Protein AF-0000000080272173 (afdb_homodimer)

Sequence (676 aa):
MGKNYVWTIVISYCMDKIKTIIKFLVFIMIFFIVYSLYHLPVEPILYATLLSATLAFLFSIYDFKVYYDKHMNLQDILSGIQFELGKIPKAKTLIEKDYQSIITTIYKEKSEVLYNTDNKLSEMVDYYTMWAHQIKTPIAAFSMIIQSMQVGTEKKLMEQELFKIEQYVEMVLHYIRLGNLSSDLKLELYSLHDIACQTVKKYAATFIYKKISLNLKEFDCKVITDEKWITFVLEQILSNALKYTKGGSISIYIEGDLEKTLIIEDTGIGIAPEDIPRVFERGFTGYNGRMDKKSTGIGLYLCKEIITRLSHKISMTSEIGKGTKVAIDFLTDKINIEMGKNYVWTIVISYCMDKIKTIIKFLVFIMIFFIVYSLYHLPVEPILYATLLSATLAFLFSIYDFKVYYDKHMNLQDILSGIQFELGKIPKAKTLIEKDYQSIITTIYKEKSEVLYNTDNKLSEMVDYYTMWAHQIKTPIAAFSMIIQSMQVGTEKKLMEQELFKIEQYVEMVLHYIRLGNLSSDLKLELYSLHDIACQTVKKYAATFIYKKISLNLKEFDCKVITDEKWITFVLEQILSNALKYTKGGSISIYIEGDLEKTLIIEDTGIGIAPEDIPRVFERGFTGYNGRMDKKSTGIGLYLCKEIITRLSHKISMTSEIGKGTKVAIDFLTDKINIE

Organism: NCBI:txid1552

Nearest PDB structures (foldseek):
  8g3a-assembly1_E  TM=6.933E-01  e=1.375E-22  Bacillus subtilis subsp. subtilis str. 168
  7zp0-assembly1_A  TM=6.916E-01  e=3.784E-13  Escherichia coli 'BL21-Gold(DE3)pLysS AG'
  4biw-assembly1_A  TM=5.992E-01  e=7.254E-12  Escherichia coli K-12
  7cch-assembly1_A-2  TM=6.665E-01  e=7.261E-11  Acinetobacter baumannii
  4biu-assembly3_F  TM=5.656E-01  e=2.508E-11  Escherichia coli K-12

pLDDT: mean 86.83, std 11.26, range [27.27, 97.79]

Radius of gyration: 38.88 Å; Cα contacts (8 Å, |Δi|>4): 818; chains: 2; bounding box: 79×121×76 Å

Foldseek 3Di:
DDPVVVVVLVVVLCVVCVVVVVVVVVVLVVVVVVCVVVVHDPVVSVVVVVVVVVVVVVVSVVVSVVSVVQVVQVVVCVVDDPNPLVSHDDDPDPVSVVVSVVVVVVVVVVVVVVVVVVVVLVVVLVVLVVVLVVVVVVLVVQVVVLVPDDDDPVSLVSVVVSLVVNLVSVLVNLVSCLVVVVVVWDWDKDWPLVLLVVLCVSCVSLCVVLVEAEAEDDDGAIFTGGSVLVSLLSNLVVVVLSVFASYYYWYWDADVVQRAKIKIWHQGQKDDPVCQVCLLPFQDQPPVRVVVVPDRSVSSVSSQSRLVVRQKDKHKDIDGRGTIMIMIGRPRDCPVPD/DDPVVVVVLVVVLCVVCVVVVVVVVVVLVVVVVVCVVVVHDPVVSVVVVVVVVVVVVVVSVVVSVVSVVQVVQVVVCVPDDPNDLVSHDDDPDPVSVVVSVVVVVVVVVVVVVVVVVVVVLVVVLVVLVVVLVVVVVVLVVQVVVLVPDDDDPVSLVSVVVSLVVNLVSVLVNLVSCLVVVVVVWDWDKDWPLVLLVVLCVSCVSLCVVLVEAEAEDDDGAIFTGGSVLVSLLSNLVVVVLSVFASYYYWYWDADVVQRAKIKIWHQGQKADPVCQVCLLPFQDQGPVRVVVVPDRSVSSVSSQSRLVVRQKDKHKDIDGRGTIMIMIGRPRDCPVPD

Structure (mmCIF, N/CA/C/O backbone):
data_AF-0000000080272173-model_v1
#
loop_
_entity.id
_entity.type
_entity.pdbx_description
1 polymer 'histidine kinase'
#
loop_
_atom_site.group_PDB
_atom_site.id
_atom_site.type_symbol
_atom_site.label_atom_id
_atom_site.label_alt_id
_atom_site.label_comp_id
_atom_site.label_asym_id
_atom_site.label_entity_id
_atom_site.label_seq_id
_atom_site.pdbx_PDB_ins_code
_atom_site.Cartn_x
_atom_site.Cartn_y
_atom_site.Cartn_z
_atom_site.occupancy
_atom_site.B_iso_or_equiv
_atom_site.auth_seq_id
_atom_site.auth_comp_id
_atom_site.auth_asym_id
_atom_site.auth_atom_id
_atom_site.pdbx_PDB_model_num
ATOM 1 N N . MET A 1 1 ? -24.125 28.081 16.075 1 50.75 1 MET A N 1
ATOM 2 C CA . MET A 1 1 ? -23.211 28.5 17.133 1 50.75 1 MET A CA 1
ATOM 3 C C . MET A 1 1 ? -23.861 29.547 18.031 1 50.75 1 MET A C 1
ATOM 5 O O . MET A 1 1 ? -24.166 30.653 17.582 1 50.75 1 MET A O 1
ATOM 9 N N . GLY A 1 2 ? -24.474 29.187 18.937 1 55.29 2 GLY A N 1
ATOM 10 C CA . GLY A 1 2 ? -25.385 30.042 19.68 1 55.29 2 GLY A CA 1
ATOM 11 C C . GLY A 1 2 ? -24.68 31.161 20.424 1 55.29 2 GLY A C 1
ATOM 12 O O . GLY A 1 2 ? -23.458 31.298 20.337 1 55.29 2 GLY A O 1
ATOM 13 N N . LYS A 1 3 ? -25.447 32.058 21.168 1 60.49 3 LYS A N 1
ATOM 14 C CA . LYS A 1 3 ? -25.118 33.238 21.962 1 60.49 3 LYS A CA 1
ATOM 15 C C . LYS A 1 3 ? -23.957 32.956 22.911 1 60.49 3 LYS A C 1
ATOM 17 O O . LYS A 1 3 ? -23.049 33.777 23.051 1 60.49 3 LYS A O 1
ATOM 22 N N . ASN A 1 4 ? -23.891 31.834 23.427 1 73.22 4 ASN A N 1
ATOM 23 C CA . ASN A 1 4 ? -22.869 31.409 24.378 1 73.22 4 ASN A CA 1
ATOM 24 C C . ASN A 1 4 ? -21.509 31.253 23.705 1 73.22 4 ASN A C 1
ATOM 26 O O . ASN A 1 4 ? -20.477 31.561 24.304 1 73.22 4 ASN A O 1
ATOM 30 N N . TYR A 1 5 ? -21.583 31.021 22.394 1 80.04 5 TYR A N 1
ATOM 31 C CA . TYR A 1 5 ? -20.334 30.833 21.664 1 80.04 5 TYR A CA 1
ATOM 32 C C . TYR A 1 5 ? -19.653 32.17 21.397 1 80.04 5 TYR A C 1
ATOM 34 O O . TYR A 1 5 ? -18.443 32.307 21.59 1 80.04 5 TYR A O 1
ATOM 42 N N . VAL A 1 6 ? -20.472 33.185 21.197 1 84.97 6 VAL A N 1
ATOM 43 C CA . VAL A 1 6 ? -19.933 34.51 20.905 1 84.97 6 VAL A CA 1
ATOM 44 C C . VAL A 1 6 ? -19.328 35.112 22.171 1 84.97 6 VAL A C 1
ATOM 46 O O . VAL A 1 6 ? -18.27 35.744 22.121 1 84.97 6 VAL A O 1
ATOM 49 N N . TRP A 1 7 ? -19.93 34.88 23.317 1 88.27 7 TRP A N 1
ATOM 50 C CA . TRP A 1 7 ? -19.452 35.406 24.591 1 88.27 7 TRP A CA 1
ATOM 51 C C . TRP A 1 7 ? -18.084 34.829 24.939 1 88.27 7 TRP A C 1
ATOM 53 O O . TRP A 1 7 ? -17.221 35.535 25.466 1 88.27 7 TRP A O 1
ATOM 63 N N . THR A 1 8 ? -17.906 33.604 24.616 1 88.29 8 THR A N 1
ATOM 64 C CA . THR A 1 8 ? -16.623 32.966 24.89 1 88.29 8 THR A CA 1
ATOM 65 C C . THR A 1 8 ? -15.519 33.582 24.036 1 88.29 8 THR A C 1
ATOM 67 O O . THR A 1 8 ? -14.392 33.762 24.504 1 88.29 8 THR A O 1
ATOM 70 N N . ILE A 1 9 ? -15.913 33.995 22.862 1 90.92 9 ILE A N 1
ATOM 71 C CA . ILE A 1 9 ? -14.933 34.605 21.97 1 90.92 9 ILE A CA 1
ATOM 72 C C . ILE A 1 9 ? -14.6 36.014 22.456 1 90.92 9 ILE A C 1
ATOM 74 O O . ILE A 1 9 ? -13.443 36.438 22.404 1 90.92 9 ILE A O 1
ATOM 78 N N . VAL A 1 10 ? -15.608 36.715 23.025 1 90.27 10 VAL A N 1
ATOM 79 C CA . VAL A 1 10 ? -15.407 38.062 23.55 1 90.27 10 VAL A CA 1
ATOM 80 C C . VAL A 1 10 ? -14.459 38.014 24.746 1 90.27 10 VAL A C 1
ATOM 82 O O . VAL A 1 10 ? -13.537 38.827 24.848 1 90.27 10 VAL A O 1
ATOM 85 N N . ILE A 1 11 ? -14.669 37.066 25.571 1 90.56 11 ILE A N 1
ATOM 86 C CA . ILE A 1 11 ? -13.822 36.914 26.749 1 90.56 11 ILE A CA 1
ATOM 87 C C . ILE A 1 11 ? -12.39 36.605 26.319 1 90.56 11 ILE A C 1
ATOM 89 O O . ILE A 1 11 ? -11.436 37.17 26.86 1 90.56 11 ILE A O 1
ATOM 93 N N . SER A 1 12 ? -12.267 35.719 25.347 1 90.86 12 SER A N 1
ATOM 94 C CA . SER A 1 12 ? -10.939 35.367 24.854 1 90.86 12 SER A CA 1
ATOM 95 C C . SER A 1 12 ? -10.251 36.568 24.215 1 90.86 12 SER A C 1
ATOM 97 O O . SER A 1 12 ? -9.047 36.767 24.392 1 90.86 12 SER A O 1
ATOM 99 N N . TYR A 1 13 ? -11.041 37.366 23.483 1 91.89 13 TYR A N 1
ATOM 100 C CA . TYR A 1 13 ? -10.497 38.572 22.868 1 91.89 13 TYR A CA 1
ATOM 101 C C . TYR A 1 13 ? -9.99 39.543 23.927 1 91.89 13 TYR A C 1
ATOM 103 O O . TYR A 1 13 ? -8.877 40.064 23.819 1 91.89 13 TYR A O 1
ATOM 111 N N . CYS A 1 14 ? -10.774 39.779 25.01 1 90.05 14 CYS A N 1
ATOM 112 C CA . CYS A 1 14 ? -10.386 40.684 26.086 1 90.05 14 CYS A CA 1
ATOM 113 C C . CYS A 1 14 ? -9.144 40.173 26.807 1 90.05 14 CYS A C 1
ATOM 115 O O . CYS A 1 14 ? -8.253 40.954 27.147 1 90.05 14 CYS A O 1
ATOM 117 N N . MET A 1 15 ? -9.093 38.872 26.932 1 90.13 15 MET A N 1
ATOM 118 C CA . MET A 1 15 ? -7.93 38.271 27.581 1 90.13 15 MET A CA 1
ATOM 119 C C . MET A 1 15 ? -6.688 38.413 26.709 1 90.13 15 MET A C 1
ATOM 121 O O . MET A 1 15 ? -5.589 38.643 27.218 1 90.13 15 MET A O 1
ATOM 125 N N . ASP A 1 16 ? -6.916 38.306 25.414 1 89.31 16 ASP A N 1
ATOM 126 C CA . ASP A 1 16 ? -5.799 38.431 24.482 1 89.31 16 ASP A CA 1
ATOM 127 C C . ASP A 1 16 ? -5.249 39.856 24.473 1 89.31 16 ASP A C 1
ATOM 129 O O . ASP A 1 16 ? -4.053 40.064 24.261 1 89.31 16 ASP A O 1
ATOM 133 N N . LYS A 1 17 ? -6.146 40.816 24.702 1 89.28 17 LYS A N 1
ATOM 134 C CA . LYS A 1 17 ? -5.749 42.218 24.602 1 89.28 17 LYS A CA 1
ATOM 135 C C . LYS A 1 17 ? -5.494 42.817 25.982 1 89.28 17 LYS A C 1
ATOM 137 O O . LYS A 1 17 ? -5.29 44.026 26.111 1 89.28 17 LYS A O 1
ATOM 142 N N . ILE A 1 18 ? -5.463 41.967 27.083 1 89.23 18 ILE A N 1
ATOM 143 C CA . ILE A 1 18 ? -5.349 42.434 28.461 1 89.23 18 ILE A CA 1
ATOM 144 C C . ILE A 1 18 ? -4.046 43.21 28.636 1 89.23 18 ILE A C 1
ATOM 146 O O . ILE A 1 18 ? -4.01 44.226 29.335 1 89.23 18 ILE A O 1
ATOM 150 N N . LYS A 1 19 ? -3.001 42.743 28.002 1 85.7 19 LYS A N 1
ATOM 151 C CA . LYS A 1 19 ? -1.723 43.436 28.136 1 85.7 19 LYS A CA 1
ATOM 152 C C . LYS A 1 19 ? -1.798 44.844 27.553 1 85.7 19 LYS A C 1
ATOM 154 O O . LYS A 1 19 ? -1.271 45.793 28.137 1 85.7 19 LYS A O 1
ATOM 159 N N . THR A 1 20 ? -2.516 44.954 26.426 1 85.65 20 THR A N 1
ATOM 160 C CA . THR A 1 20 ? -2.678 46.257 25.789 1 85.65 20 THR A CA 1
ATOM 161 C C . THR A 1 20 ? -3.56 47.167 26.638 1 85.65 20 THR A C 1
ATOM 163 O O . THR A 1 20 ? -3.268 48.355 26.794 1 85.65 20 THR A O 1
ATOM 166 N N . ILE A 1 21 ? -4.548 46.689 27.291 1 87.55 21 ILE A N 1
ATOM 167 C CA . ILE A 1 21 ? -5.468 47.448 28.132 1 87.55 21 ILE A CA 1
ATOM 168 C C . ILE A 1 21 ? -4.733 47.958 29.369 1 87.55 21 ILE A C 1
ATOM 170 O O . ILE A 1 21 ? -4.868 49.126 29.741 1 87.55 21 ILE A O 1
ATOM 174 N N . ILE A 1 22 ? -3.893 47.132 29.912 1 89.16 22 ILE A N 1
ATOM 175 C CA . ILE A 1 22 ? -3.141 47.505 31.105 1 89.16 22 ILE A CA 1
ATOM 176 C C . ILE A 1 22 ? -2.162 48.627 30.769 1 89.16 22 ILE A C 1
ATOM 178 O O . ILE A 1 22 ? -2.008 49.578 31.54 1 89.16 22 ILE A O 1
ATOM 182 N N . LYS A 1 23 ? -1.591 48.56 29.612 1 88.13 23 LYS A N 1
ATOM 183 C CA . LYS A 1 23 ? -0.666 49.606 29.185 1 88.13 23 LYS A CA 1
ATOM 184 C C . LYS A 1 23 ? -1.38 50.948 29.044 1 88.13 23 LYS A C 1
ATOM 186 O O . LYS A 1 23 ? -0.858 51.981 29.467 1 88.13 23 LYS A O 1
ATOM 191 N N . PHE A 1 24 ? -2.557 50.962 28.554 1 87.73 24 PHE A N 1
ATOM 192 C CA . PHE A 1 24 ? -3.337 52.18 28.366 1 87.73 24 PHE A CA 1
ATOM 193 C C . PHE A 1 24 ? -3.75 52.771 29.708 1 87.73 24 PHE A C 1
ATOM 195 O O . PHE A 1 24 ? -3.685 53.987 29.904 1 87.73 24 PHE A O 1
ATOM 202 N N . LEU A 1 25 ? -4.072 51.935 30.664 1 90.3 25 LEU A N 1
ATOM 203 C CA . LEU A 1 25 ? -4.475 52.39 31.99 1 90.3 25 LEU A CA 1
ATOM 204 C C . LEU A 1 25 ? -3.292 52.991 32.742 1 90.3 25 LEU A C 1
ATOM 206 O O . LEU A 1 25 ? -3.437 54.006 33.427 1 90.3 25 LEU A O 1
ATOM 210 N N . VAL A 1 26 ? -2.153 52.358 32.562 1 91.79 26 VAL A N 1
ATOM 211 C CA . VAL A 1 26 ? -0.944 52.871 33.2 1 91.79 26 VAL A CA 1
ATOM 212 C C . VAL A 1 26 ? -0.597 54.242 32.624 1 91.79 26 VAL A C 1
ATOM 214 O O . VAL A 1 26 ? -0.204 55.15 33.36 1 91.79 26 VAL A O 1
ATOM 217 N N . PHE A 1 27 ? -0.814 54.406 31.336 1 89.58 27 PHE A N 1
ATOM 218 C CA . PHE A 1 27 ? -0.568 55.679 30.668 1 89.58 27 PHE A CA 1
ATOM 219 C C . PHE A 1 27 ? -1.479 56.767 31.224 1 89.58 27 PHE A C 1
ATOM 221 O O . PHE A 1 27 ? -1.018 57.861 31.556 1 89.58 27 PHE A O 1
ATOM 228 N N . ILE A 1 28 ? -2.714 56.462 31.409 1 89.46 28 ILE A N 1
ATOM 229 C CA . ILE A 1 28 ? -3.684 57.415 31.938 1 89.46 28 ILE A CA 1
ATOM 230 C C . ILE A 1 28 ? -3.313 57.786 33.373 1 89.46 28 ILE A C 1
ATOM 232 O O . ILE A 1 28 ? -3.367 58.958 33.751 1 89.46 28 ILE A O 1
ATOM 236 N N . MET A 1 29 ? -2.842 56.788 34.093 1 92.07 29 MET A N 1
ATOM 237 C CA . MET A 1 29 ? -2.469 57 35.488 1 92.07 29 MET A CA 1
ATOM 238 C C . MET A 1 29 ? -1.267 57.933 35.594 1 92.07 29 MET A C 1
ATOM 240 O O . MET A 1 29 ? -1.237 58.819 36.45 1 92.07 29 MET A O 1
ATOM 244 N N . ILE A 1 30 ? -0.333 57.795 34.712 1 92.85 30 ILE A N 1
ATOM 245 C CA . ILE A 1 30 ? 0.854 58.642 34.712 1 92.85 30 ILE A CA 1
ATOM 246 C C . ILE A 1 30 ? 0.455 60.091 34.442 1 92.85 30 ILE A C 1
ATOM 248 O O . ILE A 1 30 ? 0.919 61.007 35.125 1 92.85 30 ILE A O 1
ATOM 252 N N . PHE A 1 31 ? -0.489 60.383 33.553 1 91.07 31 PHE A N 1
ATOM 253 C CA . PHE A 1 31 ? -0.941 61.73 33.225 1 91.07 31 PHE A CA 1
ATOM 254 C C . PHE A 1 31 ? -1.679 62.355 34.403 1 91.07 31 PHE A C 1
ATOM 256 O O . PHE A 1 31 ? -1.467 63.526 34.724 1 91.07 31 PHE A O 1
ATOM 263 N N . PHE A 1 32 ? -2.383 61.509 35.079 1 90.74 32 PHE A N 1
ATOM 264 C CA . PHE A 1 32 ? -3.122 62.002 36.236 1 90.74 32 PHE A CA 1
ATOM 265 C C . PHE A 1 32 ? -2.17 62.385 37.363 1 90.74 32 PHE A C 1
ATOM 267 O O . PHE A 1 32 ? -2.343 63.425 38.002 1 90.74 32 PHE A O 1
ATOM 274 N N . ILE A 1 33 ? -1.206 61.58 37.564 1 92.88 33 ILE A N 1
ATOM 275 C CA . ILE A 1 33 ? -0.261 61.814 38.65 1 92.88 33 ILE A CA 1
ATOM 276 C C . ILE A 1 33 ? 0.54 63.084 38.372 1 92.88 33 ILE A C 1
ATOM 278 O O . ILE A 1 33 ? 0.676 63.943 39.247 1 92.88 33 ILE A O 1
ATOM 282 N N . VAL A 1 34 ? 1.04 63.275 37.161 1 90.72 34 VAL A N 1
ATOM 283 C CA . VAL A 1 34 ? 1.843 64.44 36.805 1 90.72 34 VAL A CA 1
ATOM 284 C C . VAL A 1 34 ? 0.987 65.702 36.885 1 90.72 34 VAL A C 1
ATOM 286 O O . VAL A 1 34 ? 1.431 66.73 37.401 1 90.72 34 VAL A O 1
ATOM 289 N N . TYR A 1 35 ? -0.251 65.576 36.538 1 88.73 35 TYR A N 1
ATOM 290 C CA . TYR A 1 35 ? -1.169 66.708 36.594 1 88.73 35 TYR A CA 1
ATOM 291 C C . TYR A 1 35 ? -1.437 67.123 38.035 1 88.73 35 TYR A C 1
ATOM 293 O O . TYR A 1 35 ? -1.471 68.315 38.349 1 88.73 35 TYR A O 1
ATOM 301 N N . SER A 1 36 ? -1.563 66.22 38.853 1 90.28 36 SER A N 1
ATOM 302 C CA . SER A 1 36 ? -1.829 66.492 40.262 1 90.28 36 SER A CA 1
ATOM 303 C C . SER A 1 36 ? -0.614 67.112 40.944 1 90.28 36 SER A C 1
ATOM 305 O O . SER A 1 36 ? -0.753 68.014 41.773 1 90.28 36 SER A O 1
ATOM 307 N N . LEU A 1 37 ? 0.474 66.66 40.514 1 91.49 37 LEU A N 1
ATOM 308 C CA . LEU A 1 37 ? 1.706 67.158 41.117 1 91.49 37 LEU A CA 1
ATOM 309 C C . LEU A 1 37 ? 1.945 68.616 40.741 1 91.49 37 LEU A C 1
ATOM 311 O O . LEU A 1 37 ? 2.536 69.373 41.515 1 91.49 37 LEU A O 1
ATOM 315 N N . TYR A 1 38 ? 1.387 69.094 39.621 1 91.04 38 TYR A N 1
ATOM 316 C CA . TYR A 1 38 ? 1.538 70.472 39.169 1 91.04 38 TYR A CA 1
ATOM 317 C C . TYR A 1 38 ? 0.352 71.323 39.605 1 91.04 38 TYR A C 1
ATOM 319 O O . TYR A 1 38 ? 0.218 72.475 39.185 1 91.04 38 TYR A O 1
ATOM 327 N N . HIS A 1 39 ? -0.613 70.752 40.33 1 90.45 39 HIS A N 1
ATOM 328 C CA . HIS A 1 39 ? -1.793 71.417 40.869 1 90.45 39 HIS A CA 1
ATOM 329 C C . HIS A 1 39 ? -2.615 72.064 39.759 1 90.45 39 HIS A C 1
ATOM 331 O O . HIS A 1 39 ? -3.037 73.216 39.884 1 90.45 39 HIS A O 1
ATOM 337 N N . LEU A 1 40 ? -2.729 71.318 38.789 1 88.34 40 LEU A N 1
ATOM 338 C CA . LEU A 1 40 ? -3.529 71.781 37.661 1 88.34 40 LEU A CA 1
ATOM 339 C C . LEU A 1 40 ? -4.985 71.352 37.813 1 88.34 40 LEU A C 1
ATOM 341 O O . LEU A 1 40 ? -5.285 70.413 38.555 1 88.34 40 LEU A O 1
ATOM 345 N N . PRO A 1 41 ? -5.817 72.003 37.057 1 88.28 41 PRO A N 1
ATOM 346 C CA . PRO A 1 41 ? -7.227 71.615 37.137 1 88.28 41 PRO A CA 1
ATOM 347 C C . PRO A 1 41 ? -7.493 70.231 36.549 1 88.28 41 PRO A C 1
ATOM 349 O O . PRO A 1 41 ? -6.871 69.849 35.554 1 88.28 41 PRO A O 1
ATOM 352 N N . VAL A 1 42 ? -8.491 69.569 37.157 1 89.17 42 VAL A N 1
ATOM 353 C CA . VAL A 1 42 ? -8.748 68.17 36.83 1 89.17 42 VAL A CA 1
ATOM 354 C C . VAL A 1 42 ? -9.632 68.083 35.588 1 89.17 42 VAL A C 1
ATOM 356 O O . VAL A 1 42 ? -9.664 67.052 34.912 1 89.17 42 VAL A O 1
ATOM 359 N N . GLU A 1 43 ? -10.223 69.13 35.133 1 90.53 43 GLU A N 1
ATOM 360 C CA . GLU A 1 43 ? -11.222 69.106 34.069 1 90.53 43 GLU A CA 1
ATOM 361 C C . GLU A 1 43 ? -10.593 68.734 32.729 1 90.53 43 GLU A C 1
ATOM 363 O O . GLU A 1 43 ? -11.076 67.833 32.04 1 90.53 43 GLU A O 1
ATOM 368 N N . PRO A 1 44 ? -9.424 69.296 32.382 1 88.85 44 PRO A N 1
ATOM 369 C CA . PRO A 1 44 ? -8.847 68.953 31.08 1 88.85 44 PRO A CA 1
ATOM 370 C C . PRO A 1 44 ? -8.395 67.497 30.999 1 88.85 44 PRO A C 1
ATOM 372 O O . PRO A 1 44 ? -8.55 66.856 29.956 1 88.85 44 PRO A O 1
ATOM 375 N N . ILE A 1 45 ? -7.896 66.947 32.029 1 89.72 45 ILE A N 1
ATOM 376 C CA . ILE A 1 45 ? -7.399 65.575 32.024 1 89.72 45 ILE A CA 1
ATOM 377 C C . ILE A 1 45 ? -8.571 64.601 31.939 1 89.72 45 ILE A C 1
ATOM 379 O O . ILE A 1 45 ? -8.478 63.564 31.278 1 89.72 45 ILE A O 1
ATOM 383 N N . LEU A 1 46 ? -9.677 64.891 32.553 1 91.99 46 LEU A N 1
ATOM 384 C CA . LEU A 1 46 ? -10.864 64.045 32.494 1 91.99 46 LEU A CA 1
ATOM 385 C C . LEU A 1 46 ? -11.455 64.034 31.089 1 91.99 46 LEU A C 1
ATOM 387 O O . LEU A 1 46 ? -11.852 62.981 30.585 1 91.99 46 LEU A O 1
ATOM 391 N N . TYR A 1 47 ? -11.481 65.298 30.473 1 93.25 47 TYR A N 1
ATOM 392 C CA . TYR A 1 47 ? -12.005 65.394 29.115 1 93.25 47 TYR A CA 1
ATOM 393 C C . TYR A 1 47 ? -11.132 64.617 28.137 1 93.25 47 TYR A C 1
ATOM 395 O O . TYR A 1 47 ? -11.643 63.894 27.278 1 93.25 47 TYR A O 1
ATOM 403 N N . ALA A 1 48 ? -9.809 64.752 28.299 1 91.99 48 ALA A N 1
ATOM 404 C CA . ALA A 1 48 ? -8.879 64.046 27.422 1 91.99 48 ALA A CA 1
ATOM 405 C C . ALA A 1 48 ? -9 62.535 27.597 1 91.99 48 ALA A C 1
ATOM 407 O O . ALA A 1 48 ? -8.953 61.784 26.62 1 91.99 48 ALA A O 1
ATOM 408 N N . THR A 1 49 ? -9.206 62.069 28.813 1 92.3 49 THR A N 1
ATOM 409 C CA . THR A 1 49 ? -9.343 60.646 29.104 1 92.3 49 THR A CA 1
ATOM 410 C C . THR A 1 49 ? -10.626 60.09 28.494 1 92.3 49 THR A C 1
ATOM 412 O O . THR A 1 49 ? -10.622 59.005 27.908 1 92.3 49 THR A O 1
ATOM 415 N N . LEU A 1 50 ? -11.686 60.852 28.584 1 93.91 50 LEU A N 1
ATOM 416 C CA . LEU A 1 50 ? -12.967 60.414 28.04 1 93.91 50 LEU A CA 1
ATOM 417 C C . LEU A 1 50 ? -12.905 60.309 26.52 1 93.91 50 LEU A C 1
ATOM 419 O O . LEU A 1 50 ? -13.4 59.341 25.94 1 93.91 50 LEU A O 1
ATOM 423 N N . LEU A 1 51 ? -12.273 61.317 25.866 1 93.75 51 LEU A N 1
ATOM 424 C CA . LEU A 1 51 ? -12.135 61.309 24.414 1 93.75 51 LEU A CA 1
ATOM 425 C C . LEU A 1 51 ? -11.287 60.127 23.955 1 93.75 51 LEU A C 1
ATOM 427 O O . LEU A 1 51 ? -11.64 59.442 22.993 1 93.75 51 LEU A O 1
ATOM 431 N N . SER A 1 52 ? -10.227 59.879 24.671 1 92.28 52 SER A N 1
ATOM 432 C CA . SER A 1 52 ? -9.342 58.77 24.331 1 92.28 52 SER A CA 1
ATOM 433 C C . SER A 1 52 ? -10.034 57.427 24.537 1 92.28 52 SER A C 1
ATOM 435 O O . SER A 1 52 ? -9.873 56.51 23.73 1 92.28 52 SER A O 1
ATOM 437 N N . ALA A 1 53 ? -10.793 57.248 25.57 1 91.22 53 ALA A N 1
ATOM 438 C CA . ALA A 1 53 ? -11.505 56.007 25.865 1 91.22 53 ALA A CA 1
ATOM 439 C C . ALA A 1 53 ? -12.555 55.711 24.798 1 91.22 53 ALA A C 1
ATOM 441 O O . ALA A 1 53 ? -12.745 54.556 24.409 1 91.22 53 ALA A O 1
ATOM 442 N N . THR A 1 54 ? -13.272 56.763 24.302 1 93.64 54 THR A N 1
ATOM 443 C CA . THR A 1 54 ? -14.278 56.584 23.261 1 93.64 54 THR A CA 1
ATOM 444 C C . THR A 1 54 ? -13.633 56.115 21.96 1 93.64 54 THR A C 1
ATOM 446 O O . THR A 1 54 ? -14.141 55.206 21.301 1 93.64 54 THR A O 1
ATOM 449 N N . LEU A 1 55 ? -12.523 56.704 21.597 1 91.98 55 LEU A N 1
ATOM 450 C CA . LEU A 1 55 ? -11.823 56.306 20.38 1 91.98 55 LEU A CA 1
ATOM 451 C C . LEU A 1 55 ? -11.303 54.877 20.495 1 91.98 55 LEU A C 1
ATOM 453 O O . LEU A 1 55 ? -11.385 54.103 19.539 1 91.98 55 LEU A O 1
ATOM 457 N N . ALA A 1 56 ? -10.758 54.513 21.669 1 90.14 56 ALA A N 1
ATOM 458 C CA . ALA A 1 56 ? -10.27 53.158 21.916 1 90.14 56 ALA A CA 1
ATOM 459 C C . ALA A 1 56 ? -11.397 52.137 21.787 1 90.14 56 ALA A C 1
ATOM 461 O O . ALA A 1 56 ? -11.192 51.039 21.265 1 90.14 56 ALA A O 1
ATOM 462 N N . PHE A 1 57 ? -12.544 52.502 22.238 1 91.02 57 PHE A N 1
ATOM 463 C CA . PHE A 1 57 ? -13.704 51.623 22.159 1 91.02 57 PHE A CA 1
ATOM 464 C C . PHE A 1 57 ? -14.1 51.377 20.708 1 91.02 57 PHE A C 1
ATOM 466 O O . PHE A 1 57 ? -14.361 50.239 20.314 1 91.02 57 PHE A O 1
ATOM 473 N N . LEU A 1 58 ? -14.039 52.355 19.877 1 92.54 58 LEU A N 1
ATOM 474 C CA . LEU A 1 58 ? -14.377 52.225 18.464 1 92.54 58 LEU A CA 1
ATOM 475 C C . LEU A 1 58 ? -13.36 51.347 17.741 1 92.54 58 LEU A C 1
ATOM 477 O O . LEU A 1 58 ? -13.735 50.489 16.938 1 92.54 58 LEU A O 1
ATOM 481 N N . PHE A 1 59 ? -12.151 51.528 18.013 1 91.32 59 PHE A N 1
ATOM 482 C CA . PHE A 1 59 ? -11.101 50.709 17.418 1 91.32 59 PHE A CA 1
ATOM 483 C C . PHE A 1 59 ? -11.242 49.253 17.845 1 91.32 59 PHE A C 1
ATOM 485 O O . PHE A 1 59 ? -11.011 48.342 17.049 1 91.32 59 PHE A O 1
ATOM 492 N N . SER A 1 60 ? -11.615 49.021 19.091 1 90.46 60 SER A N 1
ATOM 493 C CA . SER A 1 60 ? -11.754 47.668 19.621 1 90.46 60 SER A CA 1
ATOM 494 C C . SER A 1 60 ? -12.897 46.923 18.94 1 90.46 60 SER A C 1
ATOM 496 O O . SER A 1 60 ? -12.827 45.707 18.75 1 90.46 60 SER A O 1
ATOM 498 N N . ILE A 1 61 ? -13.889 47.653 18.546 1 92.51 61 ILE A N 1
ATOM 499 C CA . ILE A 1 61 ? -15.014 47.032 17.855 1 92.51 61 ILE A CA 1
ATOM 500 C C . ILE A 1 61 ? -14.555 46.493 16.502 1 92.51 61 ILE A C 1
ATOM 502 O O . ILE A 1 61 ? -14.87 45.357 16.14 1 92.51 61 ILE A O 1
ATOM 506 N N . TYR A 1 62 ? -13.803 47.263 15.829 1 91.98 62 TYR A N 1
ATOM 507 C CA . TYR A 1 62 ? -13.284 46.845 14.532 1 91.98 62 TYR A CA 1
ATOM 508 C C . TYR A 1 62 ? -12.324 45.671 14.682 1 91.98 62 TYR A C 1
ATOM 510 O O . TYR A 1 62 ? -12.411 44.691 13.938 1 91.98 62 TYR A O 1
ATOM 518 N N . ASP A 1 63 ? -11.461 45.78 15.624 1 90.73 63 ASP A N 1
ATOM 519 C CA . ASP A 1 63 ? -10.473 44.733 15.869 1 90.73 63 ASP A CA 1
ATOM 520 C C . ASP A 1 63 ? -11.15 43.418 16.251 1 90.73 63 ASP A C 1
ATOM 522 O O . ASP A 1 63 ? -10.691 42.342 15.861 1 90.73 63 ASP A O 1
ATOM 526 N N . PHE A 1 64 ? -12.174 43.497 16.988 1 92.02 64 PHE A N 1
ATOM 527 C CA . PHE A 1 64 ? -12.912 42.309 17.399 1 92.02 64 PHE A CA 1
ATOM 528 C C . PHE A 1 64 ? -13.567 41.636 16.198 1 92.02 64 PHE A C 1
ATOM 530 O O . PHE A 1 64 ? -13.568 40.408 16.092 1 92.02 64 PHE A O 1
ATOM 537 N N . LYS A 1 65 ? -14.085 42.384 15.306 1 93.48 65 LYS A N 1
ATOM 538 C CA . LYS A 1 65 ? -14.695 41.807 14.112 1 93.48 65 LYS A CA 1
ATOM 539 C C . LYS A 1 65 ? -13.675 41.011 13.303 1 93.48 65 LYS A C 1
ATOM 541 O O . LYS A 1 65 ? -13.964 39.902 12.849 1 93.48 65 LYS A O 1
ATOM 546 N N . VAL A 1 66 ? -12.551 41.552 13.113 1 90.53 66 VAL A N 1
ATOM 547 C CA . VAL A 1 66 ? -11.49 40.888 12.365 1 90.53 66 VAL A CA 1
ATOM 548 C C . VAL A 1 66 ? -11.078 39.604 13.082 1 90.53 66 VAL A C 1
ATOM 550 O O . VAL A 1 66 ? -10.897 38.562 12.447 1 90.53 66 VAL A O 1
ATOM 553 N N . TYR A 1 67 ? -10.941 39.733 14.41 1 91.54 67 TYR A N 1
ATOM 554 C CA . TYR A 1 67 ? -10.597 38.607 15.271 1 91.54 67 TYR A CA 1
ATOM 555 C C . TYR A 1 67 ? -11.642 37.502 15.168 1 91.54 67 TYR A C 1
ATOM 557 O O . TYR A 1 67 ? -11.299 36.327 15.015 1 91.54 67 TYR A O 1
ATOM 565 N N . TYR A 1 68 ? -12.853 37.885 15.218 1 92.25 68 TYR A N 1
ATOM 566 C CA . TYR A 1 68 ? -13.973 36.951 15.155 1 92.25 68 TYR A CA 1
ATOM 567 C C . TYR A 1 68 ? -14.006 36.229 13.813 1 92.25 68 TYR A C 1
ATOM 569 O O . TYR A 1 68 ? -14.148 35.005 13.763 1 92.25 68 TYR A O 1
ATOM 577 N N . ASP A 1 69 ? -13.842 36.924 12.73 1 91.39 69 ASP A N 1
ATOM 578 C CA . ASP A 1 69 ? -13.872 36.346 11.39 1 91.39 69 ASP A CA 1
ATOM 579 C C . ASP A 1 69 ? -12.737 35.344 11.198 1 91.39 69 ASP A C 1
ATOM 581 O O . ASP A 1 69 ? -12.937 34.276 10.615 1 91.39 69 ASP A O 1
ATOM 585 N N . LYS A 1 70 ? -11.654 35.662 11.671 1 91.08 70 LYS A N 1
ATOM 586 C CA . LYS A 1 70 ? -10.505 34.77 11.545 1 91.08 70 LYS A CA 1
ATOM 587 C C . LYS A 1 70 ? -10.738 33.463 12.296 1 91.08 70 LYS A C 1
ATOM 589 O O . LYS A 1 70 ? -10.467 32.381 11.769 1 91.08 70 LYS A O 1
ATOM 594 N N . HIS A 1 71 ? -11.205 33.64 13.531 1 91.64 71 HIS A N 1
ATOM 595 C CA . HIS A 1 71 ? -11.504 32.457 14.331 1 91.64 71 HIS A CA 1
ATOM 596 C C . HIS A 1 71 ? -12.515 31.558 13.628 1 91.64 71 HIS A C 1
ATOM 598 O O . HIS A 1 71 ? -12.32 30.343 13.546 1 91.64 71 HIS A O 1
ATOM 604 N N . MET A 1 72 ? -13.49 32.158 13.071 1 89.64 72 MET A N 1
ATOM 605 C CA . MET A 1 72 ? -14.539 31.389 12.407 1 89.64 72 MET A CA 1
ATOM 606 C C . MET A 1 72 ? -13.998 30.695 11.162 1 89.64 72 MET A C 1
ATOM 608 O O . MET A 1 72 ? -14.352 29.548 10.883 1 89.64 72 MET A O 1
ATOM 612 N N . ASN A 1 73 ? -13.166 31.353 10.417 1 87.97 73 ASN A N 1
ATOM 613 C CA . ASN A 1 73 ? -12.569 30.761 9.224 1 87.97 73 ASN A CA 1
ATOM 614 C C . ASN A 1 73 ? -11.7 29.556 9.572 1 87.97 73 ASN A C 1
ATOM 616 O O . ASN A 1 73 ? -11.758 28.527 8.896 1 87.97 73 ASN A O 1
ATOM 620 N N . LEU A 1 74 ? -10.976 29.664 10.623 1 88.8 74 LEU A N 1
ATOM 621 C CA . LEU A 1 74 ? -10.086 28.587 11.042 1 88.8 74 LEU A CA 1
ATOM 622 C C . LEU A 1 74 ? -10.882 27.392 11.556 1 88.8 74 LEU A C 1
ATOM 624 O O . LEU A 1 74 ? -10.507 26.242 11.318 1 88.8 74 LEU A O 1
ATOM 628 N N . GLN A 1 75 ? -11.973 27.658 12.22 1 87.41 75 GLN A N 1
ATOM 629 C CA . GLN A 1 75 ? -12.836 26.584 12.701 1 87.41 75 GLN A CA 1
ATOM 630 C C . GLN A 1 75 ? -13.485 25.838 11.539 1 87.41 75 GLN A C 1
ATOM 632 O O . GLN A 1 75 ? -13.694 24.625 11.612 1 87.41 75 GLN A O 1
ATOM 637 N N . ASP A 1 76 ? -13.771 26.578 10.521 1 85.36 76 ASP A N 1
ATOM 638 C CA . ASP A 1 76 ? -14.332 25.955 9.326 1 85.36 76 ASP A CA 1
ATOM 639 C C . ASP A 1 76 ? -13.342 24.976 8.7 1 85.36 76 ASP A C 1
ATOM 641 O O . ASP A 1 76 ? -13.731 23.902 8.236 1 85.36 76 ASP A O 1
ATOM 645 N N . ILE A 1 77 ? -12.139 25.342 8.707 1 84.29 77 ILE A N 1
ATOM 646 C CA . ILE A 1 77 ? -11.098 24.481 8.157 1 84.29 77 ILE A CA 1
ATOM 647 C C . ILE A 1 77 ? -10.97 23.219 9.007 1 84.29 77 ILE A C 1
ATOM 649 O O . ILE A 1 77 ? -10.844 22.114 8.474 1 84.29 77 ILE A O 1
ATOM 653 N N . LEU A 1 78 ? -11.048 23.408 10.296 1 83.24 78 LEU A N 1
ATOM 654 C CA . LEU A 1 78 ? -10.922 22.298 11.235 1 83.24 78 LEU A CA 1
ATOM 655 C C . LEU A 1 78 ? -12.079 21.317 11.076 1 83.24 78 LEU A C 1
ATOM 657 O O . LEU A 1 78 ? -11.888 20.104 11.186 1 83.24 78 LEU A O 1
ATOM 661 N N . SER A 1 79 ? -13.292 21.708 10.916 1 76.94 79 SER A N 1
ATOM 662 C CA . SER A 1 79 ? -14.472 20.852 10.861 1 76.94 79 SER A CA 1
ATOM 663 C C . SER A 1 79 ? -14.562 20.119 9.526 1 76.94 79 SER A C 1
ATOM 665 O O . 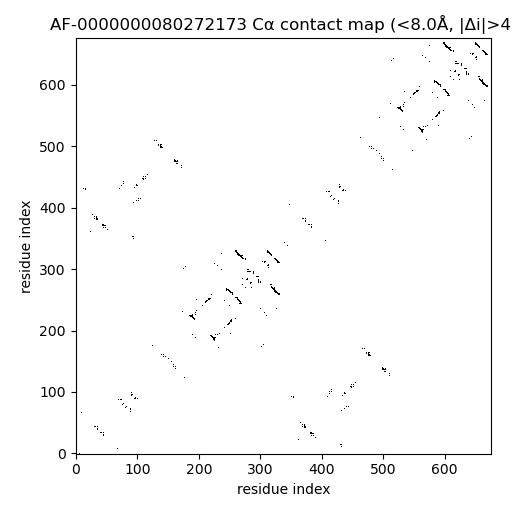SER A 1 79 ? -15.412 19.244 9.349 1 76.94 79 SER A O 1
ATOM 667 N N . GLY A 1 80 ? -13.634 19.983 8.863 1 66.78 80 GLY A N 1
ATOM 668 C CA . GLY A 1 80 ? -13.568 18.996 7.798 1 66.78 80 GLY A CA 1
ATOM 669 C C . GLY A 1 80 ? -13.847 19.578 6.425 1 66.78 80 GLY A C 1
ATOM 670 O O . GLY A 1 80 ? -13.863 18.853 5.428 1 66.78 80 GLY A O 1
ATOM 671 N N . ILE A 1 81 ? -14.261 20.829 6.397 1 54.71 81 ILE A N 1
ATOM 672 C CA . ILE A 1 81 ? -14.386 21.118 4.973 1 54.71 81 ILE A CA 1
ATOM 673 C C . ILE A 1 81 ? -13.057 20.846 4.272 1 54.71 81 ILE A C 1
ATOM 675 O O . ILE A 1 81 ? -11.989 21.129 4.82 1 54.71 81 ILE A O 1
ATOM 679 N N . GLN A 1 82 ? -12.985 20.183 3.127 1 54.97 82 GLN A N 1
ATOM 680 C CA . GLN A 1 82 ? -11.834 19.792 2.32 1 54.97 82 GLN A CA 1
ATOM 681 C C . GLN A 1 82 ? -10.686 20.785 2.481 1 54.97 82 GLN A C 1
ATOM 683 O O . GLN A 1 82 ? -10.798 21.942 2.072 1 54.97 82 GLN A O 1
ATOM 688 N N . PHE A 1 83 ? -10.002 20.591 3.689 1 57.5 83 PHE A N 1
ATOM 689 C CA . PHE A 1 83 ? -8.844 21.461 3.86 1 57.5 83 PHE A CA 1
ATOM 690 C C . PHE A 1 83 ? -8.151 21.709 2.526 1 57.5 83 PHE A C 1
ATOM 692 O O . PHE A 1 83 ? -7.612 20.782 1.919 1 57.5 83 PHE A O 1
ATOM 699 N N . GLU A 1 84 ? -8.748 22.616 1.881 1 65.08 84 GLU A N 1
ATOM 700 C CA . GLU A 1 84 ? -7.955 23.138 0.772 1 65.08 84 GLU A CA 1
ATOM 701 C C . GLU A 1 84 ? -7.003 24.234 1.241 1 65.08 84 GLU A C 1
ATOM 703 O O . GLU A 1 84 ? -7.43 25.216 1.851 1 65.08 84 GLU A O 1
ATOM 708 N N . LEU A 1 85 ? -5.67 23.92 1.377 1 67.92 85 LEU A N 1
ATOM 709 C CA . LEU A 1 85 ? -4.622 24.879 1.708 1 67.92 85 LEU A CA 1
ATOM 710 C C . LEU A 1 85 ? -4.992 26.277 1.226 1 67.92 85 LEU A C 1
ATOM 712 O O . LEU A 1 85 ? -4.626 27.273 1.854 1 67.92 85 LEU A O 1
ATOM 716 N N . GLY A 1 86 ? -5.791 26.279 0.201 1 68.3 86 GLY A N 1
ATOM 717 C CA . GLY A 1 86 ? -6.098 27.57 -0.394 1 68.3 86 GLY A CA 1
ATOM 718 C C . GLY A 1 86 ? -7.082 28.384 0.425 1 68.3 86 GLY A C 1
ATOM 719 O O . GLY A 1 86 ? -7.23 29.589 0.209 1 68.3 86 GLY A O 1
ATOM 720 N N . LYS A 1 87 ? -7.617 27.818 1.497 1 74.99 87 LYS A N 1
ATOM 721 C CA . LYS A 1 87 ? -8.658 28.538 2.225 1 74.99 87 LYS A CA 1
ATOM 722 C C . LYS A 1 87 ? -8.12 29.103 3.537 1 74.99 87 LYS A C 1
ATOM 724 O O . LYS A 1 87 ? -8.882 29.63 4.35 1 74.99 87 LYS A O 1
ATOM 729 N N . ILE A 1 88 ? -6.85 29.062 3.683 1 78.32 88 ILE A N 1
ATOM 730 C CA . ILE A 1 88 ? -6.281 29.627 4.902 1 78.32 88 ILE A CA 1
ATOM 731 C C . ILE A 1 88 ? -6.207 31.148 4.78 1 78.32 88 ILE A C 1
ATOM 733 O O . ILE A 1 88 ? -5.724 31.673 3.774 1 78.32 88 ILE A O 1
ATOM 737 N N . PRO A 1 89 ? -6.747 31.817 5.759 1 80.5 89 PRO A N 1
ATOM 738 C CA . PRO A 1 89 ? -6.679 33.279 5.712 1 80.5 89 PRO A CA 1
ATOM 739 C C . PRO A 1 89 ? -5.248 33.799 5.589 1 80.5 89 PRO A C 1
ATOM 741 O O . PRO A 1 89 ? -4.307 33.137 6.032 1 80.5 89 PRO A O 1
ATOM 744 N N . LYS A 1 90 ? -5.166 34.887 4.994 1 84.75 90 LYS A N 1
ATOM 745 C CA . LYS A 1 90 ? -3.846 35.486 4.817 1 84.75 90 LYS A CA 1
ATOM 746 C C . LYS A 1 90 ? -3.194 35.786 6.164 1 84.75 90 LYS A C 1
ATOM 748 O O . LYS A 1 90 ? -3.858 36.256 7.09 1 84.75 90 LYS A O 1
ATOM 753 N N . ALA A 1 91 ? -1.984 35.515 6.234 1 88.1 91 ALA A N 1
ATOM 754 C CA . ALA A 1 91 ? -1.246 35.778 7.467 1 88.1 91 ALA A CA 1
ATOM 755 C C . ALA A 1 91 ? -1.012 37.274 7.658 1 88.1 91 ALA A C 1
ATOM 757 O O . ALA A 1 91 ? -0.635 37.975 6.717 1 88.1 91 ALA A O 1
ATOM 758 N N . LYS A 1 92 ? -1.318 37.796 8.821 1 84.88 92 LYS A N 1
ATOM 759 C CA . LYS A 1 92 ? -1.116 39.21 9.122 1 84.88 92 LYS A CA 1
ATOM 760 C C . LYS A 1 92 ? 0.131 39.417 9.977 1 84.88 92 LYS A C 1
ATOM 762 O O . LYS A 1 92 ? 0.685 40.518 10.019 1 84.88 92 LYS A O 1
ATOM 767 N N . THR A 1 93 ? 0.579 38.439 10.665 1 88.86 93 THR A N 1
ATOM 768 C CA . THR A 1 93 ? 1.744 38.505 11.54 1 88.86 93 THR A CA 1
ATOM 769 C C . THR A 1 93 ? 2.775 37.45 11.149 1 88.86 93 THR A C 1
ATOM 771 O O . THR A 1 93 ? 2.463 36.515 10.409 1 88.86 93 THR A O 1
ATOM 774 N N . LEU A 1 94 ? 3.922 37.65 11.539 1 90.02 94 LEU A N 1
ATOM 775 C CA . LEU A 1 94 ? 4.995 36.7 11.264 1 90.02 94 LEU A CA 1
ATOM 776 C C . LEU A 1 94 ? 4.693 35.344 11.892 1 90.02 94 LEU A C 1
ATOM 778 O O . LEU A 1 94 ? 4.945 34.302 11.281 1 90.02 94 LEU A O 1
ATOM 782 N N . ILE A 1 95 ? 4.142 35.344 13.077 1 90.33 95 ILE A N 1
ATOM 783 C CA . ILE A 1 95 ? 3.835 34.115 13.801 1 90.33 95 ILE A CA 1
ATOM 784 C C . ILE A 1 95 ? 2.759 33.331 13.054 1 90.33 95 ILE A C 1
ATOM 786 O O . ILE A 1 95 ? 2.837 32.105 12.946 1 90.33 95 ILE A O 1
ATOM 790 N N . GLU A 1 96 ? 1.814 34.007 12.533 1 90.81 96 GLU A N 1
ATOM 791 C CA . GLU A 1 96 ? 0.781 33.363 11.728 1 90.81 96 GLU A CA 1
ATOM 792 C C . GLU A 1 96 ? 1.373 32.731 10.472 1 90.81 96 GLU A C 1
ATOM 794 O O . GLU A 1 96 ? 0.974 31.635 10.074 1 90.81 96 GLU A O 1
ATOM 799 N N . LYS A 1 97 ? 2.285 33.447 9.864 1 91.75 97 LYS A N 1
ATOM 800 C CA . LYS A 1 97 ? 2.959 32.909 8.686 1 91.75 97 LYS A CA 1
ATOM 801 C C . LYS A 1 97 ? 3.709 31.623 9.022 1 91.75 97 LYS A C 1
ATOM 803 O O . LYS A 1 97 ? 3.722 30.68 8.229 1 91.75 97 LYS A O 1
ATOM 808 N N . ASP A 1 98 ? 4.315 31.627 10.174 1 91.1 98 ASP A N 1
ATOM 809 C CA . ASP A 1 98 ? 5.019 30.43 10.624 1 91.1 98 ASP A CA 1
ATOM 810 C C . ASP A 1 98 ? 4.062 29.248 10.758 1 91.1 98 ASP A C 1
ATOM 812 O O . ASP A 1 98 ? 4.345 28.155 10.263 1 91.1 98 ASP A O 1
ATOM 816 N N . TYR A 1 99 ? 2.954 29.473 11.373 1 90.47 99 TYR A N 1
ATOM 817 C CA . TYR A 1 99 ? 1.964 28.417 11.55 1 90.47 99 TYR A CA 1
ATOM 818 C C . TYR A 1 99 ? 1.456 27.915 10.204 1 90.47 99 TYR A C 1
ATOM 820 O O . TYR A 1 99 ? 1.312 26.707 9.999 1 90.47 99 TYR A O 1
ATOM 828 N N . GLN A 1 100 ? 1.209 28.813 9.347 1 90.13 100 GLN A N 1
ATOM 829 C CA . GLN A 1 100 ? 0.692 28.438 8.035 1 90.13 100 GLN A CA 1
ATOM 830 C C . GLN A 1 100 ? 1.726 27.643 7.243 1 90.13 100 GLN A C 1
ATOM 832 O O . GLN A 1 100 ? 1.376 26.711 6.516 1 90.13 100 GLN A O 1
ATOM 837 N N . SER A 1 101 ? 2.975 28.022 7.399 1 90.19 101 SER A N 1
ATOM 838 C CA . SER A 1 101 ? 4.039 27.272 6.74 1 90.19 101 SER A CA 1
ATOM 839 C C . SER A 1 101 ? 4.117 25.843 7.266 1 90.19 101 SER A C 1
ATOM 841 O O . SER A 1 101 ? 4.329 24.904 6.497 1 90.19 101 SER A O 1
ATOM 843 N N . ILE A 1 102 ? 3.958 25.723 8.529 1 88.92 102 ILE A N 1
ATOM 844 C CA . ILE A 1 102 ? 3.971 24.397 9.139 1 88.92 102 ILE A CA 1
ATOM 845 C C . ILE A 1 102 ? 2.793 23.578 8.617 1 88.92 102 ILE A C 1
ATOM 847 O O . ILE A 1 102 ? 2.956 22.415 8.24 1 88.92 102 ILE A O 1
ATOM 851 N N . ILE A 1 103 ? 1.677 24.196 8.588 1 89.22 103 ILE A N 1
ATOM 852 C CA . ILE A 1 103 ? 0.461 23.54 8.118 1 89.22 103 ILE A CA 1
ATOM 853 C C . ILE A 1 103 ? 0.65 23.076 6.676 1 89.22 103 ILE A C 1
ATOM 855 O O . ILE A 1 103 ? 0.352 21.926 6.343 1 89.22 103 ILE A O 1
ATOM 859 N N . THR A 1 104 ? 1.159 23.971 5.847 1 88.28 104 THR A N 1
ATOM 860 C CA . THR A 1 104 ? 1.361 23.661 4.436 1 88.28 104 THR A CA 1
ATOM 861 C C . THR A 1 104 ? 2.35 22.511 4.27 1 88.28 104 THR A C 1
ATOM 863 O O . THR A 1 104 ? 2.141 21.619 3.445 1 88.28 104 THR A O 1
ATOM 866 N N . THR A 1 105 ? 3.343 22.526 5.062 1 88.52 105 THR A N 1
ATOM 867 C CA . THR A 1 105 ? 4.37 21.495 4.963 1 88.52 105 THR A CA 1
ATOM 868 C C . THR A 1 105 ? 3.807 20.131 5.351 1 88.52 105 THR A C 1
ATOM 870 O O . THR A 1 105 ? 4.021 19.142 4.647 1 88.52 105 THR A O 1
ATOM 873 N N . ILE A 1 106 ? 3.072 20.089 6.449 1 87.84 106 ILE A N 1
ATOM 874 C CA . ILE A 1 106 ? 2.507 18.825 6.908 1 87.84 106 ILE A CA 1
ATOM 875 C C . ILE A 1 106 ? 1.482 18.319 5.896 1 87.84 106 ILE A C 1
ATOM 877 O O . ILE A 1 106 ? 1.402 17.118 5.63 1 87.84 106 ILE A O 1
ATOM 881 N N . TYR A 1 107 ? 0.796 19.262 5.394 1 87.02 107 TYR A N 1
ATOM 882 C CA . TYR A 1 107 ? -0.204 18.906 4.393 1 87.02 107 TYR A CA 1
ATOM 883 C C . TYR A 1 107 ? 0.453 18.312 3.153 1 87.02 107 TYR A C 1
ATOM 885 O O . TYR A 1 107 ? -0.027 17.318 2.604 1 87.02 107 TYR A O 1
ATOM 893 N N . LYS A 1 108 ? 1.479 18.916 2.723 1 87.95 108 LYS A N 1
ATOM 894 C CA . LYS A 1 108 ? 2.209 18.414 1.563 1 87.95 108 LYS A CA 1
ATOM 895 C C . LYS A 1 108 ? 2.787 17.028 1.834 1 87.95 108 LYS A C 1
ATOM 897 O O . LYS A 1 108 ? 2.74 16.151 0.969 1 87.95 108 LYS A O 1
ATOM 902 N N . 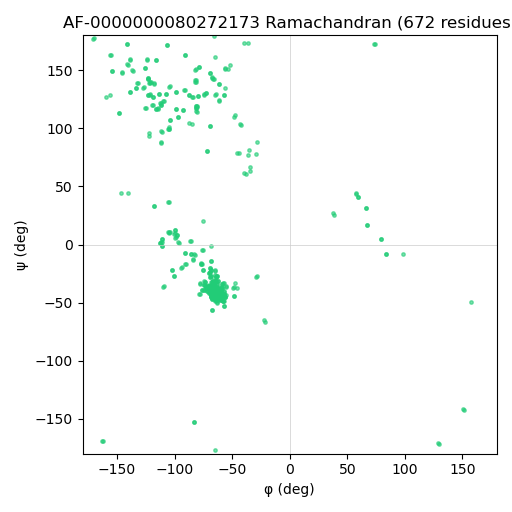GLU A 1 109 ? 3.246 16.863 2.964 1 88.1 109 GLU A N 1
ATOM 903 C CA . GLU A 1 109 ? 3.776 15.556 3.341 1 88.1 109 GLU A CA 1
ATOM 904 C C . GLU A 1 109 ? 2.68 14.495 3.339 1 88.1 109 GLU A C 1
ATOM 906 O O . GLU A 1 109 ? 2.898 13.371 2.882 1 88.1 109 GLU A O 1
ATOM 911 N N . LYS A 1 110 ? 1.61 14.841 3.938 1 88.47 110 LYS A N 1
ATOM 912 C CA . LYS A 1 110 ? 0.475 13.922 3.941 1 88.47 110 LYS A CA 1
ATOM 913 C C . LYS A 1 110 ? 0.072 13.542 2.519 1 88.47 110 LYS A C 1
ATOM 915 O O . LYS A 1 110 ? -0.139 12.365 2.221 1 88.47 110 LYS A O 1
ATOM 920 N N . SER A 1 111 ? 0.012 14.519 1.668 1 88.99 111 SER A N 1
ATOM 921 C CA . SER A 1 111 ? -0.368 14.287 0.279 1 88.99 111 SER A CA 1
ATOM 922 C C . SER A 1 111 ? 0.652 13.406 -0.433 1 88.99 111 SER A C 1
ATOM 924 O O . SER A 1 111 ? 0.285 12.549 -1.241 1 88.99 111 SER A O 1
ATOM 926 N N . GLU A 1 112 ? 1.848 13.616 -0.113 1 90.78 112 GLU A N 1
ATOM 927 C CA . GLU A 1 112 ? 2.914 12.811 -0.702 1 90.78 112 GLU A CA 1
ATOM 928 C C . GLU A 1 112 ? 2.815 11.354 -0.259 1 90.78 112 GLU A C 1
ATOM 930 O O . GLU A 1 112 ? 2.992 10.44 -1.067 1 90.78 112 GLU A O 1
ATOM 935 N N . VAL A 1 113 ? 2.563 11.194 0.966 1 88.64 113 VAL A N 1
ATOM 936 C CA . VAL A 1 113 ? 2.397 9.839 1.481 1 88.64 113 VAL A CA 1
ATOM 937 C C . VAL A 1 113 ? 1.228 9.156 0.773 1 88.64 113 VAL A C 1
ATOM 939 O O . VAL A 1 113 ? 1.342 8.007 0.342 1 88.64 113 VAL A O 1
ATOM 942 N N . LEU A 1 114 ? 0.193 9.806 0.623 1 87.79 114 LEU A N 1
ATOM 943 C CA . LEU A 1 114 ? -0.996 9.276 -0.036 1 87.79 114 LEU A CA 1
ATOM 944 C C . LEU A 1 114 ? -0.695 8.908 -1.485 1 87.79 114 LEU A C 1
ATOM 946 O O . LEU A 1 114 ? -1.051 7.819 -1.941 1 87.79 114 LEU A O 1
ATOM 950 N N . TYR A 1 115 ? -0.013 9.783 -2.091 1 88.64 115 TYR A N 1
ATOM 951 C CA . TYR A 1 115 ? 0.31 9.575 -3.499 1 88.64 115 TYR A CA 1
ATOM 952 C C . TYR A 1 115 ? 1.269 8.404 -3.671 1 88.64 115 TYR A C 1
ATOM 954 O O . TYR A 1 115 ? 1.048 7.531 -4.513 1 88.64 115 TYR A O 1
ATOM 962 N N . ASN A 1 116 ? 2.25 8.355 -2.892 1 88.35 116 ASN A N 1
ATOM 963 C CA . ASN A 1 116 ? 3.252 7.299 -2.981 1 88.35 116 ASN A CA 1
ATOM 964 C C . ASN A 1 116 ? 2.655 5.931 -2.664 1 88.35 116 ASN A C 1
ATOM 966 O O . ASN A 1 116 ? 2.971 4.942 -3.327 1 88.35 116 ASN A O 1
ATOM 970 N N . THR A 1 117 ? 1.879 5.902 -1.693 1 84.93 117 THR A N 1
ATOM 971 C CA . THR A 1 117 ? 1.261 4.641 -1.298 1 84.93 117 THR A CA 1
ATOM 972 C C . THR A 1 117 ? 0.291 4.155 -2.372 1 84.93 117 THR A C 1
ATOM 974 O O . THR A 1 117 ? 0.259 2.965 -2.693 1 84.93 117 THR A O 1
ATOM 977 N N . ASP A 1 118 ? -0.498 5.014 -2.889 1 83.92 118 ASP A N 1
ATOM 978 C CA . ASP A 1 118 ? -1.426 4.664 -3.96 1 83.92 118 ASP A CA 1
ATOM 979 C C . ASP A 1 118 ? -0.68 4.138 -5.183 1 83.92 118 ASP A C 1
ATOM 981 O O . ASP A 1 118 ? -1.12 3.179 -5.82 1 83.92 118 ASP A O 1
ATOM 985 N N . ASN A 1 119 ? 0.393 4.756 -5.45 1 85.42 119 ASN A N 1
ATOM 986 C CA . ASN A 1 119 ? 1.202 4.317 -6.582 1 85.42 119 ASN A CA 1
ATOM 987 C C . ASN A 1 119 ? 1.81 2.939 -6.336 1 85.42 119 ASN A C 1
ATOM 989 O O . ASN A 1 119 ? 1.797 2.083 -7.222 1 85.42 119 ASN A O 1
ATOM 993 N N . LYS A 1 120 ? 2.3 2.718 -5.158 1 82.76 120 LYS A N 1
ATOM 994 C CA . LYS A 1 120 ? 2.875 1.422 -4.811 1 82.76 120 LYS A CA 1
ATOM 995 C C . LYS A 1 120 ? 1.828 0.316 -4.893 1 82.76 120 LYS A C 1
ATOM 997 O O . LYS A 1 120 ? 2.096 -0.762 -5.427 1 82.76 120 LYS A O 1
ATOM 1002 N N . LEU A 1 121 ? 0.715 0.582 -4.396 1 81.63 121 LEU A N 1
ATOM 1003 C CA . LEU A 1 121 ? -0.365 -0.398 -4.412 1 81.63 121 LEU A CA 1
ATOM 1004 C C . LEU A 1 121 ? -0.811 -0.692 -5.841 1 81.63 121 LEU A C 1
ATOM 1006 O O . LEU A 1 121 ? -1.013 -1.852 -6.206 1 81.63 121 LEU A O 1
ATOM 1010 N N . SER A 1 122 ? -0.932 0.368 -6.567 1 84.12 122 SER A N 1
ATOM 1011 C CA . SER A 1 122 ? -1.329 0.203 -7.962 1 84.12 122 SER A CA 1
ATOM 1012 C C . SER A 1 122 ? -0.293 -0.604 -8.739 1 84.12 122 SER A C 1
ATOM 1014 O O . SER A 1 122 ? -0.648 -1.461 -9.55 1 84.12 122 SER A O 1
ATOM 1016 N N . GLU A 1 123 ? 0.885 -0.383 -8.472 1 82.15 123 GLU A N 1
ATOM 1017 C CA . GLU A 1 123 ? 1.969 -1.12 -9.115 1 82.15 123 GLU A CA 1
ATOM 1018 C C . GLU A 1 123 ? 1.93 -2.599 -8.74 1 82.15 123 GLU A C 1
ATOM 1020 O O . GLU A 1 123 ? 2.138 -3.466 -9.591 1 82.15 123 GLU A O 1
ATOM 1025 N N . MET A 1 124 ? 1.721 -2.841 -7.55 1 80.35 124 MET A N 1
ATOM 1026 C CA . MET A 1 124 ? 1.629 -4.223 -7.089 1 80.35 124 MET A CA 1
ATOM 1027 C C . MET A 1 124 ? 0.457 -4.94 -7.751 1 80.35 124 MET A C 1
ATOM 1029 O O . MET A 1 124 ? 0.596 -6.078 -8.203 1 80.35 124 MET A O 1
ATOM 1033 N N . VAL A 1 125 ? -0.615 -4.255 -7.816 1 82.68 125 VAL A N 1
ATOM 1034 C CA . VAL A 1 125 ? -1.803 -4.821 -8.446 1 82.68 125 VAL A CA 1
ATOM 1035 C C . VAL A 1 125 ? -1.515 -5.123 -9.915 1 82.68 125 VAL A C 1
ATOM 1037 O O . VAL A 1 125 ? -1.846 -6.203 -10.409 1 82.68 125 VAL A O 1
ATOM 1040 N N . ASP A 1 126 ? -0.942 -4.206 -10.569 1 82.62 126 ASP A N 1
ATOM 1041 C CA . ASP A 1 126 ? -0.592 -4.386 -11.974 1 82.62 126 ASP A CA 1
ATOM 1042 C C . ASP A 1 126 ? 0.359 -5.567 -12.156 1 82.62 126 ASP A C 1
ATOM 1044 O O . ASP A 1 126 ? 0.189 -6.372 -13.075 1 82.62 126 ASP A O 1
ATOM 1048 N N . TYR A 1 127 ? 1.236 -5.652 -11.324 1 81.87 127 TYR A N 1
ATOM 1049 C CA . TYR A 1 127 ? 2.208 -6.738 -11.38 1 81.87 127 TYR A CA 1
ATOM 1050 C C . TYR A 1 127 ? 1.527 -8.09 -11.206 1 81.87 127 TYR A C 1
ATOM 1052 O O . TYR A 1 127 ? 1.753 -9.012 -11.992 1 81.87 127 TYR A O 1
ATOM 1060 N N . TYR A 1 128 ? 0.781 -8.149 -10.24 1 81.39 128 TYR A N 1
ATOM 1061 C CA . TYR A 1 128 ? 0.164 -9.43 -9.917 1 81.39 128 TYR A CA 1
ATOM 1062 C C . TYR A 1 128 ? -0.835 -9.841 -10.991 1 81.39 128 TYR A C 1
ATOM 1064 O O . TYR A 1 128 ? -0.983 -11.028 -11.289 1 81.39 128 TYR A O 1
ATOM 1072 N N . THR A 1 129 ? -1.494 -8.861 -11.511 1 82.1 129 THR A N 1
ATOM 1073 C CA . THR A 1 129 ? -2.413 -9.142 -12.608 1 82.1 129 THR A CA 1
ATOM 1074 C C . THR A 1 129 ? -1.662 -9.698 -13.814 1 82.1 129 THR A C 1
ATOM 1076 O O . THR A 1 129 ? -2.072 -10.704 -14.397 1 82.1 129 THR A O 1
ATOM 1079 N N . MET A 1 130 ? -0.593 -9.114 -14.079 1 83.25 130 MET A N 1
ATOM 1080 C CA . MET A 1 130 ? 0.242 -9.58 -15.182 1 83.25 130 MET A CA 1
ATOM 1081 C C . MET A 1 130 ? 0.819 -10.959 -14.883 1 83.25 130 MET A C 1
ATOM 1083 O O . MET A 1 130 ? 0.816 -11.838 -15.747 1 83.25 130 MET A O 1
ATOM 1087 N N . TRP A 1 131 ? 1.301 -11.107 -13.702 1 85.88 131 TRP A N 1
ATOM 1088 C CA . TRP A 1 131 ? 1.846 -12.389 -13.265 1 85.88 131 TRP A CA 1
ATOM 1089 C C . TRP A 1 131 ? 0.804 -13.495 -13.392 1 85.88 131 TRP A C 1
ATOM 1091 O O . TRP A 1 131 ? 1.101 -14.581 -13.894 1 85.88 131 TRP A O 1
ATOM 1101 N N . ALA A 1 132 ? -0.372 -13.244 -12.903 1 84.1 132 ALA A N 1
ATOM 1102 C CA . ALA A 1 132 ? -1.445 -14.233 -12.964 1 84.1 132 ALA A CA 1
ATOM 1103 C C . ALA A 1 132 ? -1.753 -14.62 -14.407 1 84.1 132 ALA A C 1
ATOM 1105 O O . ALA A 1 132 ? -2.003 -15.791 -14.703 1 84.1 132 ALA A O 1
ATOM 1106 N N . HIS A 1 133 ? -1.696 -13.644 -15.261 1 82.46 133 HIS A N 1
ATOM 1107 C CA . HIS A 1 133 ? -1.92 -13.917 -16.676 1 82.46 133 HIS A CA 1
ATOM 1108 C C . HIS A 1 133 ? -0.804 -14.78 -17.255 1 82.46 133 HIS A C 1
ATOM 1110 O O . HIS A 1 133 ? -1.064 -15.696 -18.038 1 82.46 133 HIS A O 1
ATOM 1116 N N . GLN A 1 134 ? 0.369 -14.619 -16.772 1 84.62 134 GLN A N 1
ATOM 1117 C CA . GLN A 1 134 ? 1.515 -15.337 -17.32 1 84.62 134 GLN A CA 1
ATOM 1118 C C . GLN A 1 134 ? 1.549 -16.78 -16.825 1 84.62 134 GLN A C 1
ATOM 1120 O O . GLN A 1 134 ? 1.864 -17.696 -17.588 1 84.62 134 GLN A O 1
ATOM 1125 N N . ILE A 1 135 ? 1.286 -16.919 -15.603 1 89.95 135 ILE A N 1
ATOM 1126 C CA . ILE A 1 135 ? 1.362 -18.263 -15.042 1 89.95 135 ILE A CA 1
ATOM 1127 C C . ILE A 1 135 ? 0.225 -19.119 -15.596 1 89.95 135 ILE A C 1
ATOM 1129 O O . ILE A 1 135 ? 0.31 -20.349 -15.6 1 89.95 135 ILE A O 1
ATOM 1133 N N . LYS A 1 136 ? -0.845 -18.522 -16.113 1 89.76 136 LYS A N 1
ATOM 1134 C CA . LYS A 1 136 ? -1.973 -19.245 -16.694 1 89.76 136 LYS A CA 1
ATOM 1135 C C . LYS A 1 136 ? -1.569 -19.947 -17.987 1 89.76 136 LYS A C 1
ATOM 1137 O O . LYS A 1 136 ? -2.124 -20.992 -18.332 1 89.76 136 LYS A O 1
ATOM 1142 N N . THR A 1 137 ? -0.604 -19.399 -18.597 1 88.75 137 THR A N 1
ATOM 1143 C CA . THR A 1 137 ? -0.178 -19.943 -19.882 1 88.75 137 THR A CA 1
ATOM 1144 C C . THR A 1 137 ? 0.439 -21.327 -19.704 1 88.75 137 THR A C 1
ATOM 1146 O O . THR A 1 137 ? -0.021 -22.299 -20.307 1 88.75 137 THR A O 1
ATOM 1149 N N . PRO A 1 138 ? 1.485 -21.472 -18.862 1 91.49 138 PRO A N 1
ATOM 1150 C CA . PRO A 1 138 ? 2.005 -22.829 -18.676 1 91.49 138 PRO A CA 1
ATOM 1151 C C . PRO A 1 138 ? 0.987 -23.767 -18.032 1 91.49 138 PRO A C 1
ATOM 1153 O O . PRO A 1 138 ? 1.006 -24.974 -18.287 1 91.49 138 PRO A O 1
ATOM 1156 N N . ILE A 1 139 ? 0.092 -23.263 -17.263 1 93.29 139 ILE A N 1
ATOM 1157 C CA . ILE A 1 139 ? -0.952 -24.09 -16.669 1 93.29 139 ILE A CA 1
ATOM 1158 C C . ILE A 1 139 ? -1.864 -24.637 -17.764 1 93.29 139 ILE A C 1
ATOM 1160 O O . ILE A 1 139 ? -2.189 -25.827 -17.774 1 93.29 139 ILE A O 1
ATOM 1164 N N . ALA A 1 140 ? -2.244 -23.747 -18.716 1 91.44 140 ALA A N 1
ATOM 1165 C CA . ALA A 1 140 ? -3.081 -24.168 -19.837 1 91.44 140 ALA A CA 1
ATOM 1166 C C . ALA A 1 140 ? -2.359 -25.193 -20.706 1 91.44 140 ALA A C 1
ATOM 1168 O O . ALA A 1 140 ? -2.951 -26.192 -21.121 1 91.44 140 ALA A O 1
ATOM 1169 N N . ALA A 1 141 ? -1.094 -24.943 -20.981 1 90.31 141 ALA A N 1
ATOM 1170 C CA . ALA A 1 141 ? -0.292 -25.886 -21.755 1 90.31 141 ALA A CA 1
ATOM 1171 C C . ALA A 1 141 ? -0.228 -27.247 -21.066 1 90.31 141 ALA A C 1
ATOM 1173 O O . ALA A 1 141 ? -0.38 -28.285 -21.714 1 90.31 141 ALA A O 1
ATOM 1174 N N . PHE A 1 142 ? -0.048 -27.17 -19.795 1 91.41 142 PHE A N 1
ATOM 1175 C CA . PHE A 1 142 ? 0.013 -28.389 -18.997 1 91.41 142 PHE A CA 1
ATOM 1176 C C . PHE A 1 142 ? -1.307 -29.147 -19.063 1 91.41 142 PHE A C 1
ATOM 1178 O O . PHE A 1 142 ? -1.32 -30.369 -19.218 1 91.41 142 PHE A O 1
ATOM 1185 N N . SER A 1 143 ? -2.385 -28.439 -18.977 1 91.28 143 SER A N 1
ATOM 1186 C CA . SER A 1 143 ? -3.717 -29.028 -19.071 1 91.28 143 SER A CA 1
ATOM 1187 C C . SER A 1 143 ? -3.912 -29.744 -20.403 1 91.28 143 SER A C 1
ATOM 1189 O O . SER A 1 143 ? -4.486 -30.834 -20.45 1 91.28 143 SER A O 1
ATOM 1191 N N . MET A 1 144 ? -3.36 -29.196 -21.45 1 91.47 144 MET A N 1
ATOM 1192 C CA . MET A 1 144 ? -3.475 -29.789 -22.779 1 91.47 144 MET A CA 1
ATOM 1193 C C . MET A 1 144 ? -2.698 -31.098 -22.86 1 91.47 144 MET A C 1
ATOM 1195 O O . MET A 1 144 ? -3.169 -32.069 -23.455 1 91.47 144 MET A O 1
ATOM 1199 N N . ILE A 1 145 ? -1.576 -31.16 -22.258 1 90.66 145 ILE A N 1
ATOM 1200 C CA . ILE A 1 145 ? -0.754 -32.365 -22.247 1 90.66 145 ILE A CA 1
ATOM 1201 C C . ILE A 1 145 ? -1.482 -33.48 -21.5 1 90.66 145 ILE A C 1
ATOM 1203 O O . ILE A 1 145 ? -1.545 -34.616 -21.975 1 90.66 145 ILE A O 1
ATOM 1207 N N . ILE A 1 146 ? -2.039 -33.141 -20.394 1 90.12 146 ILE A N 1
ATOM 1208 C CA . ILE A 1 146 ? -2.743 -34.123 -19.577 1 90.12 146 ILE A CA 1
ATOM 1209 C C . ILE A 1 146 ? -3.951 -34.659 -20.342 1 90.12 146 ILE A C 1
ATOM 1211 O O . ILE A 1 146 ? -4.229 -35.861 -20.312 1 90.12 146 ILE A O 1
ATOM 1215 N N . GLN A 1 147 ? -4.629 -33.776 -21.075 1 88.36 147 GLN A N 1
ATOM 1216 C CA . GLN A 1 147 ? -5.811 -34.168 -21.835 1 88.36 147 GLN A CA 1
ATOM 1217 C C . GLN A 1 147 ? -5.453 -35.162 -22.936 1 88.36 147 GLN A C 1
ATOM 1219 O O . GLN A 1 147 ? -6.267 -36.013 -23.3 1 88.36 147 GLN A O 1
ATOM 1224 N N . SER A 1 148 ? -4.234 -35.129 -23.408 1 87.96 148 SER A N 1
ATOM 1225 C CA . SER A 1 148 ? -3.8 -35.993 -24.501 1 87.96 148 SER A CA 1
ATOM 1226 C C . SER A 1 148 ? -3.344 -37.353 -23.983 1 87.96 148 SER A C 1
ATOM 1228 O O . SER A 1 148 ? -3.172 -38.294 -24.761 1 87.96 148 SER A O 1
ATOM 1230 N N . MET A 1 149 ? -3.258 -37.475 -22.705 1 85.93 149 MET A N 1
ATOM 1231 C CA . MET A 1 149 ? -2.812 -38.73 -22.105 1 85.93 149 MET A CA 1
ATOM 1232 C C . MET A 1 149 ? -3.943 -39.753 -22.079 1 85.93 149 MET A C 1
ATOM 1234 O O . MET A 1 149 ? -5.119 -39.384 -22.082 1 85.93 149 MET A O 1
ATOM 1238 N N . GLN A 1 150 ? -3.484 -40.966 -22.11 1 83.16 150 GLN A N 1
ATOM 1239 C CA . GLN A 1 150 ? -4.463 -42.04 -21.984 1 83.16 150 GLN A CA 1
ATOM 1240 C C . GLN A 1 150 ? -5.089 -42.053 -20.592 1 83.16 150 GLN A C 1
ATOM 1242 O O . GLN A 1 150 ? -4.42 -41.749 -19.602 1 83.16 150 GLN A O 1
ATOM 1247 N N . VAL A 1 151 ? -6.352 -42.385 -20.636 1 81.39 151 VAL A N 1
ATOM 1248 C CA . VAL A 1 151 ? -7.099 -42.423 -19.384 1 81.39 151 VAL A CA 1
ATOM 1249 C C . VAL A 1 151 ? -6.483 -43.457 -18.444 1 81.39 151 VAL A C 1
ATOM 1251 O O . VAL A 1 151 ? -6.192 -44.582 -18.855 1 81.39 151 VAL A O 1
ATOM 1254 N N . GLY A 1 152 ? -6.081 -43.079 -17.219 1 82.73 152 GLY A N 1
ATOM 1255 C CA . GLY A 1 152 ? -5.497 -43.913 -16.18 1 82.73 152 GLY A CA 1
ATOM 1256 C C . GLY A 1 152 ? -5.388 -43.208 -14.841 1 82.73 152 GLY A C 1
ATOM 1257 O O . GLY A 1 152 ? -5.884 -42.092 -14.678 1 82.73 152 GLY A O 1
ATOM 1258 N N . THR A 1 153 ? -4.938 -43.906 -13.921 1 82.53 153 THR A N 1
ATOM 1259 C CA . THR A 1 153 ? -4.821 -43.402 -12.557 1 82.53 153 THR A CA 1
ATOM 1260 C C . THR A 1 153 ? -3.883 -42.199 -12.504 1 82.53 153 THR A C 1
ATOM 1262 O O . THR A 1 153 ? -4.15 -41.227 -11.796 1 82.53 153 THR A O 1
ATOM 1265 N N . GLU A 1 154 ? -2.861 -42.287 -13.285 1 83.72 154 GLU A N 1
ATOM 1266 C CA . GLU A 1 154 ? -1.888 -41.199 -13.309 1 83.72 154 GLU A CA 1
ATOM 1267 C C . GLU A 1 154 ? -2.508 -39.916 -13.857 1 83.72 154 GLU A C 1
ATOM 1269 O O . GLU A 1 154 ? -2.259 -38.828 -13.334 1 83.72 154 GLU A O 1
ATOM 1274 N N . LYS A 1 155 ? -3.279 -40.083 -14.873 1 87.48 155 LYS A N 1
ATOM 1275 C CA . LYS A 1 155 ? -3.948 -38.932 -15.473 1 87.48 155 LYS A CA 1
ATOM 1276 C C . LYS A 1 155 ? -4.878 -38.253 -14.472 1 87.48 155 LYS A C 1
ATOM 1278 O O . LYS A 1 155 ? -4.87 -37.027 -14.342 1 87.48 155 LYS A O 1
ATOM 1283 N N . LYS A 1 156 ? -5.601 -39.036 -13.756 1 87.07 156 LYS A N 1
ATOM 1284 C CA . LYS A 1 156 ? -6.555 -38.505 -12.786 1 87.07 156 LYS A CA 1
ATOM 1285 C C . LYS A 1 156 ? -5.84 -37.754 -11.666 1 87.07 156 LYS A C 1
ATOM 1287 O O . LYS A 1 156 ? -6.271 -36.671 -11.264 1 87.07 156 LYS A O 1
ATOM 1292 N N . LEU A 1 157 ? -4.762 -38.261 -11.223 1 87.82 157 LEU A N 1
ATOM 1293 C CA . LEU A 1 157 ? -3.983 -37.632 -10.161 1 87.82 157 LEU A CA 1
ATOM 1294 C C . LEU A 1 157 ? -3.401 -36.302 -10.629 1 87.82 157 LEU A C 1
ATOM 1296 O O . LEU A 1 157 ? -3.431 -35.314 -9.892 1 87.82 157 LEU A O 1
ATOM 1300 N N . MET A 1 158 ? -2.959 -36.293 -11.836 1 90.11 158 MET A N 1
ATOM 1301 C CA . MET A 1 158 ? -2.368 -35.084 -12.402 1 90.11 158 MET A CA 1
ATOM 1302 C C . MET A 1 158 ? -3.424 -33.999 -12.591 1 90.11 158 MET A C 1
ATOM 1304 O O . MET A 1 158 ? -3.166 -32.824 -12.327 1 90.11 158 MET A O 1
ATOM 1308 N N . GLU A 1 159 ? -4.529 -34.417 -13.003 1 90.02 159 GLU A N 1
ATOM 1309 C CA . GLU A 1 159 ? -5.628 -33.473 -13.179 1 90.02 159 GLU A CA 1
ATOM 1310 C C . GLU A 1 159 ? -6.016 -32.823 -11.854 1 90.02 159 GLU A C 1
ATOM 1312 O O . GLU A 1 159 ? -6.27 -31.618 -11.798 1 90.02 159 GLU A O 1
ATOM 1317 N N . GLN A 1 160 ? -5.985 -33.554 -10.854 1 89.33 160 GLN A N 1
ATOM 1318 C CA . GLN A 1 160 ? -6.346 -33.049 -9.534 1 89.33 160 GLN A CA 1
ATOM 1319 C C . GLN A 1 160 ? -5.324 -32.032 -9.035 1 89.33 160 GLN A C 1
ATOM 1321 O O . GLN A 1 160 ? -5.693 -30.967 -8.536 1 89.33 160 GLN A O 1
ATOM 1326 N N . GLU A 1 161 ? -4.084 -32.384 -9.167 1 91.11 161 GLU A N 1
ATOM 1327 C CA . GLU A 1 161 ? -3.044 -31.483 -8.68 1 91.11 161 GLU A CA 1
ATOM 1328 C C . GLU A 1 161 ? -3.003 -30.194 -9.496 1 91.11 161 GLU A C 1
ATOM 1330 O O . GLU A 1 161 ? -2.808 -29.109 -8.944 1 91.11 161 GLU A O 1
ATOM 1335 N N . LEU A 1 162 ? -3.193 -30.352 -10.791 1 92.24 162 LEU A N 1
ATOM 1336 C CA . LEU A 1 162 ? -3.232 -29.169 -11.643 1 92.24 162 LEU A CA 1
ATOM 1337 C C . LEU A 1 162 ? -4.412 -28.274 -11.277 1 92.24 162 LEU A C 1
ATOM 1339 O O . LEU A 1 162 ? -4.287 -27.047 -11.27 1 92.24 162 LEU A O 1
ATOM 1343 N N . PHE A 1 163 ? -5.486 -28.923 -10.991 1 91.55 163 PHE A N 1
ATOM 1344 C CA . PHE A 1 163 ? -6.68 -28.191 -10.588 1 91.55 163 PHE A CA 1
ATOM 1345 C C . PHE A 1 163 ? -6.414 -27.372 -9.33 1 91.55 163 PHE A C 1
ATOM 1347 O O . PHE A 1 163 ? -6.824 -26.213 -9.239 1 91.55 163 PHE A O 1
ATOM 1354 N N . LYS A 1 164 ? -5.738 -27.888 -8.397 1 91.56 164 LYS A N 1
ATOM 1355 C CA . LYS A 1 164 ? -5.379 -27.169 -7.178 1 91.56 164 LYS A CA 1
ATOM 1356 C C . LYS A 1 164 ? -4.53 -25.941 -7.493 1 91.56 164 LYS A C 1
ATOM 1358 O O . LYS A 1 164 ? -4.754 -24.865 -6.937 1 91.56 164 LYS A O 1
ATOM 1363 N N . ILE A 1 165 ? -3.588 -26.104 -8.317 1 93.07 165 ILE A N 1
ATOM 1364 C CA . ILE A 1 165 ? -2.718 -25.005 -8.719 1 93.07 165 ILE A CA 1
ATOM 1365 C C . ILE A 1 165 ? -3.551 -23.891 -9.349 1 93.07 165 ILE A C 1
ATOM 1367 O O . ILE A 1 165 ? -3.372 -22.714 -9.025 1 93.07 165 ILE A O 1
ATOM 1371 N N . GLU A 1 166 ? -4.442 -24.29 -10.207 1 92.46 166 GLU A N 1
ATOM 1372 C CA . GLU A 1 166 ? -5.323 -23.324 -10.857 1 92.46 166 GLU A CA 1
ATOM 1373 C C . GLU A 1 166 ? -6.159 -22.562 -9.832 1 92.46 166 GLU A C 1
ATOM 1375 O O . GLU A 1 166 ? -6.326 -21.346 -9.94 1 92.46 166 GLU A O 1
ATOM 1380 N N . GLN A 1 167 ? -6.614 -23.249 -8.887 1 90.56 167 GLN A N 1
ATOM 1381 C CA . GLN A 1 167 ? -7.435 -22.635 -7.848 1 90.56 167 GLN A CA 1
ATOM 1382 C C . GLN A 1 167 ? -6.631 -21.623 -7.038 1 90.56 167 GLN A C 1
ATOM 1384 O O . GLN A 1 167 ? -7.137 -20.553 -6.693 1 90.56 167 GLN A O 1
ATOM 1389 N N . TYR A 1 168 ? -5.445 -21.973 -6.757 1 90.37 168 TYR A N 1
ATOM 1390 C CA . TYR A 1 168 ? -4.604 -21.061 -5.989 1 90.37 168 TYR A CA 1
ATOM 1391 C C . TYR A 1 168 ? -4.287 -19.805 -6.792 1 90.37 168 TYR A C 1
ATOM 1393 O O . TYR A 1 168 ? -4.267 -18.7 -6.245 1 90.37 168 TYR A O 1
ATOM 1401 N N . VAL A 1 169 ? -4.052 -19.949 -8.031 1 91.3 169 VAL A N 1
ATOM 1402 C CA . VAL A 1 169 ? -3.783 -18.8 -8.889 1 91.3 169 VAL A CA 1
ATOM 1403 C C . VAL A 1 169 ? -5.023 -17.912 -8.967 1 91.3 169 VAL A C 1
ATOM 1405 O O . VAL A 1 169 ? -4.921 -16.686 -8.887 1 91.3 169 VAL A O 1
ATOM 1408 N N . GLU A 1 170 ? -6.16 -18.553 -9.078 1 89.07 170 GLU A N 1
ATOM 1409 C CA . GLU A 1 170 ? -7.41 -17.798 -9.12 1 89.07 170 GLU A CA 1
ATOM 1410 C C . GLU A 1 170 ? -7.636 -17.032 -7.82 1 89.07 170 GLU A C 1
ATOM 1412 O O . GLU A 1 170 ? -8.137 -15.906 -7.836 1 89.07 170 GLU A O 1
ATOM 1417 N N . MET A 1 171 ? -7.268 -17.605 -6.779 1 88.87 171 MET A N 1
ATOM 1418 C CA . MET A 1 171 ? -7.443 -16.985 -5.469 1 88.87 171 MET A CA 1
ATOM 1419 C C . MET A 1 171 ? -6.629 -15.701 -5.361 1 88.87 171 MET A C 1
ATOM 1421 O O . MET A 1 171 ? -7.124 -14.686 -4.867 1 88.87 171 MET A O 1
ATOM 1425 N N . VAL A 1 172 ? -5.462 -15.757 -5.801 1 86.75 172 VAL A N 1
ATOM 1426 C CA . VAL A 1 172 ? -4.603 -14.58 -5.713 1 86.75 172 VAL A CA 1
ATOM 1427 C C . VAL A 1 172 ? -5.162 -13.465 -6.595 1 86.75 172 VAL A C 1
ATOM 1429 O O . VAL A 1 172 ? -5.138 -12.293 -6.213 1 86.75 172 VAL A O 1
ATOM 1432 N N . LEU A 1 173 ? -5.657 -13.848 -7.704 1 86.27 173 LEU A N 1
ATOM 1433 C CA . LEU A 1 173 ? -6.234 -12.864 -8.614 1 86.27 173 LEU A CA 1
ATOM 1434 C C . LEU A 1 173 ? -7.437 -12.176 -7.977 1 86.27 173 LEU A C 1
ATOM 1436 O O . LEU A 1 173 ? -7.57 -10.952 -8.053 1 86.27 173 LEU A O 1
ATOM 1440 N N . HIS A 1 174 ? -8.225 -12.986 -7.39 1 87.86 174 HIS A N 1
ATOM 1441 C CA . HIS A 1 174 ? -9.402 -12.418 -6.743 1 87.86 174 HIS A CA 1
ATOM 1442 C C . HIS A 1 174 ? -9.011 -11.557 -5.546 1 87.86 174 HIS A C 1
ATOM 1444 O O . HIS A 1 174 ? -9.652 -10.54 -5.272 1 87.86 174 HIS A O 1
ATOM 1450 N N . TYR A 1 175 ? -7.983 -11.942 -4.871 1 86.37 175 TYR A N 1
ATOM 1451 C CA . TYR A 1 175 ? -7.488 -11.147 -3.752 1 86.37 175 TYR A CA 1
ATOM 1452 C C . TYR A 1 175 ? -7.047 -9.765 -4.218 1 86.37 175 TYR A C 1
ATOM 1454 O O . TYR A 1 175 ? -7.373 -8.757 -3.586 1 86.37 175 TYR A O 1
ATOM 1462 N N . ILE A 1 176 ? -6.358 -9.771 -5.247 1 82.21 176 ILE A N 1
ATOM 1463 C CA . ILE A 1 176 ? -5.853 -8.522 -5.805 1 82.21 176 ILE A CA 1
ATOM 1464 C C . ILE A 1 176 ? -7.023 -7.636 -6.229 1 82.21 176 ILE A C 1
ATOM 1466 O O . ILE A 1 176 ? -7.022 -6.43 -5.97 1 82.21 176 ILE A O 1
ATOM 1470 N N . ARG A 1 177 ? -7.965 -8.174 -6.792 1 83.38 177 ARG A N 1
ATOM 1471 C CA . ARG A 1 177 ? -9.085 -7.436 -7.368 1 83.38 177 ARG A CA 1
ATOM 1472 C C . ARG A 1 177 ? -10.027 -6.933 -6.28 1 83.38 177 ARG A C 1
ATOM 1474 O O . ARG A 1 177 ? -10.818 -6.016 -6.512 1 83.38 177 ARG A O 1
ATOM 1481 N N . LEU A 1 178 ? -9.968 -7.563 -5.159 1 84.35 178 LEU A N 1
ATOM 1482 C CA . LEU A 1 178 ? -10.849 -7.2 -4.054 1 84.35 178 LEU A CA 1
ATOM 1483 C C . LEU A 1 178 ? -10.65 -5.742 -3.657 1 84.35 178 LEU A C 1
ATOM 1485 O O . LEU A 1 178 ? -11.6 -5.07 -3.248 1 84.35 178 LEU A O 1
ATOM 1489 N N . GLY A 1 179 ? -9.411 -5.257 -3.775 1 76.37 179 GLY A N 1
ATOM 1490 C CA . GLY A 1 179 ? -9.126 -3.875 -3.42 1 76.37 179 GLY A CA 1
ATOM 1491 C C . GLY A 1 179 ? -9.883 -2.873 -4.27 1 76.37 179 GLY A C 1
ATOM 1492 O O . GLY A 1 179 ? -10.16 -1.757 -3.824 1 76.37 179 GLY A O 1
ATOM 1493 N N . ASN A 1 180 ? -10.112 -3.268 -5.476 1 76.83 180 ASN A N 1
ATOM 1494 C CA . ASN A 1 180 ? -10.838 -2.384 -6.381 1 76.83 180 ASN A CA 1
ATOM 1495 C C . ASN A 1 180 ? -12.154 -3.008 -6.838 1 76.83 180 ASN A C 1
ATOM 1497 O O . ASN A 1 180 ? -12.559 -2.838 -7.989 1 76.83 180 ASN A O 1
ATOM 1501 N N . LEU A 1 181 ? -12.694 -3.72 -5.988 1 77.35 181 LEU A N 1
ATOM 1502 C CA . LEU A 1 181 ? -13.895 -4.481 -6.318 1 77.35 181 LEU A CA 1
ATOM 1503 C C . LEU A 1 181 ? -14.987 -3.565 -6.86 1 77.35 181 LEU A C 1
ATOM 1505 O O . LEU A 1 181 ? -15.676 -3.915 -7.821 1 77.35 181 LEU A O 1
ATOM 1509 N N . SER A 1 182 ? -15.055 -2.371 -6.318 1 73.97 182 SER A N 1
ATOM 1510 C CA . SER A 1 182 ? -16.124 -1.46 -6.715 1 73.97 182 SER A CA 1
ATOM 1511 C C . SER A 1 182 ? -16.017 -1.093 -8.191 1 73.97 182 SER A C 1
ATOM 1513 O O . SER A 1 182 ? -17.031 -0.981 -8.884 1 73.97 182 SER A O 1
ATOM 1515 N N . SER A 1 183 ? -14.835 -0.986 -8.667 1 71.64 183 SER A N 1
ATOM 1516 C CA . SER A 1 183 ? -14.639 -0.593 -10.058 1 71.64 183 SER A CA 1
ATOM 1517 C C . SER A 1 183 ? -14.79 -1.786 -10.996 1 71.64 183 SER A C 1
ATOM 1519 O O . SER A 1 183 ? -15.033 -1.615 -12.192 1 71.64 183 SER A O 1
ATOM 1521 N N . ASP A 1 184 ? -14.886 -2.942 -10.443 1 77.56 184 ASP A N 1
ATOM 1522 C CA . ASP A 1 184 ? -14.868 -4.163 -11.242 1 77.56 184 ASP A CA 1
ATOM 1523 C C . ASP A 1 184 ? -16.225 -4.863 -11.206 1 77.56 184 ASP A C 1
ATOM 1525 O O . ASP A 1 184 ? -16.449 -5.831 -11.935 1 77.56 184 ASP A O 1
ATOM 1529 N N . LEU A 1 185 ? -17.233 -4.317 -10.517 1 85.85 185 LEU A N 1
ATOM 1530 C CA . LEU A 1 185 ? -18.472 -5.038 -10.25 1 85.85 185 LEU A CA 1
ATOM 1531 C C . LEU A 1 185 ? -19.438 -4.912 -11.424 1 85.85 185 LEU A C 1
ATOM 1533 O O . LEU A 1 185 ? -19.627 -3.819 -11.963 1 85.85 185 LEU A O 1
ATOM 1537 N N . LYS A 1 186 ? -19.918 -5.985 -11.926 1 90.28 186 LYS A N 1
ATOM 1538 C CA . LYS A 1 186 ? -21.001 -6.074 -12.902 1 90.28 186 LYS A CA 1
ATOM 1539 C C . LYS A 1 186 ? -22.252 -6.689 -12.281 1 90.28 186 LYS A C 1
ATOM 1541 O O . LYS A 1 186 ? -22.423 -7.91 -12.299 1 90.28 186 LYS A O 1
ATOM 1546 N N . LEU A 1 187 ? -23.194 -5.849 -11.849 1 91.36 187 LEU A N 1
ATOM 1547 C CA . LEU A 1 187 ? -24.392 -6.309 -11.155 1 91.36 187 LEU A CA 1
ATOM 1548 C C . LEU A 1 187 ? -25.533 -6.544 -12.138 1 91.36 187 LEU A C 1
ATOM 1550 O O . LEU A 1 187 ? -25.92 -5.634 -12.876 1 91.36 187 LEU A O 1
ATOM 1554 N N . GLU A 1 188 ? -25.918 -7.732 -12.232 1 94.12 188 GLU A N 1
ATOM 1555 C CA . GLU A 1 188 ? -27.045 -8.137 -13.067 1 94.12 188 GLU A CA 1
ATOM 1556 C C . GLU A 1 188 ? -27.879 -9.216 -12.384 1 94.12 188 GLU A C 1
ATOM 1558 O O . GLU A 1 188 ? -27.534 -9.677 -11.293 1 94.12 188 GLU A O 1
ATOM 1563 N N . LEU A 1 189 ? -28.954 -9.471 -13.027 1 95.07 189 LEU A N 1
ATOM 1564 C CA . LEU A 1 189 ? -29.817 -10.54 -12.54 1 95.07 189 LEU A CA 1
ATOM 1565 C C . LEU A 1 189 ? -29.305 -11.903 -12.995 1 95.07 189 LEU A C 1
ATOM 1567 O O . LEU A 1 189 ? -29.19 -12.158 -14.196 1 95.07 189 LEU A O 1
ATOM 1571 N N . TYR A 1 190 ? -28.958 -12.694 -12.022 1 95.2 190 TYR A N 1
ATOM 1572 C CA . TYR A 1 190 ? -28.417 -14.006 -12.358 1 95.2 190 TYR A CA 1
ATOM 1573 C C . TYR A 1 190 ? -29.198 -15.113 -11.662 1 95.2 190 TYR A C 1
ATOM 1575 O O . TYR A 1 190 ? -29.763 -14.901 -10.586 1 95.2 190 TYR A O 1
ATOM 1583 N N . SER A 1 191 ? -29.218 -16.269 -12.281 1 95.09 191 SER A N 1
ATOM 1584 C CA . SER A 1 191 ? -29.762 -17.478 -11.67 1 95.09 191 SER A CA 1
ATOM 1585 C C . SER A 1 191 ? -28.75 -18.128 -10.734 1 95.09 191 SER A C 1
ATOM 1587 O O . SER A 1 191 ? -27.684 -18.567 -11.171 1 95.09 191 SER A O 1
ATOM 1589 N N . LEU A 1 192 ? -29.119 -18.222 -9.489 1 94.91 192 LEU A N 1
ATOM 1590 C CA . LEU A 1 192 ? -28.222 -18.866 -8.535 1 94.91 192 LEU A CA 1
ATOM 1591 C C . LEU A 1 192 ? -28.024 -20.337 -8.885 1 94.91 192 LEU A C 1
ATOM 1593 O O . LEU A 1 192 ? -26.943 -20.891 -8.668 1 94.91 192 LEU A O 1
ATOM 1597 N N . HIS A 1 193 ? -29.044 -20.88 -9.44 1 95.2 193 HIS A N 1
ATOM 1598 C CA . HIS A 1 193 ? -28.961 -22.281 -9.837 1 95.2 193 HIS A CA 1
ATOM 1599 C C . HIS A 1 193 ? -27.919 -22.482 -10.933 1 95.2 193 HIS A C 1
ATOM 1601 O O . HIS A 1 193 ? -27.13 -23.428 -10.878 1 95.2 193 HIS A O 1
ATOM 1607 N N . ASP A 1 194 ? -27.929 -21.598 -11.853 1 96.52 194 ASP A N 1
ATOM 1608 C CA . ASP A 1 194 ? -26.975 -21.701 -12.953 1 96.52 194 ASP A CA 1
ATOM 1609 C C . ASP A 1 194 ? -25.542 -21.524 -12.456 1 96.52 194 ASP A C 1
ATOM 1611 O O . ASP A 1 194 ? -24.638 -22.248 -12.88 1 96.52 194 ASP A O 1
ATOM 1615 N N . ILE A 1 195 ? -25.392 -20.631 -11.536 1 96.73 195 ILE A N 1
ATOM 1616 C CA . ILE A 1 195 ? -24.065 -20.384 -10.984 1 96.73 195 ILE A CA 1
ATOM 1617 C C . ILE A 1 195 ? -23.598 -21.606 -10.196 1 96.73 195 ILE A C 1
ATOM 1619 O O . ILE A 1 195 ? -22.451 -22.038 -10.33 1 96.73 195 ILE A O 1
ATOM 1623 N N . ALA A 1 196 ? -24.445 -22.19 -9.418 1 96.72 196 ALA A N 1
ATOM 1624 C CA . ALA A 1 196 ? -24.118 -23.376 -8.63 1 96.72 196 ALA A CA 1
ATOM 1625 C C . ALA A 1 196 ? -23.782 -24.559 -9.533 1 96.72 196 ALA A C 1
ATOM 1627 O O . ALA A 1 196 ? -22.807 -25.274 -9.292 1 96.72 196 ALA A O 1
ATOM 1628 N N . CYS A 1 197 ? -24.516 -24.709 -10.6 1 96.85 197 CYS A N 1
ATOM 1629 C CA . CYS A 1 197 ? -24.302 -25.804 -11.538 1 96.85 197 CYS A CA 1
ATOM 1630 C C . CYS A 1 197 ? -22.939 -25.688 -12.211 1 96.85 197 CYS A C 1
ATOM 1632 O O . CYS A 1 197 ? -22.211 -26.676 -12.321 1 96.85 197 CYS A O 1
ATOM 1634 N N . GLN A 1 198 ? -22.67 -24.514 -12.586 1 95.91 198 GLN A N 1
ATOM 1635 C CA . GLN A 1 198 ? -21.388 -24.269 -13.238 1 95.91 198 GLN A CA 1
ATOM 1636 C C . GLN A 1 198 ? -20.226 -24.567 -12.295 1 95.91 198 GLN A C 1
ATOM 1638 O O . GLN A 1 198 ? -19.225 -25.159 -12.703 1 95.91 198 GLN A O 1
ATOM 1643 N N . THR A 1 199 ? -20.364 -24.191 -11.057 1 95.99 199 THR A N 1
ATOM 1644 C CA . THR A 1 199 ? -19.316 -24.391 -10.063 1 95.99 199 THR A CA 1
ATOM 1645 C C . THR A 1 199 ? -19.131 -25.876 -9.763 1 95.99 199 THR A C 1
ATOM 1647 O O . THR A 1 199 ? -18.003 -26.371 -9.723 1 95.99 199 THR A O 1
ATOM 1650 N N . VAL A 1 200 ? -20.21 -26.606 -9.63 1 95.98 200 VAL A N 1
ATOM 1651 C CA . VAL A 1 200 ? -20.179 -28.033 -9.325 1 95.98 200 VAL A CA 1
ATOM 1652 C C . VAL A 1 200 ? -19.533 -28.794 -10.481 1 95.98 200 VAL A C 1
ATOM 1654 O O . VAL A 1 200 ? -18.772 -29.739 -10.261 1 95.98 200 VAL A O 1
ATOM 1657 N N . LYS A 1 201 ? -19.844 -28.344 -11.667 1 95.2 201 LYS A N 1
ATOM 1658 C CA . LYS A 1 201 ? -19.288 -28.995 -12.85 1 95.2 201 LYS A CA 1
ATOM 1659 C C . LYS A 1 201 ? -17.764 -28.918 -12.853 1 95.2 201 LYS A C 1
ATOM 1661 O O . LYS A 1 201 ? -17.089 -29.884 -13.217 1 95.2 201 LYS A O 1
ATOM 1666 N N . LYS A 1 202 ? -17.262 -27.848 -12.438 1 92.86 202 LYS A N 1
ATOM 1667 C CA . LYS A 1 202 ? -15.817 -27.645 -12.378 1 92.86 202 LYS A CA 1
ATOM 1668 C C . LYS A 1 202 ? -15.165 -28.623 -11.405 1 92.86 202 LYS A C 1
ATOM 1670 O O . LYS A 1 202 ? -14.005 -29.001 -11.58 1 92.86 202 LYS A O 1
ATOM 1675 N N . TYR A 1 203 ? -15.92 -29.087 -10.386 1 94.42 203 TYR A N 1
ATOM 1676 C CA . TYR A 1 203 ? -15.364 -29.933 -9.336 1 94.42 203 TYR A CA 1
ATOM 1677 C C . TYR A 1 203 ? -15.786 -31.385 -9.526 1 94.42 203 TYR A C 1
ATOM 1679 O O . TYR A 1 203 ? -15.556 -32.224 -8.651 1 94.42 203 TYR A O 1
ATOM 1687 N N . ALA A 1 204 ? -16.358 -31.712 -10.634 1 91.45 204 ALA A N 1
ATOM 1688 C CA . ALA A 1 204 ? -16.916 -33.035 -10.9 1 91.45 204 ALA A CA 1
ATOM 1689 C C . ALA A 1 204 ? -15.861 -34.122 -10.716 1 91.45 204 ALA A C 1
ATOM 1691 O O . ALA A 1 204 ? -16.106 -35.127 -10.044 1 91.45 204 ALA A O 1
ATOM 1692 N N . ALA A 1 205 ? -14.693 -33.905 -11.236 1 87.42 205 ALA A N 1
ATOM 1693 C CA . ALA A 1 205 ? -13.618 -34.89 -11.152 1 87.42 205 ALA A CA 1
ATOM 1694 C C . ALA A 1 205 ? -13.216 -35.14 -9.701 1 87.42 205 ALA A C 1
ATOM 1696 O O . ALA A 1 205 ? -12.928 -36.276 -9.317 1 87.42 205 ALA A O 1
ATOM 1697 N N . THR A 1 206 ? -13.228 -34.144 -9.002 1 90.1 206 THR A N 1
ATOM 1698 C CA . THR A 1 206 ? -12.851 -34.265 -7.598 1 90.1 206 THR A CA 1
ATOM 1699 C C . THR A 1 206 ? -13.912 -35.037 -6.818 1 90.1 206 THR A C 1
ATOM 1701 O O . THR A 1 206 ? -13.583 -35.867 -5.968 1 90.1 206 THR A O 1
ATOM 1704 N N . PHE A 1 207 ? -15.191 -34.801 -7.105 1 92.65 207 PHE A N 1
ATOM 1705 C CA . PHE A 1 207 ? -16.283 -35.542 -6.484 1 92.65 207 PHE A CA 1
ATOM 1706 C C . PHE A 1 207 ? -16.136 -37.037 -6.741 1 92.65 207 PHE A C 1
ATOM 1708 O O . PHE A 1 207 ? -16.279 -37.847 -5.822 1 92.65 207 PHE A O 1
ATOM 1715 N N . ILE A 1 208 ? -15.802 -37.33 -7.95 1 89.12 208 ILE A N 1
ATOM 1716 C CA . ILE A 1 208 ? -15.668 -38.723 -8.36 1 89.12 208 ILE A CA 1
ATOM 1717 C C . ILE A 1 208 ? -14.462 -39.352 -7.665 1 89.12 208 ILE A C 1
ATOM 1719 O O . ILE A 1 208 ? -14.564 -40.443 -7.1 1 89.12 208 ILE A O 1
ATOM 1723 N N . TYR A 1 209 ? -13.413 -38.636 -7.676 1 86.51 209 TYR A N 1
ATOM 1724 C CA . TYR A 1 209 ? -12.166 -39.136 -7.108 1 86.51 209 TYR A CA 1
ATOM 1725 C C . TYR A 1 209 ? -12.313 -39.397 -5.614 1 86.51 209 TYR A C 1
ATOM 1727 O O . TYR A 1 209 ? -11.85 -40.423 -5.109 1 86.51 209 TYR A O 1
ATOM 1735 N N . LYS A 1 210 ? -13.001 -38.579 -4.935 1 90.21 210 LYS A N 1
ATOM 1736 C CA . LYS A 1 210 ? -13.13 -38.678 -3.484 1 90.21 210 LYS A CA 1
ATOM 1737 C C . LYS A 1 210 ? -14.336 -39.528 -3.096 1 90.21 210 LYS A C 1
ATOM 1739 O O . LYS A 1 210 ? -14.546 -39.815 -1.916 1 90.21 210 LYS A O 1
ATOM 1744 N N . LYS A 1 211 ? -15.13 -39.896 -4.121 1 93.01 211 LYS A N 1
ATOM 1745 C CA . LYS A 1 211 ? -16.329 -40.7 -3.907 1 93.01 211 LYS A CA 1
ATOM 1746 C C . LYS A 1 211 ? -17.303 -39.996 -2.967 1 93.01 211 LYS A C 1
ATOM 1748 O O . LYS A 1 211 ? -17.817 -40.606 -2.026 1 93.01 211 LYS A O 1
ATOM 1753 N N . ILE A 1 212 ? -17.445 -38.737 -3.133 1 95.89 212 ILE A N 1
ATOM 1754 C CA . ILE A 1 212 ? -18.385 -37.922 -2.372 1 95.89 212 ILE A CA 1
ATOM 1755 C C . ILE A 1 212 ? -19.652 -37.693 -3.193 1 95.89 212 ILE A C 1
ATOM 1757 O O . ILE A 1 212 ? -19.579 -37.363 -4.379 1 95.89 212 ILE A O 1
ATOM 1761 N N . SER A 1 213 ? -20.764 -37.903 -2.606 1 96.53 213 SER A N 1
ATOM 1762 C CA . SER A 1 213 ? -22.033 -37.72 -3.302 1 96.53 213 SER A CA 1
ATOM 1763 C C . SER A 1 213 ? -22.449 -36.253 -3.316 1 96.53 213 SER A C 1
ATOM 1765 O O . SER A 1 213 ? -22.263 -35.54 -2.328 1 96.53 213 SER A O 1
ATOM 1767 N N . LEU A 1 214 ? -22.976 -35.813 -4.418 1 96.65 214 LEU A N 1
ATOM 1768 C CA . LEU A 1 214 ? -23.473 -34.451 -4.576 1 96.65 214 LEU A CA 1
ATOM 1769 C C . LEU A 1 214 ? -24.995 -34.435 -4.675 1 96.65 214 LEU A C 1
ATOM 1771 O O . LEU A 1 214 ? -25.576 -35.17 -5.476 1 96.65 214 LEU A O 1
ATOM 1775 N N . ASN A 1 215 ? -25.636 -33.709 -3.82 1 96.41 215 ASN A N 1
ATOM 1776 C CA . ASN A 1 215 ? -27.074 -33.469 -3.879 1 96.41 215 ASN A CA 1
ATOM 1777 C C . ASN A 1 215 ? -27.386 -32.012 -4.209 1 96.41 215 ASN A C 1
ATOM 1779 O O . ASN A 1 215 ? -27.483 -31.175 -3.309 1 96.41 215 ASN A O 1
ATOM 1783 N N . LEU A 1 216 ? -27.463 -31.708 -5.449 1 95.63 216 LEU A N 1
ATOM 1784 C CA . LEU A 1 216 ? -27.846 -30.376 -5.903 1 95.63 216 LEU A CA 1
ATOM 1785 C C . LEU A 1 216 ? -29.329 -30.326 -6.254 1 95.63 216 LEU A C 1
ATOM 1787 O O . LEU A 1 216 ? -29.757 -30.917 -7.248 1 95.63 216 LEU A O 1
ATOM 1791 N N . LYS A 1 217 ? -30.071 -29.661 -5.487 1 90.82 217 LYS A N 1
ATOM 1792 C CA . LYS A 1 217 ? -31.503 -29.534 -5.744 1 90.82 217 LYS A CA 1
ATOM 1793 C C . LYS A 1 217 ? -31.782 -28.442 -6.773 1 90.82 217 LYS A C 1
ATOM 1795 O O . LYS A 1 217 ? -31.066 -27.441 -6.833 1 90.82 217 LYS A O 1
ATOM 1800 N N . GLU A 1 218 ? -32.76 -28.738 -7.613 1 90.42 218 GLU A N 1
ATOM 1801 C CA . GLU A 1 218 ? -33.196 -27.696 -8.538 1 90.42 218 GLU A CA 1
ATOM 1802 C C . GLU A 1 218 ? -34.017 -26.629 -7.82 1 90.42 218 GLU A C 1
ATOM 1804 O O . GLU A 1 218 ? -34.862 -26.948 -6.981 1 90.42 218 GLU A O 1
ATOM 1809 N N . PHE A 1 219 ? -33.599 -25.423 -8.06 1 90.61 219 PHE A N 1
ATOM 1810 C CA . PHE A 1 219 ? -34.34 -24.305 -7.488 1 90.61 219 PHE A CA 1
ATOM 1811 C C . PHE A 1 219 ? -34.315 -23.103 -8.424 1 90.61 219 PHE A C 1
ATOM 1813 O O . PHE A 1 219 ? -33.402 -22.965 -9.241 1 90.61 219 PHE A O 1
ATOM 1820 N N . ASP A 1 220 ? -35.372 -22.374 -8.379 1 88.85 220 ASP A N 1
ATOM 1821 C CA . ASP A 1 220 ? -35.455 -21.137 -9.15 1 88.85 220 ASP A CA 1
ATOM 1822 C C . ASP A 1 220 ? -35.275 -19.916 -8.251 1 88.85 220 ASP A C 1
ATOM 1824 O O . ASP A 1 220 ? -36.123 -19.633 -7.403 1 88.85 220 ASP A O 1
ATOM 1828 N N . CYS A 1 221 ? -34.136 -19.282 -8.355 1 91.02 221 CYS A N 1
ATOM 1829 C CA . CYS A 1 221 ? -33.83 -18.095 -7.565 1 91.02 221 CYS A CA 1
ATOM 1830 C C . CYS A 1 221 ? -32.916 -17.149 -8.335 1 91.02 221 CYS A C 1
ATOM 1832 O O . CYS A 1 221 ? -31.789 -17.51 -8.679 1 91.02 221 CYS A O 1
ATOM 1834 N N . LYS A 1 222 ? -33.484 -16.025 -8.647 1 92.88 222 LYS A N 1
ATOM 1835 C CA . LYS A 1 222 ? -32.692 -14.995 -9.313 1 92.88 222 LYS A CA 1
ATOM 1836 C C . LYS A 1 222 ? -32.332 -13.869 -8.347 1 92.88 222 LYS A C 1
ATOM 1838 O O . LYS A 1 222 ? -33.158 -13.455 -7.532 1 92.88 222 LYS A O 1
ATOM 1843 N N . VAL A 1 223 ? -31.079 -13.478 -8.43 1 93.05 223 VAL A N 1
ATOM 1844 C CA . VAL A 1 223 ? -30.617 -12.435 -7.52 1 93.05 223 VAL A CA 1
ATOM 1845 C C . VAL A 1 223 ? -29.768 -11.421 -8.284 1 93.05 223 VAL A C 1
ATOM 1847 O O . VAL A 1 223 ? -29.187 -11.746 -9.322 1 93.05 223 VAL A O 1
ATOM 1850 N N . ILE A 1 224 ? -29.835 -10.178 -7.785 1 93.41 224 ILE A N 1
ATOM 1851 C CA . ILE A 1 224 ? -28.943 -9.156 -8.323 1 93.41 224 ILE A CA 1
ATOM 1852 C C . ILE A 1 224 ? -27.564 -9.286 -7.68 1 93.41 224 ILE A C 1
ATOM 1854 O O . ILE A 1 224 ? -27.416 -9.103 -6.469 1 93.41 224 ILE A O 1
ATOM 1858 N N . THR A 1 225 ? -26.596 -9.628 -8.439 1 94.47 225 THR A N 1
ATOM 1859 C CA . THR A 1 225 ? -25.246 -9.837 -7.929 1 94.47 225 THR A CA 1
ATOM 1860 C C . THR A 1 225 ? -24.228 -9.809 -9.066 1 94.47 225 THR A C 1
ATOM 1862 O O . THR A 1 225 ? -24.5 -9.259 -10.135 1 94.47 225 THR A O 1
ATOM 1865 N N . ASP A 1 226 ? -23.013 -10.204 -8.762 1 95.42 226 ASP A N 1
ATOM 1866 C CA . ASP A 1 226 ? -21.943 -10.37 -9.74 1 95.42 226 ASP A CA 1
ATOM 1867 C C . ASP A 1 226 ? -21.576 -11.843 -9.908 1 95.42 226 ASP A C 1
ATOM 1869 O O . ASP A 1 226 ? -21.167 -12.499 -8.949 1 95.42 226 ASP A O 1
ATOM 1873 N N . GLU A 1 227 ? -21.676 -12.35 -11.08 1 95.51 227 GLU A N 1
ATOM 1874 C CA . GLU A 1 227 ? -21.521 -13.775 -11.359 1 95.51 227 GLU A CA 1
ATOM 1875 C C . GLU A 1 227 ? -20.105 -14.247 -11.043 1 95.51 227 GLU A C 1
ATOM 1877 O O . GLU A 1 227 ? -19.919 -15.282 -10.4 1 95.51 227 GLU A O 1
ATOM 1882 N N . LYS A 1 228 ? -19.143 -13.46 -11.487 1 93.35 228 LYS A N 1
ATOM 1883 C CA . LYS A 1 228 ? -17.746 -13.853 -11.328 1 93.35 228 LYS A CA 1
ATOM 1884 C C . LYS A 1 228 ? -17.38 -13.999 -9.853 1 93.35 228 LYS A C 1
ATOM 1886 O O . LYS A 1 228 ? -16.779 -14.999 -9.454 1 93.35 228 LYS A O 1
ATOM 1891 N N . TRP A 1 229 ? -17.805 -13.06 -9.082 1 94.59 229 TRP A N 1
ATOM 1892 C CA . TRP A 1 229 ? -17.428 -13.039 -7.673 1 94.59 229 TRP A CA 1
ATOM 1893 C C . TRP A 1 229 ? -18.19 -14.104 -6.89 1 94.59 229 TRP A C 1
ATOM 1895 O O . TRP A 1 229 ? -17.623 -14.768 -6.019 1 94.59 229 TRP A O 1
ATOM 1905 N N . ILE A 1 230 ? -19.449 -14.257 -7.252 1 96.1 230 ILE A N 1
ATOM 1906 C CA . ILE A 1 230 ? -20.233 -15.269 -6.552 1 96.1 230 ILE A CA 1
ATOM 1907 C C . ILE A 1 230 ? -19.719 -16.66 -6.913 1 96.1 230 ILE A C 1
ATOM 1909 O O . ILE A 1 230 ? -19.669 -17.551 -6.061 1 96.1 230 ILE A O 1
ATOM 1913 N N . THR A 1 231 ? -19.337 -16.84 -8.141 1 96.49 231 THR A N 1
ATOM 1914 C CA . THR A 1 231 ? -18.744 -18.107 -8.553 1 96.49 231 THR A CA 1
ATOM 1915 C C . THR A 1 231 ? -17.5 -18.417 -7.724 1 96.49 231 THR A C 1
ATOM 1917 O O . THR A 1 231 ? -17.332 -19.54 -7.244 1 96.49 231 THR A O 1
ATOM 1920 N N . PHE A 1 232 ? -16.69 -17.431 -7.545 1 94.98 232 PHE A N 1
ATOM 1921 C CA . PHE A 1 232 ? -15.485 -17.598 -6.74 1 94.98 232 PHE A CA 1
ATOM 1922 C C . PHE A 1 232 ? -15.838 -18.011 -5.316 1 94.98 232 PHE A C 1
ATOM 1924 O O . PHE A 1 232 ? -15.217 -18.916 -4.755 1 94.98 232 PHE A O 1
ATOM 1931 N N . VAL A 1 233 ? -16.81 -17.331 -4.747 1 96.69 233 VAL A N 1
ATOM 1932 C CA . VAL A 1 233 ? -17.237 -17.616 -3.381 1 96.69 233 VAL A CA 1
ATOM 1933 C C . VAL A 1 233 ? -17.708 -19.065 -3.279 1 96.69 233 VAL A C 1
ATOM 1935 O O . VAL A 1 233 ? -17.289 -19.799 -2.381 1 96.69 233 VAL A O 1
ATOM 1938 N N . LEU A 1 234 ? -18.521 -19.474 -4.213 1 97.55 234 LEU A N 1
ATOM 1939 C CA . LEU A 1 234 ? -19.036 -20.838 -4.205 1 97.55 234 LEU A CA 1
ATOM 1940 C C . LEU A 1 234 ? -17.905 -21.848 -4.365 1 97.55 234 LEU A C 1
ATOM 1942 O O . LEU A 1 234 ? -17.921 -22.909 -3.737 1 97.55 234 LEU A O 1
ATOM 1946 N N . GLU A 1 235 ? -16.968 -21.51 -5.168 1 96.35 235 GLU A N 1
ATOM 1947 C CA . GLU A 1 235 ? -15.821 -22.389 -5.371 1 96.35 235 GLU A CA 1
ATOM 1948 C C . GLU A 1 235 ? -15.029 -22.572 -4.079 1 96.35 235 GLU A C 1
ATOM 1950 O O . GLU A 1 235 ? -14.609 -23.684 -3.755 1 96.35 235 GLU A O 1
ATOM 1955 N N . GLN A 1 236 ? -14.874 -21.519 -3.394 1 94.22 236 GLN A N 1
ATOM 1956 C CA . GLN A 1 236 ? -14.123 -21.587 -2.145 1 94.22 236 GLN A CA 1
ATOM 1957 C C . GLN A 1 236 ? -14.847 -22.451 -1.115 1 94.22 236 GLN A C 1
ATOM 1959 O O . GLN A 1 236 ? -14.221 -23.256 -0.423 1 94.22 236 GLN A O 1
ATOM 1964 N N . ILE A 1 237 ? -16.112 -22.281 -1.034 1 96.38 237 ILE A N 1
ATOM 1965 C CA . ILE A 1 237 ? -16.908 -23.03 -0.068 1 96.38 237 ILE A CA 1
ATOM 1966 C C . ILE A 1 237 ? -16.932 -24.507 -0.453 1 96.38 237 ILE A C 1
ATOM 1968 O O . ILE A 1 237 ? -16.751 -25.38 0.399 1 96.38 237 ILE A O 1
ATOM 1972 N N . LEU A 1 238 ? -17.081 -24.714 -1.733 1 95.98 238 LEU A N 1
ATOM 1973 C CA . LEU A 1 238 ? -17.105 -26.087 -2.224 1 95.98 238 LEU A CA 1
ATOM 1974 C C . LEU A 1 238 ? -15.748 -26.757 -2.031 1 95.98 238 LEU A C 1
ATOM 1976 O O . LEU A 1 238 ? -15.677 -27.927 -1.649 1 95.98 238 LEU A O 1
ATOM 1980 N N . SER A 1 239 ? -14.704 -25.997 -2.35 1 92.8 239 SER A N 1
ATOM 1981 C CA . SER A 1 239 ? -13.354 -26.517 -2.164 1 92.8 239 SER A CA 1
ATOM 1982 C C . SER A 1 239 ? -13.119 -26.938 -0.717 1 92.8 239 SER A C 1
ATOM 1984 O O . SER A 1 239 ? -12.558 -28.004 -0.458 1 92.8 239 SER A O 1
ATOM 1986 N N . ASN A 1 240 ? -13.573 -26.216 0.218 1 91.05 240 ASN A N 1
ATOM 1987 C CA . ASN A 1 240 ? -13.443 -26.55 1.633 1 91.05 240 ASN A CA 1
ATOM 1988 C C . ASN A 1 240 ? -14.271 -27.779 1.997 1 91.05 240 ASN A C 1
ATOM 1990 O O . ASN A 1 240 ? -13.806 -28.649 2.735 1 91.05 240 ASN A O 1
ATOM 1994 N N . ALA A 1 241 ? -15.481 -27.789 1.48 1 94.88 241 ALA A N 1
ATOM 1995 C CA . ALA A 1 241 ? -16.355 -28.93 1.738 1 94.88 241 ALA A CA 1
ATOM 1996 C C . ALA A 1 241 ? -15.716 -30.23 1.259 1 94.88 241 ALA A C 1
ATOM 1998 O O . ALA A 1 241 ? -15.721 -31.233 1.977 1 94.88 241 ALA A O 1
ATOM 1999 N N . LEU A 1 242 ? -15.153 -30.19 0.115 1 93.29 242 LEU A N 1
ATOM 2000 C CA . LEU A 1 242 ? -14.526 -31.371 -0.469 1 93.29 242 LEU A CA 1
ATOM 2001 C C . LEU A 1 242 ? -13.255 -31.741 0.287 1 93.29 242 LEU A C 1
ATOM 2003 O O . LEU A 1 242 ? -12.943 -32.924 0.443 1 93.29 242 LEU A O 1
ATOM 2007 N N . LYS A 1 243 ? -12.554 -30.692 0.713 1 89.06 243 LYS A N 1
ATOM 2008 C CA . LYS A 1 243 ? -11.289 -30.888 1.417 1 89.06 243 LYS A CA 1
ATOM 2009 C C . LYS A 1 243 ? -11.51 -31.568 2.765 1 89.06 243 LYS A C 1
ATOM 2011 O O . LYS A 1 243 ? -10.749 -32.459 3.149 1 89.06 243 LYS A O 1
ATOM 2016 N N . TYR A 1 244 ? -12.602 -31.272 3.417 1 90.6 244 TYR A N 1
ATOM 2017 C CA . TYR A 1 244 ? -12.754 -31.687 4.807 1 90.6 244 TYR A CA 1
ATOM 2018 C C . TYR A 1 244 ? -13.815 -32.773 4.939 1 90.6 244 TYR A C 1
ATOM 2020 O O . TYR A 1 244 ? -14.147 -33.193 6.05 1 90.6 244 TYR A O 1
ATOM 2028 N N . THR A 1 245 ? -14.334 -33.219 3.777 1 92.77 245 THR A N 1
ATOM 2029 C CA . THR A 1 245 ? -15.246 -34.358 3.754 1 92.77 245 THR A CA 1
ATOM 2030 C C . THR A 1 245 ? -14.54 -35.606 3.232 1 92.77 245 THR A C 1
ATOM 2032 O O . THR A 1 245 ? -14.219 -35.693 2.045 1 92.77 245 THR A O 1
ATOM 2035 N N . LYS A 1 246 ? -14.065 -36.541 3.97 1 86.75 246 LYS A N 1
ATOM 2036 C CA . LYS A 1 246 ? -13.363 -37.752 3.556 1 86.75 246 LYS A CA 1
ATOM 2037 C C . LYS A 1 246 ? -14.328 -38.767 2.949 1 86.75 246 LYS A C 1
ATOM 2039 O O . LYS A 1 246 ? -13.978 -39.477 2.004 1 86.75 246 LYS A O 1
ATOM 2044 N N . GLY A 1 247 ? -15.462 -38.873 3.365 1 86.92 247 GLY A N 1
ATOM 2045 C CA . GLY A 1 247 ? -16.552 -39.714 2.897 1 86.92 247 GLY A CA 1
ATOM 2046 C C . GLY A 1 247 ? -17.921 -39.178 3.269 1 86.92 247 GLY A C 1
ATOM 2047 O O . GLY A 1 247 ? -18.09 -38.575 4.331 1 86.92 247 GLY A O 1
ATOM 2048 N N . GLY A 1 248 ? -18.785 -39.068 2.335 1 94.07 248 GLY A N 1
ATOM 2049 C CA . GLY A 1 248 ? -20.108 -38.544 2.634 1 94.07 248 GLY A CA 1
ATOM 2050 C C . GLY A 1 248 ? -20.743 -37.821 1.462 1 94.07 248 GLY A C 1
ATOM 2051 O O . GLY A 1 248 ? -20.706 -38.31 0.331 1 94.07 248 GLY A O 1
ATOM 2052 N N . SER A 1 249 ? -21.436 -36.723 1.898 1 96.9 249 SER A N 1
ATOM 2053 C CA . SER A 1 249 ? -22.179 -36.029 0.851 1 96.9 249 SER A CA 1
ATOM 2054 C C . SER A 1 249 ? -22.106 -34.516 1.032 1 96.9 249 SER A C 1
ATOM 2056 O O . SER A 1 249 ? -21.81 -34.03 2.125 1 96.9 249 SER A O 1
ATOM 2058 N N . ILE A 1 250 ? -22.269 -33.805 -0.003 1 97.79 250 ILE A N 1
ATOM 2059 C CA . ILE A 1 250 ? -22.409 -32.353 -0.044 1 97.79 250 ILE A CA 1
ATOM 2060 C C . ILE A 1 250 ? -23.74 -31.982 -0.694 1 97.79 250 ILE A C 1
ATOM 2062 O O . ILE A 1 250 ? -24.084 -32.498 -1.76 1 97.79 250 ILE A O 1
ATOM 2066 N N . SER A 1 251 ? -24.513 -31.119 -0.023 1 97.45 251 SER A N 1
ATOM 2067 C CA . SER A 1 251 ? -25.818 -30.703 -0.524 1 97.45 251 SER A CA 1
ATOM 2068 C C . SER A 1 251 ? -25.857 -29.201 -0.788 1 97.45 251 SER A C 1
ATOM 2070 O O . SER A 1 251 ? -25.303 -28.415 -0.016 1 97.45 251 SER A O 1
ATOM 2072 N N . ILE A 1 252 ? -26.462 -28.801 -1.874 1 96.89 252 ILE A N 1
ATOM 2073 C CA . ILE A 1 252 ? -26.664 -27.406 -2.247 1 96.89 252 ILE A CA 1
ATOM 2074 C C . ILE A 1 252 ? -28.147 -27.152 -2.512 1 96.89 252 ILE A C 1
ATOM 2076 O O . ILE A 1 252 ? -28.742 -27.778 -3.392 1 96.89 252 ILE A O 1
ATOM 2080 N N . TYR A 1 253 ? -28.752 -26.305 -1.75 1 94.48 253 TYR A N 1
ATOM 2081 C CA . TYR A 1 253 ? -30.182 -26.056 -1.889 1 94.48 253 TYR A CA 1
ATOM 2082 C C . TYR A 1 253 ? -30.549 -24.675 -1.356 1 94.48 253 TYR A C 1
ATOM 2084 O O . TYR A 1 253 ? -29.725 -24.006 -0.728 1 94.48 253 TYR A O 1
ATOM 2092 N N . ILE A 1 254 ? -31.715 -24.171 -1.72 1 93.22 254 ILE A N 1
ATOM 2093 C CA . ILE A 1 254 ? -32.256 -22.94 -1.154 1 93.22 254 ILE A CA 1
ATOM 2094 C C . ILE A 1 254 ? -33.13 -23.269 0.055 1 93.22 254 ILE A C 1
ATOM 2096 O O . ILE A 1 254 ? -33.944 -24.194 0.007 1 93.22 254 ILE A O 1
ATOM 2100 N N . GLU A 1 255 ? -32.87 -22.512 1.097 1 82.93 255 GLU A N 1
ATOM 2101 C CA . GLU A 1 255 ? -33.644 -22.742 2.314 1 82.93 255 GLU A CA 1
ATOM 2102 C C . GLU A 1 255 ? -35.096 -22.309 2.135 1 82.93 255 GLU A C 1
ATOM 2104 O O . GLU A 1 255 ? -35.365 -21.2 1.669 1 82.93 255 GLU A O 1
ATOM 2109 N N . GLY A 1 256 ? -36.093 -23.305 1.907 1 67.97 256 GLY A N 1
ATOM 2110 C CA . GLY A 1 256 ? -37.52 -23.153 1.671 1 67.97 256 GLY A CA 1
ATOM 2111 C C . GLY A 1 256 ? -38.073 -21.839 2.189 1 67.97 256 GLY A C 1
ATOM 2112 O O . GLY A 1 256 ? -38.742 -21.109 1.455 1 67.97 256 GLY A O 1
ATOM 2113 N N . ASP A 1 257 ? -38.056 -21.613 3.467 1 58.25 257 ASP A N 1
ATOM 2114 C CA . ASP A 1 257 ? -38.775 -20.509 4.095 1 58.25 257 ASP A CA 1
ATOM 2115 C C . ASP A 1 257 ? -38.035 -19.188 3.896 1 58.25 257 ASP A C 1
ATOM 2117 O O . ASP A 1 257 ? -38.602 -18.115 4.111 1 58.25 257 ASP A O 1
ATOM 2121 N N . LEU A 1 258 ? -36.764 -19.308 3.527 1 62.43 258 LEU A N 1
ATOM 2122 C CA . LEU A 1 258 ? -36.004 -18.07 3.387 1 62.43 258 LEU A CA 1
ATOM 2123 C C . LEU A 1 258 ? -35.791 -17.727 1.916 1 62.43 258 LEU A C 1
ATOM 2125 O O . LEU A 1 258 ? -35.36 -18.576 1.132 1 62.43 258 LEU A O 1
ATOM 2129 N N . GLU A 1 259 ? -36.488 -16.872 1.247 1 65.55 259 GLU A N 1
ATOM 2130 C CA . GLU A 1 259 ? -36.682 -16.624 -0.178 1 65.55 259 GLU A CA 1
ATOM 2131 C C . GLU A 1 259 ? -35.352 -16.628 -0.925 1 65.55 259 GLU A C 1
ATOM 2133 O O . GLU A 1 259 ? -35.241 -17.216 -2.003 1 65.55 259 GLU A O 1
ATOM 2138 N N . LYS A 1 260 ? -34.228 -16.124 -0.403 1 88.05 260 LYS A N 1
ATOM 2139 C CA . LYS A 1 260 ? -33.059 -15.957 -1.262 1 88.05 260 LYS A CA 1
ATOM 2140 C C . LYS A 1 260 ? -31.776 -16.331 -0.525 1 88.05 260 LYS A C 1
ATOM 2142 O O . LYS A 1 260 ? -30.78 -15.609 -0.597 1 88.05 260 LYS A O 1
ATOM 2147 N N . THR A 1 261 ? -31.922 -17.597 0.249 1 93.51 261 THR A N 1
ATOM 2148 C CA . THR A 1 261 ? -30.741 -18.042 0.979 1 93.51 261 THR A CA 1
ATOM 2149 C C . THR A 1 261 ? -30.215 -19.355 0.407 1 93.51 261 THR A C 1
ATOM 2151 O O . THR A 1 261 ? -30.912 -20.372 0.428 1 93.51 261 THR A O 1
ATOM 2154 N N . LEU A 1 262 ? -29.012 -19.325 -0.114 1 95.68 262 LEU A N 1
ATOM 2155 C CA . LEU A 1 262 ? -28.346 -20.509 -0.647 1 95.68 262 LEU A CA 1
ATOM 2156 C C . LEU A 1 262 ? -27.58 -21.242 0.449 1 95.68 262 LEU A C 1
ATOM 2158 O O . LEU A 1 262 ? -26.813 -20.627 1.193 1 95.68 262 LEU A O 1
ATOM 2162 N N . ILE A 1 263 ? -27.821 -22.553 0.574 1 96.17 263 ILE A N 1
ATOM 2163 C CA . ILE A 1 263 ? -27.17 -23.356 1.604 1 96.17 263 ILE A CA 1
ATOM 2164 C C . ILE A 1 263 ? -26.231 -24.369 0.953 1 96.17 263 ILE A C 1
ATOM 2166 O O . ILE A 1 263 ? -26.599 -25.026 -0.024 1 96.17 263 ILE A O 1
ATOM 2170 N N . ILE A 1 264 ? -25.031 -24.434 1.384 1 97.41 264 ILE A N 1
ATOM 2171 C CA . ILE A 1 264 ? -24.078 -25.491 1.063 1 97.41 264 ILE A CA 1
ATOM 2172 C C . ILE A 1 264 ? -23.712 -26.259 2.331 1 97.41 264 ILE A C 1
ATOM 2174 O O . ILE A 1 264 ? -23.133 -25.693 3.261 1 97.41 264 ILE A O 1
ATOM 2178 N N . GLU A 1 265 ? -24.073 -27.533 2.317 1 96.93 265 GLU A N 1
ATOM 2179 C CA . GLU A 1 265 ? -23.925 -28.355 3.515 1 96.93 265 GLU A CA 1
ATOM 2180 C C . GLU A 1 265 ? -23.062 -29.583 3.239 1 96.93 265 GLU A C 1
ATOM 2182 O O . GLU A 1 265 ? -23.287 -30.299 2.261 1 96.93 265 GLU A O 1
ATOM 2187 N N . ASP A 1 266 ? -22.074 -29.759 4.097 1 97.14 266 ASP A N 1
ATOM 2188 C CA . ASP A 1 266 ? -21.227 -30.94 3.963 1 97.14 266 ASP A CA 1
ATOM 2189 C C . ASP A 1 266 ? -21.362 -31.854 5.179 1 97.14 266 ASP A C 1
ATOM 2191 O O . ASP A 1 266 ? -21.874 -31.439 6.22 1 97.14 266 ASP A O 1
ATOM 2195 N N . THR A 1 267 ? -21.016 -33.123 5.041 1 96.93 267 THR A N 1
ATOM 2196 C CA . THR A 1 267 ? -21.033 -34.089 6.134 1 96.93 267 THR A CA 1
ATOM 2197 C C . THR A 1 267 ? -19.615 -34.399 6.604 1 96.93 267 THR A C 1
ATOM 2199 O O . THR A 1 267 ? -19.283 -35.555 6.873 1 96.93 267 THR A O 1
ATOM 2202 N N . GLY A 1 268 ? -18.768 -33.406 6.603 1 94.04 268 GLY A N 1
ATOM 2203 C CA . GLY A 1 268 ? -17.36 -33.592 6.914 1 94.04 268 GLY A CA 1
ATOM 2204 C C . GLY A 1 268 ? -17.073 -33.6 8.404 1 94.04 268 GLY A C 1
ATOM 2205 O O . GLY A 1 268 ? -17.924 -33.998 9.203 1 94.04 268 GLY A O 1
ATOM 2206 N N . ILE A 1 269 ? -15.878 -33.209 8.775 1 92.09 269 ILE A N 1
ATOM 2207 C CA . ILE A 1 269 ? -15.341 -33.369 10.122 1 92.09 269 ILE A CA 1
ATOM 2208 C C . ILE A 1 269 ? -15.951 -32.319 11.048 1 92.09 269 ILE A C 1
ATOM 2210 O O . ILE A 1 269 ? -15.889 -32.452 12.273 1 92.09 269 ILE A O 1
ATOM 2214 N N . GLY A 1 270 ? -16.526 -31.306 10.443 1 92.62 270 GLY A N 1
ATOM 2215 C CA . GLY A 1 270 ? -17.117 -30.245 11.243 1 92.62 270 GLY A CA 1
ATOM 2216 C C . GLY A 1 270 ? -16.086 -29.341 11.89 1 92.62 270 GLY A C 1
ATOM 2217 O O . GLY A 1 270 ? -14.882 -29.576 11.768 1 92.62 270 GLY A O 1
ATOM 2218 N N . ILE A 1 271 ? -16.561 -28.25 12.515 1 91.63 271 ILE A N 1
ATOM 2219 C CA . ILE A 1 271 ? -15.712 -27.236 13.129 1 91.63 271 ILE A CA 1
ATOM 2220 C C . ILE A 1 271 ? -16.074 -27.084 14.605 1 91.63 271 ILE A C 1
ATOM 2222 O O . ILE A 1 271 ? -17.253 -27.112 14.968 1 91.63 271 ILE A O 1
ATOM 2226 N N . ALA A 1 272 ? -15.125 -26.89 15.39 1 91.6 272 ALA A N 1
ATOM 2227 C CA . ALA A 1 272 ? -15.349 -26.66 16.815 1 91.6 272 ALA A CA 1
ATOM 2228 C C . ALA A 1 272 ? -16.08 -25.341 17.05 1 91.6 272 ALA A C 1
ATOM 2230 O O . ALA A 1 272 ? -15.795 -24.34 16.389 1 91.6 272 ALA A O 1
ATOM 2231 N N . PRO A 1 273 ? -16.943 -25.369 18.001 1 90.86 273 PRO A N 1
ATOM 2232 C CA . PRO A 1 273 ? -17.738 -24.168 18.266 1 90.86 273 PRO A CA 1
ATOM 2233 C C . PRO A 1 273 ? -16.877 -22.947 18.578 1 90.86 273 PRO A C 1
ATOM 2235 O O . PRO A 1 273 ? -17.238 -21.824 18.217 1 90.86 273 PRO A O 1
ATOM 2238 N N . GLU A 1 274 ? -15.768 -23.106 19.196 1 90.11 274 GLU A N 1
ATOM 2239 C CA . GLU A 1 274 ? -14.888 -22.004 19.572 1 90.11 274 GLU A CA 1
ATOM 2240 C C . GLU A 1 274 ? -14.252 -21.361 18.344 1 90.11 274 GLU A C 1
ATOM 2242 O O . GLU A 1 274 ? -13.848 -20.197 18.384 1 90.11 274 GLU A O 1
ATOM 2247 N N . ASP A 1 275 ? -14.199 -22.093 17.263 1 90.7 275 ASP A N 1
ATOM 2248 C CA . ASP A 1 275 ? -13.529 -21.612 16.059 1 90.7 275 ASP A CA 1
ATOM 2249 C C . ASP A 1 275 ? -14.519 -20.938 15.112 1 90.7 275 ASP A C 1
ATOM 2251 O O . ASP A 1 275 ? -14.124 -20.14 14.258 1 90.7 275 ASP A O 1
ATOM 2255 N N . ILE A 1 276 ? -15.757 -21.188 15.247 1 91.41 276 ILE A N 1
ATOM 2256 C CA . ILE A 1 276 ? -16.784 -20.801 14.285 1 91.41 276 ILE A CA 1
ATOM 2257 C C . ILE A 1 276 ? -16.814 -19.281 14.146 1 91.41 276 ILE A C 1
ATOM 2259 O O . ILE A 1 276 ? -16.83 -18.754 13.031 1 91.41 276 ILE A O 1
ATOM 2263 N N . PRO A 1 277 ? -16.704 -18.564 15.26 1 90.53 277 PRO A N 1
ATOM 2264 C CA . PRO A 1 277 ? -16.781 -17.109 15.114 1 90.53 277 PRO A CA 1
ATOM 2265 C C . PRO A 1 277 ? -15.573 -16.525 14.385 1 90.53 277 PRO A C 1
ATOM 2267 O O . PRO A 1 277 ? -15.635 -15.4 13.882 1 90.53 277 PRO A O 1
ATOM 2270 N N . ARG A 1 278 ? -14.506 -17.287 14.223 1 91.11 278 ARG A N 1
ATOM 2271 C CA . ARG A 1 278 ? -13.248 -16.747 13.717 1 91.11 278 ARG A CA 1
ATOM 2272 C C . ARG A 1 278 ? -12.943 -17.283 12.322 1 91.11 278 ARG A C 1
ATOM 2274 O O . ARG A 1 278 ? -11.947 -16.898 11.707 1 91.11 278 ARG A O 1
ATOM 2281 N N . VAL A 1 279 ? -13.764 -18.123 11.781 1 90.96 279 VAL A N 1
ATOM 2282 C CA . VAL A 1 279 ? -13.443 -18.842 10.553 1 90.96 279 VAL A CA 1
ATOM 2283 C C . VAL A 1 279 ? -13.319 -17.856 9.394 1 90.96 279 VAL A C 1
ATOM 2285 O O . VAL A 1 279 ? -12.63 -18.13 8.408 1 90.96 279 VAL A O 1
ATOM 2288 N N . PHE A 1 280 ? -13.985 -16.615 9.566 1 92.16 280 PHE A N 1
ATOM 2289 C CA . PHE A 1 280 ? -13.96 -15.649 8.475 1 92.16 280 PHE A CA 1
ATOM 2290 C C . PHE A 1 280 ? -12.895 -14.586 8.717 1 92.16 280 PHE A C 1
ATOM 2292 O O . PHE A 1 280 ? -12.786 -13.623 7.955 1 92.16 280 PHE A O 1
ATOM 2299 N N . GLU A 1 281 ? -12.145 -14.8 9.746 1 88.18 281 GLU A N 1
ATOM 2300 C CA . GLU A 1 281 ? -11.055 -13.87 10.022 1 88.18 281 GLU A CA 1
ATOM 2301 C C . GLU A 1 281 ? -9.827 -14.19 9.175 1 88.18 281 GLU A C 1
ATOM 2303 O O . GLU A 1 281 ? -9.546 -15.358 8.896 1 88.18 281 GLU A O 1
ATOM 2308 N N . ARG A 1 282 ? -9.163 -13.177 8.93 1 80.43 282 ARG A N 1
ATOM 2309 C CA . ARG A 1 282 ? -7.994 -13.32 8.069 1 80.43 282 ARG A CA 1
ATOM 2310 C C . ARG A 1 282 ? -6.939 -14.207 8.721 1 80.43 282 ARG A C 1
ATOM 2312 O O . ARG A 1 282 ? -6.554 -13.981 9.87 1 80.43 282 ARG A O 1
ATOM 2319 N N . GLY A 1 283 ? -6.513 -15.147 7.98 1 77.16 283 GLY A N 1
ATOM 2320 C CA . GLY A 1 283 ? -5.401 -15.972 8.424 1 77.16 283 GLY A CA 1
ATOM 2321 C C . GLY A 1 283 ? -5.811 -17.038 9.423 1 77.16 283 GLY A C 1
ATOM 2322 O O . GLY A 1 283 ? -4.964 -17.771 9.939 1 77.16 283 GLY A O 1
ATOM 2323 N N . PHE A 1 284 ? -7.044 -17.114 9.637 1 80.25 284 PHE A N 1
ATOM 2324 C CA . PHE A 1 284 ? -7.486 -18.077 10.639 1 80.25 284 PHE A CA 1
ATOM 2325 C C . PHE A 1 284 ? -7.543 -19.482 10.051 1 80.25 284 PHE A C 1
ATOM 2327 O O . PHE A 1 284 ? -8.148 -19.696 8.999 1 80.25 284 PHE A O 1
ATOM 2334 N N . THR A 1 285 ? -6.715 -20.343 10.673 1 79.34 285 THR A N 1
ATOM 2335 C CA . THR A 1 285 ? -6.772 -21.756 10.317 1 79.34 285 THR A CA 1
ATOM 2336 C C . THR A 1 285 ? -7.07 -22.611 11.545 1 79.34 285 THR A C 1
ATOM 2338 O O . THR A 1 285 ? -6.439 -22.447 12.591 1 79.34 285 THR A O 1
ATOM 2341 N N . GLY A 1 286 ? -8.264 -22.949 11.776 1 68.26 286 GLY A N 1
ATOM 2342 C CA . GLY A 1 286 ? -8.615 -23.793 12.906 1 68.26 286 GLY A CA 1
ATOM 2343 C C . GLY A 1 286 ? -7.618 -24.91 13.149 1 68.26 286 GLY A C 1
ATOM 2344 O O . GLY A 1 286 ? -6.593 -24.993 12.469 1 68.26 286 GLY A O 1
ATOM 2345 N N . TYR A 1 287 ? -7.801 -25.625 14.214 1 63.15 287 TYR A N 1
ATOM 2346 C CA . TYR A 1 287 ? -6.922 -26.713 14.628 1 63.15 287 TYR A CA 1
ATOM 2347 C C . TYR A 1 287 ? -6.627 -27.648 13.462 1 63.15 287 TYR A C 1
ATOM 2349 O O . TYR A 1 287 ? -5.47 -27.996 13.214 1 63.15 287 TYR A O 1
ATOM 2357 N N . ASN A 1 288 ? -7.576 -27.96 12.756 1 57.04 288 ASN A N 1
ATOM 2358 C CA . ASN A 1 288 ? -7.415 -28.911 11.662 1 57.04 288 ASN A CA 1
ATOM 2359 C C . ASN A 1 288 ? -6.626 -28.305 10.504 1 57.04 288 ASN A C 1
ATOM 2361 O O . ASN A 1 288 ? -5.818 -28.989 9.873 1 57.04 288 ASN A O 1
ATOM 2365 N N . GLY A 1 289 ? -6.901 -27.095 10.232 1 59.16 289 GLY A N 1
ATOM 2366 C CA . GLY A 1 289 ? -6.195 -26.398 9.169 1 59.16 289 GLY A CA 1
ATOM 2367 C C . GLY A 1 289 ? -4.717 -26.213 9.455 1 59.16 289 GLY A C 1
ATOM 2368 O O . GLY A 1 289 ? -3.889 -26.289 8.545 1 59.16 289 GLY A O 1
ATOM 2369 N N . ARG A 1 290 ? -4.525 -26.097 10.69 1 57.56 290 ARG A N 1
ATOM 2370 C CA . ARG A 1 290 ? -3.142 -25.918 11.121 1 57.56 290 ARG A CA 1
ATOM 2371 C C . ARG A 1 290 ? -2.379 -27.237 11.071 1 57.56 290 ARG A C 1
ATOM 2373 O O . ARG A 1 290 ? -1.193 -27.262 10.733 1 57.56 290 ARG A O 1
ATOM 2380 N N . MET A 1 291 ? -2.974 -28.207 11.414 1 51.19 291 MET A N 1
ATOM 2381 C CA . MET A 1 291 ? -2.343 -29.524 11.438 1 51.19 291 MET A CA 1
ATOM 2382 C C . MET A 1 291 ? -1.964 -29.972 10.03 1 51.19 291 MET A C 1
ATOM 2384 O O . MET A 1 291 ? -0.917 -30.59 9.832 1 51.19 291 MET A O 1
ATOM 2388 N N . ASP A 1 292 ? -2.765 -29.546 9.174 1 54.2 292 ASP A N 1
ATOM 2389 C CA . ASP A 1 292 ? -2.49 -30.005 7.816 1 54.2 292 ASP A CA 1
ATOM 2390 C C . ASP A 1 292 ? -1.724 -28.948 7.024 1 54.2 292 ASP A C 1
ATOM 2392 O O . ASP A 1 292 ? -1.322 -29.189 5.884 1 54.2 292 ASP A O 1
ATOM 2396 N N . LYS A 1 293 ? -1.289 -27.872 7.714 1 55.43 293 LYS A N 1
ATOM 2397 C CA . LYS A 1 293 ? -0.476 -26.815 7.12 1 55.43 293 LYS A CA 1
ATOM 2398 C C . LYS A 1 293 ? -0.929 -26.508 5.696 1 55.43 293 LYS A C 1
ATOM 2400 O O . LYS A 1 293 ? -0.124 -26.094 4.858 1 55.43 293 LYS A O 1
ATOM 2405 N N . LYS A 1 294 ? -2.169 -26.814 5.486 1 61.64 294 LYS A N 1
ATOM 2406 C CA . LYS A 1 294 ? -2.602 -26.757 4.093 1 61.64 294 LYS A CA 1
ATOM 2407 C C . LYS A 1 294 ? -3.578 -25.606 3.868 1 61.64 294 LYS A C 1
ATOM 2409 O O . LYS A 1 294 ? -4.121 -25.45 2.772 1 61.64 294 LYS A O 1
ATOM 2414 N N . SER A 1 295 ? -3.771 -24.927 4.875 1 66.64 295 SER A N 1
ATOM 2415 C CA . SER A 1 295 ? -4.767 -23.878 4.688 1 66.64 295 SER A CA 1
ATOM 2416 C C . SER A 1 295 ? -4.178 -22.5 4.966 1 66.64 295 SER A C 1
ATOM 2418 O O . SER A 1 295 ? -3.325 -22.349 5.843 1 66.64 295 SER A O 1
ATOM 2420 N N . THR A 1 296 ? -4.515 -21.534 4.191 1 65.91 296 THR A N 1
ATOM 2421 C CA . THR A 1 296 ? -4.014 -20.171 4.332 1 65.91 296 THR A CA 1
ATOM 2422 C C . THR A 1 296 ? -4.928 -19.35 5.237 1 65.91 296 THR A C 1
ATOM 2424 O O . THR A 1 296 ? -4.525 -18.303 5.748 1 65.91 296 THR A O 1
ATOM 2427 N N . GLY A 1 297 ? -6.162 -19.881 5.44 1 76.37 297 GLY A N 1
ATOM 2428 C CA . GLY A 1 297 ? -7.151 -19.097 6.162 1 76.37 297 GLY A CA 1
ATOM 2429 C C . GLY A 1 297 ? -7.601 -17.862 5.406 1 76.37 297 GLY A C 1
ATOM 2430 O O . GLY A 1 297 ? -8.22 -16.965 5.983 1 76.37 297 GLY A O 1
ATOM 2431 N N . ILE A 1 298 ? -7.338 -17.834 4.12 1 81.18 298 ILE A N 1
ATOM 2432 C CA . ILE A 1 298 ? -7.662 -16.648 3.335 1 81.18 298 ILE A CA 1
ATOM 2433 C C . ILE A 1 298 ? -8.962 -16.877 2.566 1 81.18 298 ILE A C 1
ATOM 2435 O O . ILE A 1 298 ? -9.711 -15.932 2.307 1 81.18 298 ILE A O 1
ATOM 2439 N N . GLY A 1 299 ? -9.219 -18.064 2.285 1 88.49 299 GLY A N 1
ATOM 2440 C CA . GLY A 1 299 ? -10.364 -18.365 1.441 1 88.49 299 GLY A CA 1
ATOM 2441 C C . GLY A 1 299 ? -11.672 -17.833 1.997 1 88.49 299 GLY A C 1
ATOM 2442 O O . GLY A 1 299 ? -12.357 -17.046 1.34 1 88.49 299 GLY A O 1
ATOM 2443 N N . LEU A 1 300 ? -11.94 -18.172 3.223 1 92.09 300 LEU A N 1
ATOM 2444 C CA . LEU A 1 300 ? -13.212 -17.785 3.822 1 92.09 300 LEU A CA 1
ATOM 2445 C C . LEU A 1 300 ? -13.23 -16.295 4.145 1 92.09 300 LEU A C 1
ATOM 2447 O O . LEU A 1 300 ? -14.283 -15.655 4.088 1 92.09 300 LEU A O 1
ATOM 2451 N N . TYR A 1 301 ? -12.131 -15.807 4.461 1 89.57 301 TYR A N 1
ATOM 2452 C CA . TYR A 1 301 ? -12.033 -14.365 4.651 1 89.57 301 TYR A CA 1
ATOM 2453 C C . TYR A 1 301 ? -12.424 -13.619 3.381 1 89.57 301 TYR A C 1
ATOM 2455 O O . TYR A 1 301 ? -13.205 -12.666 3.429 1 89.57 301 TYR A O 1
ATOM 2463 N N . LEU A 1 302 ? -11.884 -14.068 2.238 1 90.94 302 LEU A N 1
ATOM 2464 C CA . LEU A 1 302 ? -12.212 -13.454 0.956 1 90.94 302 LEU A CA 1
ATOM 2465 C C . LEU A 1 302 ? -13.705 -13.568 0.665 1 90.94 302 LEU A C 1
ATOM 2467 O O . LEU A 1 302 ? -14.315 -12.627 0.153 1 90.94 302 LEU A O 1
ATOM 2471 N N . CYS A 1 303 ? -14.204 -14.712 1.022 1 95.19 303 CYS A N 1
ATOM 2472 C CA . CYS A 1 303 ? -15.636 -14.912 0.827 1 95.19 303 CYS A CA 1
ATOM 2473 C C . CYS A 1 303 ? -16.441 -13.857 1.575 1 95.19 303 CYS A C 1
ATOM 2475 O O . CYS A 1 303 ? -17.336 -13.232 1.004 1 95.19 303 CYS A O 1
ATOM 2477 N N . LYS A 1 304 ? -16.158 -13.639 2.786 1 95.03 304 LYS A N 1
ATOM 2478 C CA . LYS A 1 304 ? -16.867 -12.668 3.613 1 95.03 304 LYS A CA 1
ATOM 2479 C C . LYS A 1 304 ? -16.728 -11.258 3.048 1 95.03 304 LYS A C 1
ATOM 2481 O O . LYS A 1 304 ? -17.709 -10.516 2.966 1 95.03 304 LYS A O 1
ATOM 2486 N N . GLU A 1 305 ? -15.554 -10.937 2.646 1 91.61 305 GLU A N 1
ATOM 2487 C CA . GLU A 1 305 ? -15.309 -9.612 2.084 1 91.61 305 GLU A CA 1
ATOM 2488 C C . GLU A 1 305 ? -16.135 -9.387 0.821 1 91.61 305 GLU A C 1
ATOM 2490 O O . GLU A 1 305 ? -16.759 -8.336 0.659 1 91.61 305 GLU A O 1
ATOM 2495 N N . ILE A 1 306 ? -16.107 -10.346 0.007 1 94.01 306 ILE A N 1
ATOM 2496 C CA . ILE A 1 306 ? -16.818 -10.254 -1.263 1 94.01 306 ILE A CA 1
ATOM 2497 C C . ILE A 1 306 ? -18.32 -10.154 -1.009 1 94.01 306 ILE A C 1
ATOM 2499 O O . ILE A 1 306 ? -18.988 -9.263 -1.539 1 94.01 306 ILE A O 1
ATOM 2503 N N . ILE A 1 307 ? -18.825 -11.002 -0.169 1 95.41 307 ILE A N 1
ATOM 2504 C CA . ILE A 1 307 ? -20.255 -11.077 0.11 1 95.41 307 ILE A CA 1
ATOM 2505 C C . ILE A 1 307 ? -20.725 -9.773 0.75 1 95.41 307 ILE A C 1
ATOM 2507 O O . ILE A 1 307 ? -21.773 -9.236 0.383 1 95.41 307 ILE A O 1
ATOM 2511 N N . THR A 1 308 ? -19.967 -9.237 1.628 1 92.75 308 THR A N 1
ATOM 2512 C CA . THR A 1 308 ? -20.3 -7.978 2.285 1 92.75 308 THR A CA 1
ATOM 2513 C C . THR A 1 308 ? -20.336 -6.834 1.276 1 92.75 308 THR A C 1
ATOM 2515 O O . THR A 1 308 ? -21.259 -6.017 1.289 1 92.75 308 THR A O 1
ATOM 2518 N N . ARG A 1 309 ? -19.442 -6.803 0.412 1 90.79 309 ARG A N 1
ATOM 2519 C CA . ARG A 1 309 ? -19.362 -5.738 -0.582 1 90.79 309 ARG A CA 1
ATOM 2520 C C . ARG A 1 309 ? -20.513 -5.832 -1.579 1 90.79 309 ARG A C 1
ATOM 2522 O O . ARG A 1 309 ? -20.92 -4.825 -2.162 1 90.79 309 ARG A O 1
ATOM 2529 N N . LEU A 1 310 ? -20.941 -6.975 -1.732 1 92.74 310 LEU A N 1
ATOM 2530 C CA . LEU A 1 310 ? -22.078 -7.189 -2.619 1 92.74 310 LEU A CA 1
ATOM 2531 C C . LEU A 1 310 ? -23.394 -6.992 -1.874 1 92.74 310 LEU A C 1
ATOM 2533 O O . LEU A 1 310 ? -24.469 -7.233 -2.428 1 92.74 310 LEU A O 1
ATOM 2537 N N . SER A 1 311 ? -23.288 -6.596 -0.571 1 91.64 311 SER A N 1
ATOM 2538 C CA . SER A 1 311 ? -24.425 -6.321 0.3 1 91.64 311 SER A CA 1
ATOM 2539 C C . SER A 1 311 ? -25.227 -7.587 0.58 1 91.64 311 SER A C 1
ATOM 2541 O O . SER A 1 311 ? -26.459 -7.56 0.585 1 91.64 311 SER A O 1
ATOM 2543 N N . HIS A 1 312 ? -24.56 -8.727 0.606 1 94.11 312 HIS A N 1
ATOM 2544 C CA . HIS A 1 312 ? -25.126 -10 1.039 1 94.11 312 HIS A CA 1
ATOM 2545 C C . HIS A 1 312 ? -24.591 -10.403 2.409 1 94.11 312 HIS A C 1
ATOM 2547 O O . HIS A 1 312 ? -23.801 -9.672 3.011 1 94.11 312 HIS A O 1
ATOM 2553 N N . LYS A 1 313 ? -25.167 -11.44 2.952 1 95.17 313 LYS A N 1
ATOM 2554 C CA . LYS A 1 313 ? -24.712 -11.931 4.25 1 95.17 313 LYS A CA 1
ATOM 2555 C C . LYS A 1 313 ? -24.292 -13.396 4.167 1 95.17 313 LYS A C 1
ATOM 2557 O O . LYS A 1 313 ? -24.874 -14.172 3.407 1 95.17 313 LYS A O 1
ATOM 2562 N N . ILE A 1 314 ? -23.266 -13.744 4.904 1 96.18 314 ILE A N 1
ATOM 2563 C CA . ILE A 1 314 ? -22.786 -15.121 4.951 1 96.18 314 ILE A CA 1
ATOM 2564 C C . ILE A 1 314 ? -22.703 -15.589 6.403 1 96.18 314 ILE A C 1
ATOM 2566 O O . ILE A 1 314 ? -22.309 -14.823 7.286 1 96.18 314 ILE A O 1
ATOM 2570 N N . SER A 1 315 ? -23.159 -16.751 6.673 1 95.23 315 SER A N 1
ATOM 2571 C CA . SER A 1 315 ? -23.086 -17.358 7.998 1 95.23 315 SER A CA 1
ATOM 2572 C C . SER A 1 315 ? -22.723 -18.836 7.909 1 95.23 315 SER A C 1
ATOM 2574 O O . SER A 1 315 ? -22.81 -19.439 6.838 1 95.23 315 SER A O 1
ATOM 2576 N N . MET A 1 316 ? -22.219 -19.346 9.032 1 95.8 316 MET A N 1
ATOM 2577 C CA . MET A 1 316 ? -21.764 -20.733 9.059 1 95.8 316 MET A CA 1
ATOM 2578 C C . MET A 1 316 ? -22.169 -21.413 10.363 1 95.8 316 MET A C 1
ATOM 2580 O O . MET A 1 316 ? -22.073 -20.815 11.436 1 95.8 316 MET A O 1
ATOM 2584 N N . THR A 1 317 ? -22.75 -22.591 10.286 1 95.5 317 THR A N 1
ATOM 2585 C CA . THR A 1 317 ? -23.032 -23.46 11.423 1 95.5 317 THR A CA 1
ATOM 2586 C C . THR A 1 317 ? -22.361 -24.819 11.245 1 95.5 317 THR A C 1
ATOM 2588 O O . THR A 1 317 ? -22.284 -25.338 10.129 1 95.5 317 THR A O 1
ATOM 2591 N N . SER A 1 318 ? -21.816 -25.322 12.33 1 95.49 318 SER A N 1
ATOM 2592 C CA . SER A 1 318 ? -21.085 -26.581 12.226 1 95.49 318 SER A CA 1
ATOM 2593 C C . SER A 1 318 ? -21.071 -27.323 13.558 1 95.49 318 SER A C 1
ATOM 2595 O O . SER A 1 318 ? -21.229 -26.712 14.617 1 95.49 318 SER A O 1
ATOM 2597 N N . GLU A 1 319 ? -21.035 -28.613 13.452 1 93.74 319 GLU A N 1
ATOM 2598 C CA . GLU A 1 319 ? -20.872 -29.51 14.593 1 93.74 319 GLU A CA 1
ATOM 2599 C C . GLU A 1 319 ? -19.826 -30.583 14.306 1 93.74 319 GLU A C 1
ATOM 2601 O O . GLU A 1 319 ? -19.818 -31.177 13.226 1 93.74 319 GLU A O 1
ATOM 2606 N N . ILE A 1 320 ? -18.968 -30.805 15.246 1 92.9 320 ILE A N 1
ATOM 2607 C CA . ILE A 1 320 ? -17.899 -31.783 15.08 1 92.9 320 ILE A CA 1
ATOM 2608 C C . ILE A 1 320 ? -18.495 -33.15 14.754 1 92.9 320 ILE A C 1
ATOM 2610 O O . ILE A 1 320 ? -19.419 -33.609 15.431 1 92.9 320 ILE A O 1
ATOM 2614 N N . GLY A 1 321 ? -18.02 -33.734 13.734 1 92.16 321 GLY A N 1
ATOM 2615 C CA . GLY A 1 321 ? -18.432 -35.074 13.347 1 92.16 321 GLY A CA 1
ATOM 2616 C C . GLY A 1 321 ? -19.711 -35.094 12.532 1 92.16 321 GLY A C 1
ATOM 2617 O O . GLY A 1 321 ? -20.128 -36.147 12.046 1 92.16 321 GLY A O 1
ATOM 2618 N N . LYS A 1 322 ? -20.423 -34.024 12.372 1 93.63 322 LYS A N 1
ATOM 2619 C CA . LYS A 1 322 ? -21.692 -33.974 11.651 1 93.63 322 LYS A CA 1
ATOM 2620 C C . LYS A 1 322 ? -21.546 -33.221 10.332 1 93.63 322 LYS A C 1
ATOM 2622 O O . LYS A 1 322 ? -22.223 -33.539 9.352 1 93.63 322 LYS A O 1
ATOM 2627 N N . GLY A 1 323 ? -20.711 -32.228 10.399 1 95.53 323 GLY A N 1
ATOM 2628 C CA . GLY A 1 323 ? -20.489 -31.493 9.164 1 95.53 323 GLY A CA 1
ATOM 2629 C C . GLY A 1 323 ? -20.654 -29.993 9.324 1 95.53 323 GLY A C 1
ATOM 2630 O O . GLY A 1 323 ? -20.654 -29.48 10.444 1 95.53 323 GLY A O 1
ATOM 2631 N N . THR A 1 324 ? -20.651 -29.271 8.269 1 96.46 324 THR A N 1
ATOM 2632 C CA . THR A 1 324 ? -20.702 -27.813 8.258 1 96.46 324 THR A CA 1
ATOM 2633 C C . THR A 1 324 ? -21.745 -27.316 7.262 1 96.46 324 THR A C 1
ATOM 2635 O O . THR A 1 324 ? -21.888 -27.875 6.173 1 96.46 324 THR A O 1
ATOM 2638 N N . LYS A 1 325 ? -22.457 -26.312 7.673 1 96.94 325 LYS A N 1
ATOM 2639 C CA . LYS A 1 325 ? -23.464 -25.653 6.845 1 96.94 325 LYS A CA 1
ATOM 2640 C C . LYS A 1 325 ? -23.119 -24.183 6.627 1 96.94 325 LYS A C 1
ATOM 2642 O O . LYS A 1 325 ? -22.999 -23.419 7.587 1 96.94 325 LYS A O 1
ATOM 2647 N N . VAL A 1 326 ? -22.95 -23.781 5.383 1 97.28 326 VAL A N 1
ATOM 2648 C CA . VAL A 1 326 ? -22.706 -22.386 5.028 1 97.28 326 VAL A CA 1
ATOM 2649 C C . VAL A 1 326 ? -23.95 -21.796 4.369 1 97.28 326 VAL A C 1
ATOM 2651 O O . VAL A 1 326 ? -24.513 -22.39 3.446 1 97.28 326 VAL A O 1
ATOM 2654 N N . ALA A 1 327 ? -24.357 -20.663 4.864 1 96.16 327 ALA A N 1
ATOM 2655 C CA . ALA A 1 327 ? -25.547 -20 4.337 1 96.16 327 ALA A CA 1
ATOM 2656 C C . ALA A 1 327 ? -25.202 -18.63 3.76 1 96.16 327 ALA A C 1
ATOM 2658 O O . ALA A 1 327 ? -24.555 -17.815 4.423 1 96.16 327 ALA A O 1
ATOM 2659 N N . ILE A 1 328 ? -25.584 -18.414 2.556 1 96.27 328 ILE A N 1
ATOM 2660 C CA . ILE A 1 328 ? -25.436 -17.106 1.926 1 96.27 328 ILE A CA 1
ATOM 2661 C C . ILE A 1 328 ? -26.812 -16.484 1.7 1 96.27 328 ILE A C 1
ATOM 2663 O O . ILE A 1 328 ? -27.641 -17.042 0.977 1 96.27 328 ILE A O 1
ATOM 2667 N N . ASP A 1 329 ? -27.028 -15.359 2.278 1 94.85 329 ASP A N 1
ATOM 2668 C CA . ASP A 1 329 ? -28.294 -14.638 2.188 1 94.85 329 ASP A CA 1
ATOM 2669 C C . ASP A 1 329 ? -28.22 -13.528 1.142 1 94.85 329 ASP A C 1
ATOM 2671 O O . ASP A 1 329 ? -27.499 -12.545 1.322 1 94.85 329 ASP A O 1
ATOM 2675 N N . PHE A 1 330 ? -29.02 -13.654 0.11 1 93.36 330 PHE A N 1
ATOM 2676 C CA . PHE A 1 330 ? -28.988 -12.705 -0.996 1 93.36 330 PHE A CA 1
ATOM 2677 C C . PHE A 1 330 ? -30.115 -11.687 -0.868 1 93.36 330 PHE A C 1
ATOM 2679 O O . PHE A 1 330 ? -30.376 -10.922 -1.799 1 93.36 330 PHE A O 1
ATOM 2686 N N . LEU A 1 331 ? -30.729 -11.647 0.228 1 83.48 331 LEU A N 1
ATOM 2687 C CA . LEU A 1 331 ? -31.815 -10.691 0.412 1 83.48 331 LEU A CA 1
ATOM 2688 C C . LEU A 1 331 ? -31.275 -9.271 0.533 1 83.48 331 LEU A C 1
ATOM 2690 O O . LEU A 1 331 ? -30.33 -9.023 1.287 1 83.48 331 LEU A O 1
ATOM 2694 N N . THR A 1 332 ? -30.955 -8.638 -0.623 1 64.2 332 THR A N 1
ATOM 2695 C CA . THR A 1 332 ? -30.399 -7.29 -0.659 1 64.2 332 THR A CA 1
ATOM 2696 C C . THR A 1 332 ? -31.199 -6.351 0.24 1 64.2 332 THR A C 1
ATOM 2698 O O . THR A 1 332 ? -32.432 -6.351 0.206 1 64.2 332 THR A O 1
ATOM 2701 N N . ASP A 1 333 ? -30.653 -5.915 1.289 1 53.26 333 ASP A N 1
ATOM 2702 C CA . ASP A 1 333 ? -31.276 -4.718 1.845 1 53.26 333 ASP A CA 1
ATOM 2703 C C . ASP A 1 333 ? -31.385 -3.617 0.793 1 53.26 333 ASP A C 1
ATOM 2705 O O . ASP A 1 333 ? -30.62 -3.595 -0.173 1 53.26 333 ASP A O 1
ATOM 2709 N N . LYS A 1 334 ? -32.399 -2.593 0.751 1 45.78 334 LYS A N 1
ATOM 2710 C CA . LYS A 1 334 ? -32.621 -1.451 -0.132 1 45.78 334 LYS A CA 1
ATOM 2711 C C . LYS A 1 334 ? -31.3 -0.793 -0.522 1 45.78 334 LYS A C 1
ATOM 2713 O O . LYS A 1 334 ? -30.654 -0.148 0.306 1 45.78 334 LYS A O 1
ATOM 2718 N N . ILE A 1 335 ? -30.33 -1.33 -1.154 1 41.8 335 ILE A N 1
ATOM 2719 C CA . ILE A 1 335 ? -29.312 -0.428 -1.682 1 41.8 335 ILE A CA 1
ATOM 2720 C C . ILE A 1 335 ? -29.981 0.786 -2.322 1 41.8 335 ILE A C 1
ATOM 2722 O O . ILE A 1 335 ? -30.88 0.641 -3.154 1 41.8 335 ILE A O 1
ATOM 2726 N N . ASN A 1 336 ? -29.996 1.91 -1.724 1 35.12 336 ASN A N 1
ATOM 2727 C CA . ASN A 1 336 ? -30.336 3.139 -2.434 1 35.12 336 ASN A CA 1
ATOM 2728 C C . ASN A 1 336 ? -29.641 3.212 -3.791 1 35.12 336 ASN A C 1
ATOM 2730 O O . ASN A 1 336 ? -28.411 3.24 -3.863 1 35.12 336 ASN A O 1
ATOM 2734 N N . ILE A 1 337 ? -30.071 2.564 -4.792 1 35.62 337 ILE A N 1
ATOM 2735 C CA . ILE A 1 337 ? -29.673 2.919 -6.15 1 35.62 337 ILE A CA 1
ATOM 2736 C C . ILE A 1 337 ? -29.503 4.432 -6.259 1 35.62 337 ILE A C 1
ATOM 2738 O O . ILE A 1 337 ? -30.472 5.183 -6.127 1 35.62 337 ILE A O 1
ATOM 2742 N N . GLU A 1 338 ? -28.549 5.097 -5.533 1 28.74 338 GLU A N 1
ATOM 2743 C CA . GLU A 1 338 ? -28.308 6.438 -6.058 1 28.74 338 GLU A CA 1
ATOM 2744 C C . GLU A 1 338 ? -27.761 6.383 -7.481 1 28.74 338 GLU A C 1
ATOM 2746 O O . GLU A 1 338 ? -26.957 5.507 -7.809 1 28.74 338 GLU A O 1
ATOM 2751 N N . MET B 1 1 ? 22.093 31.95 11.788 1 49.48 1 MET B N 1
ATOM 2752 C CA . MET B 1 1 ? 21.101 32.959 11.425 1 49.48 1 MET B CA 1
ATOM 2753 C C . MET B 1 1 ? 21.624 34.363 11.71 1 49.48 1 MET B C 1
ATOM 2755 O O . MET B 1 1 ? 21.807 34.738 12.87 1 49.48 1 MET B O 1
ATOM 2759 N N . GLY B 1 2 ? 22.29 34.883 10.914 1 54.72 2 GLY B N 1
ATOM 2760 C CA . GLY B 1 2 ? 23.103 36.064 11.162 1 54.72 2 GLY B CA 1
ATOM 2761 C C . GLY B 1 2 ? 22.28 37.297 11.486 1 54.72 2 GLY B C 1
ATOM 2762 O O . GLY B 1 2 ? 21.053 37.223 11.582 1 54.72 2 GLY B O 1
ATOM 2763 N N . LYS B 1 3 ? 22.96 38.524 11.677 1 59.57 3 LYS B N 1
ATOM 2764 C CA . LYS B 1 3 ? 22.517 39.868 12.037 1 59.57 3 LYS B CA 1
ATOM 2765 C C . LYS B 1 3 ? 21.342 40.31 11.168 1 59.57 3 LYS B C 1
ATOM 2767 O O . LYS B 1 3 ? 20.372 40.881 11.671 1 59.57 3 LYS B O 1
ATOM 2772 N N . ASN B 1 4 ? 21.356 39.969 9.993 1 72.78 4 ASN B N 1
ATOM 2773 C CA . ASN B 1 4 ? 20.334 40.331 9.016 1 72.78 4 ASN B CA 1
ATOM 2774 C C . ASN B 1 4 ? 19.014 39.617 9.296 1 72.78 4 ASN B C 1
ATOM 2776 O O . ASN B 1 4 ? 17.941 40.19 9.101 1 72.78 4 ASN B O 1
ATOM 2780 N N . TYR B 1 5 ? 19.169 38.477 9.986 1 79.41 5 TYR B N 1
ATOM 2781 C CA . TYR B 1 5 ? 17.966 37.71 10.287 1 79.41 5 TYR B CA 1
ATOM 2782 C C . TYR B 1 5 ? 17.199 38.33 11.449 1 79.41 5 TYR B C 1
ATOM 2784 O O . TYR B 1 5 ? 15.977 38.479 11.385 1 79.41 5 TYR B O 1
ATOM 2792 N N . VAL B 1 6 ? 17.938 38.891 12.385 1 84.8 6 VAL B N 1
ATOM 2793 C CA . VAL B 1 6 ? 17.316 39.495 13.559 1 84.8 6 VAL B CA 1
ATOM 2794 C C . VAL B 1 6 ? 16.631 40.802 13.166 1 84.8 6 VAL B C 1
ATOM 2796 O O . VAL B 1 6 ? 15.532 41.101 13.64 1 84.8 6 VAL B O 1
ATOM 2799 N N . TRP B 1 7 ? 17.216 41.566 12.248 1 87.99 7 TRP B N 1
ATOM 2800 C CA . TRP B 1 7 ? 16.661 42.838 11.797 1 87.99 7 TRP B CA 1
ATOM 2801 C C . TRP B 1 7 ? 15.325 42.63 11.093 1 87.99 7 TRP B C 1
ATOM 2803 O O . TRP B 1 7 ? 14.399 43.428 11.256 1 87.99 7 TRP B O 1
ATOM 2813 N N . THR B 1 8 ? 15.251 41.585 10.385 1 88.26 8 THR B N 1
ATOM 2814 C CA . THR B 1 8 ? 14.008 41.286 9.683 1 88.26 8 THR B CA 1
ATOM 2815 C C . THR B 1 8 ? 12.892 40.961 10.672 1 88.26 8 THR B C 1
ATOM 2817 O O . THR B 1 8 ? 11.741 41.35 10.467 1 88.26 8 THR B O 1
ATOM 2820 N N . ILE B 1 9 ? 13.287 40.365 11.761 1 90.87 9 ILE B N 1
ATOM 2821 C CA . ILE B 1 9 ? 12.299 40.016 12.775 1 90.87 9 ILE B CA 1
ATOM 2822 C C . ILE B 1 9 ? 11.851 41.274 13.515 1 90.87 9 ILE B C 1
ATOM 2824 O O . ILE B 1 9 ? 10.669 41.428 13.833 1 90.87 9 ILE B O 1
ATOM 2828 N N . VAL B 1 10 ? 12.775 42.232 13.709 1 90.12 10 VAL B N 1
ATOM 2829 C CA . VAL B 1 10 ? 12.463 43.489 14.38 1 90.12 10 VAL B CA 1
ATOM 2830 C C . VAL B 1 10 ? 11.481 44.296 13.534 1 90.12 10 VAL B C 1
ATOM 2832 O O . VAL B 1 10 ? 10.5 44.833 14.054 1 90.12 10 VAL B O 1
ATOM 2835 N N . ILE B 1 11 ? 11.736 44.324 12.289 1 90.42 11 ILE B N 1
ATOM 2836 C CA . ILE B 1 11 ? 10.863 45.056 11.379 1 90.42 11 ILE B CA 1
ATOM 2837 C C . ILE B 1 11 ? 9.472 44.427 11.379 1 90.42 11 ILE B C 1
ATOM 2839 O O . ILE B 1 11 ? 8.463 45.135 11.423 1 90.42 11 ILE B O 1
ATOM 2843 N N . SER B 1 12 ? 9.447 43.11 11.337 1 90.75 12 SER B N 1
ATOM 2844 C CA . SER B 1 12 ? 8.164 42.415 11.348 1 90.75 12 SER B CA 1
ATOM 2845 C C . SER B 1 12 ? 7.414 42.659 12.653 1 90.75 12 SER B C 1
ATOM 2847 O O . SER B 1 12 ? 6.194 42.836 12.65 1 90.75 12 SER B O 1
ATOM 2849 N N . TYR B 1 13 ? 8.171 42.663 13.763 1 91.81 13 TYR B N 1
ATOM 2850 C CA . TYR B 1 13 ? 7.565 42.941 15.06 1 91.81 13 TYR B CA 1
ATOM 2851 C C . TYR B 1 13 ? 6.956 44.338 15.089 1 91.81 13 TYR B C 1
ATOM 2853 O O . TYR B 1 13 ? 5.813 44.515 15.519 1 91.81 13 TYR B O 1
ATOM 2861 N N . CYS B 1 14 ? 7.677 45.347 14.586 1 90.05 14 CYS B N 1
ATOM 2862 C CA . CYS B 1 14 ? 7.193 46.723 14.553 1 90.05 14 CYS B CA 1
ATOM 2863 C C . CYS B 1 14 ? 5.966 46.848 13.658 1 90.05 14 CYS B C 1
ATOM 2865 O O . CYS B 1 14 ? 5.012 47.55 14 1 90.05 14 CYS B O 1
ATOM 2867 N N . MET B 1 15 ? 6.014 46.121 12.599 1 90.08 15 MET B N 1
ATOM 2868 C CA . MET B 1 15 ? 4.876 46.143 11.685 1 90.08 15 MET B CA 1
ATOM 2869 C C . MET B 1 15 ? 3.655 45.487 12.32 1 90.08 15 MET B C 1
ATOM 2871 O O . MET B 1 15 ? 2.527 45.945 12.127 1 90.08 15 MET B O 1
ATOM 2875 N N . ASP B 1 16 ? 3.922 44.455 13.093 1 89.26 16 ASP B N 1
ATOM 2876 C CA . ASP B 1 16 ? 2.829 43.753 13.759 1 89.26 16 ASP B CA 1
ATOM 2877 C C . ASP B 1 16 ? 2.185 44.63 14.83 1 89.26 16 ASP B C 1
ATOM 2879 O O . ASP B 1 16 ? 0.985 44.522 15.089 1 89.26 16 ASP B O 1
ATOM 2883 N N . LYS B 1 17 ? 3.014 45.479 15.439 1 89.26 17 LYS B N 1
ATOM 2884 C CA . LYS B 1 17 ? 2.526 46.283 16.555 1 89.26 17 LYS B CA 1
ATOM 2885 C C . LYS B 1 17 ? 2.185 47.701 16.104 1 89.26 17 LYS B C 1
ATOM 2887 O O . LYS B 1 17 ? 1.886 48.566 16.93 1 89.26 17 LYS B O 1
ATOM 2892 N N . ILE B 1 18 ? 2.161 47.985 14.742 1 89.24 18 ILE B N 1
ATOM 2893 C CA . ILE B 1 18 ? 1.97 49.325 14.196 1 89.24 18 ILE B CA 1
ATOM 2894 C C . ILE B 1 18 ? 0.609 49.867 14.626 1 89.24 18 ILE B C 1
ATOM 2896 O O . ILE B 1 18 ? 0.477 51.052 14.94 1 89.24 18 ILE B O 1
ATOM 2900 N N . LYS B 1 19 ? -0.372 49.004 14.657 1 85.74 19 LYS B N 1
ATOM 2901 C CA . LYS B 1 19 ? -1.701 49.462 15.053 1 85.74 19 LYS B CA 1
ATOM 2902 C C . LYS B 1 19 ? -1.709 49.937 16.503 1 85.74 19 LYS B C 1
ATOM 2904 O O . LYS B 1 19 ? -2.323 50.957 16.824 1 85.74 19 LYS B O 1
ATOM 2909 N N . THR B 1 20 ? -0.965 49.208 17.334 1 85.62 20 THR B N 1
ATOM 2910 C CA . THR B 1 20 ? -0.877 49.58 18.742 1 85.62 20 THR B CA 1
ATOM 2911 C C . THR B 1 20 ? -0.091 50.877 18.911 1 85.62 20 THR B C 1
ATOM 2913 O O . THR B 1 20 ? -0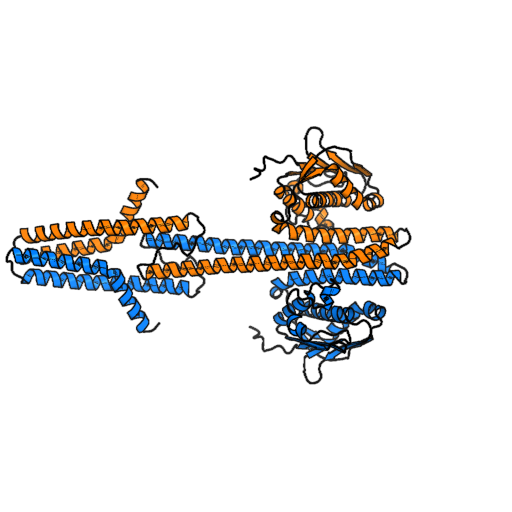.476 51.743 19.699 1 85.62 20 THR B O 1
ATOM 2916 N N . ILE B 1 21 ? 0.91 51.132 18.158 1 87.56 21 ILE B N 1
ATOM 2917 C CA . ILE B 1 21 ? 1.743 52.328 18.218 1 87.56 21 ILE B CA 1
ATOM 2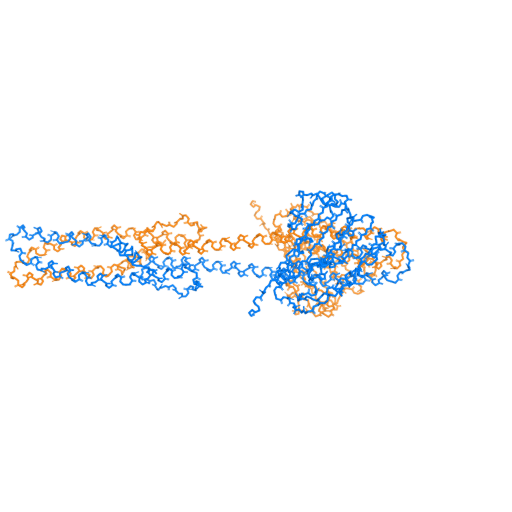918 C C . ILE B 1 21 ? 0.932 53.544 17.774 1 87.56 21 ILE B C 1
ATOM 2920 O O . ILE B 1 21 ? 0.967 54.592 18.423 1 87.56 21 ILE B O 1
ATOM 2924 N N . ILE B 1 22 ? 0.137 53.367 16.762 1 89.11 22 ILE B N 1
ATOM 2925 C CA . ILE B 1 22 ? -0.678 54.459 16.241 1 89.11 22 ILE B CA 1
ATOM 2926 C C . ILE B 1 22 ? -1.727 54.86 17.276 1 89.11 22 ILE B C 1
ATOM 2928 O O . ILE B 1 22 ? -1.975 56.05 17.489 1 89.11 22 ILE B O 1
ATOM 2932 N N . LYS B 1 23 ? -2.26 53.908 17.957 1 88.18 23 LYS B N 1
ATOM 2933 C CA . LYS B 1 23 ? -3.245 54.195 18.996 1 88.18 23 LYS B CA 1
ATOM 2934 C C . LYS B 1 23 ? -2.628 55.01 20.129 1 88.18 23 LYS B C 1
ATOM 2936 O O . LYS B 1 23 ? -3.235 55.967 20.614 1 88.18 23 LYS B O 1
ATOM 2941 N N . PHE B 1 24 ? -1.434 54.731 20.506 1 87.85 24 PHE B N 1
ATOM 2942 C CA . PHE B 1 24 ? -0.744 55.433 21.582 1 87.85 24 PHE B CA 1
ATOM 2943 C C . PHE B 1 24 ? -0.416 56.864 21.172 1 87.85 24 PHE B C 1
ATOM 2945 O O . PHE B 1 24 ? -0.58 57.795 21.963 1 87.85 24 PHE B O 1
ATOM 2952 N N . LEU B 1 25 ? -0.077 57.065 19.931 1 90.38 25 LEU B N 1
ATOM 2953 C CA . LEU B 1 25 ? 0.25 58.395 19.427 1 90.38 25 LEU B CA 1
ATOM 2954 C C . LEU B 1 25 ? -0.997 59.269 19.35 1 90.38 25 LEU B C 1
ATOM 2956 O O . LEU B 1 25 ? -0.949 60.456 19.682 1 90.38 25 LEU B O 1
ATOM 2960 N N . VAL B 1 26 ? -2.076 58.638 18.951 1 91.86 26 VAL B N 1
ATOM 2961 C CA . VAL B 1 26 ? -3.338 59.367 18.878 1 91.86 26 VAL B CA 1
ATOM 2962 C C . VAL B 1 26 ? -3.77 59.793 20.28 1 91.86 26 VAL B C 1
ATOM 2964 O O . VAL B 1 26 ? -4.253 60.911 20.474 1 91.86 26 VAL B O 1
ATOM 2967 N N . PHE B 1 27 ? -3.526 58.95 21.252 1 89.63 27 PHE B N 1
ATOM 2968 C CA . PHE B 1 27 ? -3.852 59.256 22.64 1 89.63 27 PHE B CA 1
ATOM 2969 C C . PHE B 1 27 ? -3.039 60.445 23.138 1 89.63 27 PHE B C 1
ATOM 2971 O O . PHE B 1 27 ? -3.588 61.371 23.739 1 89.63 27 PHE B O 1
ATOM 2978 N N . ILE B 1 28 ? -1.785 60.47 22.83 1 89.52 28 ILE B N 1
ATOM 2979 C CA . ILE B 1 28 ? -0.906 61.56 23.242 1 89.52 28 ILE B CA 1
ATOM 2980 C C . ILE B 1 28 ? -1.35 62.861 22.578 1 89.52 28 ILE B C 1
ATOM 2982 O O . ILE B 1 28 ? -1.401 63.91 23.224 1 89.52 28 ILE B O 1
ATOM 2986 N N . MET B 1 29 ? -1.766 62.727 21.344 1 92.08 29 MET B N 1
ATOM 2987 C CA . MET B 1 29 ? -2.201 63.897 20.586 1 92.08 29 MET B CA 1
ATOM 2988 C C . MET B 1 29 ? -3.472 64.49 21.185 1 92.08 29 MET B C 1
ATOM 2990 O O . MET B 1 29 ? -3.599 65.71 21.299 1 92.08 29 MET B O 1
ATOM 2994 N N . ILE B 1 30 ? -4.36 63.665 21.617 1 92.87 30 ILE B N 1
ATOM 2995 C CA . ILE B 1 30 ? -5.606 64.125 22.22 1 92.87 30 ILE B CA 1
ATOM 2996 C C . ILE B 1 30 ? -5.306 64.886 23.51 1 92.87 30 ILE B C 1
ATOM 2998 O O . ILE B 1 30 ? -5.857 65.964 23.745 1 92.87 30 ILE B O 1
ATOM 3002 N N . PHE B 1 31 ? -4.361 64.463 24.354 1 91.05 31 PHE B N 1
ATOM 3003 C CA . PHE B 1 31 ? -3.999 65.116 25.607 1 91.05 31 PHE B CA 1
ATOM 3004 C C . PHE B 1 31 ? -3.351 66.47 25.344 1 91.05 31 PHE B C 1
ATOM 3006 O O . PHE B 1 31 ? -3.661 67.454 26.019 1 91.05 31 PHE B O 1
ATOM 3013 N N . PHE B 1 32 ? -2.607 66.492 24.277 1 90.79 32 PHE B N 1
ATOM 3014 C CA . PHE B 1 32 ? -1.949 67.745 23.929 1 90.79 32 PHE B CA 1
ATOM 3015 C C . PHE B 1 32 ? -2.965 68.778 23.456 1 90.79 32 PHE B C 1
ATOM 3017 O O . PHE B 1 32 ? -2.894 69.947 23.839 1 90.79 32 PHE B O 1
ATOM 3024 N N . ILE B 1 33 ? -3.869 68.346 22.687 1 92.91 33 ILE B N 1
ATOM 3025 C CA . ILE B 1 33 ? -4.867 69.252 22.127 1 92.91 33 ILE B CA 1
ATOM 3026 C C . ILE B 1 33 ? -5.75 69.802 23.245 1 92.91 33 ILE B C 1
ATOM 3028 O O . ILE B 1 33 ? -5.98 71.011 23.324 1 92.91 33 ILE B O 1
ATOM 3032 N N . VAL B 1 34 ? -6.216 68.96 24.154 1 90.55 34 VAL B N 1
ATOM 3033 C CA . VAL B 1 34 ? -7.09 69.383 25.243 1 90.55 34 VAL B CA 1
ATOM 3034 C C . VAL B 1 34 ? -6.333 70.322 26.18 1 90.55 34 VAL B C 1
ATOM 3036 O O . VAL B 1 34 ? -6.87 71.345 26.61 1 90.55 34 VAL B O 1
ATOM 3039 N N . TYR B 1 35 ? -5.076 70.076 26.343 1 88.76 35 TYR B N 1
ATOM 3040 C CA . TYR B 1 35 ? -4.246 70.917 27.198 1 88.76 35 TYR B CA 1
ATOM 3041 C C . TYR B 1 35 ? -4.061 72.301 26.588 1 88.76 35 TYR B C 1
ATOM 3043 O O . TYR B 1 35 ? -4.127 73.311 27.293 1 88.76 35 TYR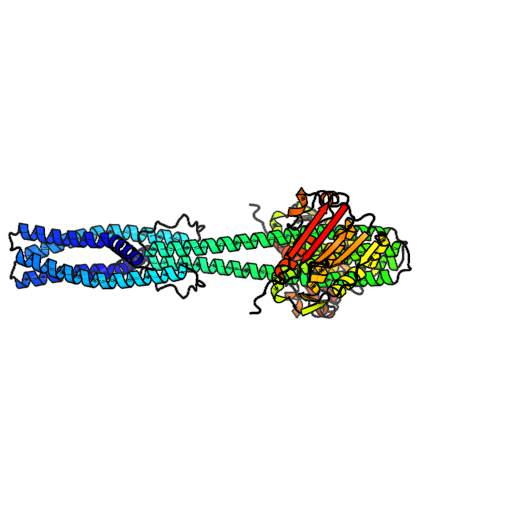 B O 1
ATOM 3051 N N . SER B 1 36 ? -3.899 72.34 25.377 1 90.33 36 SER B N 1
ATOM 3052 C CA . SER B 1 36 ? -3.705 73.606 24.679 1 90.33 36 SER B CA 1
ATOM 3053 C C . SER B 1 36 ? -4.986 74.433 24.666 1 90.33 36 SER B C 1
ATOM 3055 O O . SER B 1 36 ? -4.943 75.657 24.815 1 90.33 36 SER B O 1
ATOM 3057 N N . LEU B 1 37 ? -6.029 73.735 24.571 1 91.37 37 LEU B N 1
ATOM 3058 C CA . LEU B 1 37 ? -7.315 74.422 24.519 1 91.37 37 LEU B CA 1
ATOM 3059 C C . LEU B 1 37 ? -7.644 75.063 25.863 1 91.37 37 LEU B C 1
ATOM 3061 O O . LEU B 1 37 ? -8.313 76.098 25.915 1 91.37 37 LEU B O 1
ATOM 3065 N N . TYR B 1 38 ? -7.077 74.565 26.976 1 90.96 38 TYR B N 1
ATOM 3066 C CA . TYR B 1 38 ? -7.309 75.102 28.312 1 90.96 38 TYR B CA 1
ATOM 3067 C C . TYR B 1 38 ? -6.201 76.068 28.712 1 90.96 38 TYR B C 1
ATOM 3069 O O . TYR B 1 38 ? -6.134 76.504 29.864 1 90.96 38 TYR B O 1
ATOM 3077 N N . HIS B 1 39 ? -5.235 76.326 27.829 1 90.35 39 HIS B N 1
ATOM 3078 C CA . HIS B 1 39 ? -4.124 77.251 28.022 1 90.35 39 HIS B CA 1
ATOM 3079 C C . HIS B 1 39 ? -3.311 76.885 29.259 1 90.35 39 HIS B C 1
ATOM 3081 O O . HIS B 1 39 ? -2.969 77.755 30.063 1 90.35 39 HIS B O 1
ATOM 3087 N N . LEU B 1 40 ? -3.095 75.67 29.339 1 88.37 40 LEU B N 1
ATOM 3088 C CA . LEU B 1 40 ? -2.292 75.168 30.449 1 88.37 40 LEU B CA 1
ATOM 3089 C C . LEU B 1 40 ? -0.816 75.107 30.069 1 88.37 40 LEU B C 1
ATOM 3091 O O . LEU B 1 40 ? -0.477 75.083 28.884 1 88.37 40 LEU B O 1
ATOM 3095 N N . PRO B 1 41 ? -0.001 75.016 31.071 1 88.29 41 PRO B N 1
ATOM 3096 C CA . PRO B 1 41 ? 1.43 74.928 30.771 1 88.29 41 PRO B CA 1
ATOM 3097 C C . PRO B 1 41 ? 1.814 73.605 30.112 1 88.29 41 PRO B C 1
ATOM 3099 O O . PRO B 1 41 ? 1.259 72.557 30.453 1 88.29 41 PRO B O 1
ATOM 3102 N N . VAL B 1 42 ? 2.822 73.712 29.248 1 89.38 42 VAL B N 1
ATOM 3103 C CA . VAL B 1 42 ? 3.192 72.578 28.408 1 89.38 42 VAL B CA 1
ATOM 3104 C C . VAL B 1 42 ? 4.122 71.644 29.18 1 89.38 42 VAL B C 1
ATOM 3106 O O . VAL B 1 42 ? 4.245 70.464 28.845 1 89.38 42 VAL B O 1
ATOM 3109 N N . GLU B 1 43 ? 4.655 72.021 30.271 1 90.47 43 GLU B N 1
ATOM 3110 C CA . GLU B 1 43 ? 5.688 71.271 30.98 1 90.47 43 GLU B CA 1
ATOM 3111 C C . GLU B 1 43 ? 5.133 69.969 31.55 1 90.47 43 GLU B C 1
ATOM 3113 O O . GLU B 1 43 ? 5.702 68.897 31.332 1 90.47 43 GLU B O 1
ATOM 3118 N N . PRO B 1 44 ? 3.93 69.989 32.174 1 89.09 44 PRO B N 1
ATOM 3119 C CA . PRO B 1 44 ? 3.425 68.738 32.744 1 89.09 44 PRO B CA 1
ATOM 3120 C C . PRO B 1 44 ? 3.08 67.701 31.678 1 89.09 44 PRO B C 1
ATOM 3122 O O . PRO B 1 44 ? 3.314 66.506 31.875 1 89.09 44 PRO B O 1
ATOM 3125 N N . ILE B 1 45 ? 2.6 68.103 30.562 1 89.8 45 ILE B N 1
ATOM 3126 C CA . ILE B 1 45 ? 2.2 67.175 29.51 1 89.8 45 ILE B CA 1
ATOM 3127 C C . ILE B 1 45 ? 3.44 66.562 28.863 1 89.8 45 ILE B C 1
ATOM 3129 O O . ILE B 1 45 ? 3.444 65.382 28.507 1 89.8 45 ILE B O 1
ATOM 3133 N N . LEU B 1 46 ? 4.498 67.29 28.717 1 92.14 46 LEU B N 1
ATOM 3134 C CA . LEU B 1 46 ? 5.743 66.781 28.153 1 92.14 46 LEU B CA 1
ATOM 3135 C C . LEU B 1 46 ? 6.381 65.753 29.082 1 92.14 46 LEU B C 1
ATOM 3137 O O . LEU B 1 46 ? 6.874 64.719 28.625 1 92.14 46 LEU B O 1
ATOM 3141 N N . TYR B 1 47 ? 6.332 66.106 30.444 1 93.26 47 TYR B N 1
ATOM 3142 C CA . TYR B 1 47 ? 6.893 65.179 31.42 1 93.26 47 TYR B CA 1
ATOM 3143 C C . TYR B 1 47 ? 6.115 63.869 31.439 1 93.26 47 TYR B C 1
ATOM 3145 O O . TYR B 1 47 ? 6.707 62.787 31.467 1 93.26 47 TYR B O 1
ATOM 3153 N N . ALA B 1 48 ? 4.778 63.984 31.393 1 92.03 48 ALA B N 1
ATOM 3154 C CA . ALA B 1 48 ? 3.934 62.792 31.396 1 92.03 48 ALA B CA 1
ATOM 3155 C C . ALA B 1 48 ? 4.161 61.957 30.139 1 92.03 48 ALA B C 1
ATOM 3157 O O . ALA B 1 48 ? 4.206 60.726 30.204 1 92.03 48 ALA B O 1
ATOM 3158 N N . THR B 1 49 ? 4.357 62.587 28.992 1 92.35 49 THR B N 1
ATOM 3159 C CA . THR B 1 49 ? 4.588 61.898 27.727 1 92.35 49 THR B CA 1
ATOM 3160 C C . THR B 1 49 ? 5.929 61.17 27.744 1 92.35 49 THR B C 1
ATOM 3162 O O . THR B 1 49 ? 6.024 60.023 27.303 1 92.35 49 THR B O 1
ATOM 3165 N N . LEU B 1 50 ? 6.93 61.8 28.298 1 93.89 50 LEU B N 1
ATOM 3166 C CA . LEU B 1 50 ? 8.258 61.199 28.361 1 93.89 50 LEU B CA 1
ATOM 3167 C C . LEU B 1 50 ? 8.258 59.974 29.269 1 93.89 50 LEU B C 1
ATOM 3169 O O . LEU B 1 50 ? 8.839 58.942 28.926 1 93.89 50 LEU B O 1
ATOM 3173 N N . LEU B 1 51 ? 7.585 60.093 30.442 1 93.77 51 LEU B N 1
ATOM 3174 C CA . LEU B 1 51 ? 7.499 58.976 31.377 1 93.77 51 LEU B CA 1
ATOM 3175 C C . LEU B 1 51 ? 6.757 57.8 30.752 1 93.77 51 LEU B C 1
ATOM 3177 O O . LEU B 1 51 ? 7.191 56.652 30.873 1 93.77 51 LEU B O 1
ATOM 3181 N N . SER B 1 52 ? 5.697 58.109 30.072 1 92.26 52 SER B N 1
ATOM 3182 C CA . SER B 1 52 ? 4.908 57.067 29.423 1 92.26 52 SER B CA 1
ATOM 3183 C C . SER B 1 52 ? 5.689 56.407 28.291 1 92.26 52 SER B C 1
ATOM 3185 O O . SER B 1 52 ? 5.626 55.189 28.115 1 92.26 52 SER B O 1
ATOM 3187 N N . ALA B 1 53 ? 6.414 57.128 27.499 1 91.23 53 ALA B N 1
ATOM 3188 C CA . ALA B 1 53 ? 7.203 56.602 26.388 1 91.23 53 ALA B CA 1
ATOM 3189 C C . ALA B 1 53 ? 8.309 55.678 26.89 1 91.23 53 ALA B C 1
ATOM 3191 O O . ALA B 1 53 ? 8.594 54.649 26.273 1 91.23 53 ALA B O 1
ATOM 3192 N N . THR B 1 54 ? 8.966 56.026 28.038 1 93.65 54 THR B N 1
ATOM 3193 C CA . THR B 1 54 ? 10.019 55.195 28.61 1 93.65 54 THR B CA 1
ATOM 3194 C C . THR B 1 54 ? 9.456 53.857 29.081 1 93.65 54 THR B C 1
ATOM 3196 O O . THR B 1 54 ? 10.051 52.805 28.835 1 93.65 54 THR B O 1
ATOM 3199 N N . LEU B 1 55 ? 8.33 53.872 29.74 1 91.91 55 LEU B N 1
ATOM 3200 C CA . LEU B 1 55 ? 7.704 52.64 30.207 1 91.91 55 LEU B CA 1
ATOM 3201 C C . LEU B 1 55 ? 7.28 51.767 29.031 1 91.91 55 LEU B C 1
ATOM 3203 O O . LEU B 1 55 ? 7.449 50.546 29.067 1 91.91 55 LEU B O 1
ATOM 3207 N N . ALA B 1 56 ? 6.723 52.384 27.966 1 90.08 56 ALA B N 1
ATOM 3208 C CA . ALA B 1 56 ? 6.321 51.66 26.763 1 90.08 56 ALA B CA 1
ATOM 3209 C C . ALA B 1 56 ? 7.52 50.983 26.104 1 90.08 56 ALA B C 1
ATOM 3211 O O . ALA B 1 56 ? 7.411 49.861 25.606 1 90.08 56 ALA B O 1
ATOM 3212 N N . PHE B 1 57 ? 8.617 51.651 26.109 1 90.95 57 PHE B N 1
ATOM 3213 C CA . PHE B 1 57 ? 9.839 51.107 25.527 1 90.95 57 PHE B CA 1
ATOM 3214 C C . PHE B 1 57 ? 10.305 49.878 26.298 1 90.95 57 PHE B C 1
ATOM 3216 O O . PHE B 1 57 ? 10.658 48.86 25.699 1 90.95 57 PHE B O 1
ATOM 3223 N N . LEU B 1 58 ? 10.216 49.877 27.587 1 92.48 58 LEU B N 1
ATOM 3224 C CA . LEU B 1 58 ? 10.614 48.746 28.418 1 92.48 58 LEU B CA 1
ATOM 3225 C C . LEU B 1 58 ? 9.69 47.554 28.193 1 92.48 58 LEU B C 1
ATOM 3227 O O . LEU B 1 58 ? 10.153 46.417 28.077 1 92.48 58 LEU B O 1
ATOM 3231 N N . PHE B 1 59 ? 8.457 47.792 28.123 1 91.16 59 PHE B N 1
ATOM 3232 C CA . PHE B 1 59 ? 7.491 46.733 27.857 1 91.16 59 PHE B CA 1
ATOM 3233 C C . PHE B 1 59 ? 7.718 46.126 26.478 1 91.16 59 PHE B C 1
ATOM 3235 O O . PHE B 1 59 ? 7.579 44.915 26.296 1 91.16 59 PHE B O 1
ATOM 3242 N N . SER B 1 60 ? 8.065 46.939 25.506 1 90.41 60 SER B N 1
ATOM 3243 C CA . SER B 1 60 ? 8.28 46.475 24.139 1 90.41 60 SER B CA 1
ATOM 3244 C C . SER B 1 60 ? 9.496 45.559 24.051 1 90.41 60 SER B C 1
ATOM 3246 O O . SER B 1 60 ? 9.519 44.625 23.247 1 90.41 60 SER B O 1
ATOM 3248 N N . ILE B 1 61 ? 10.439 45.798 24.894 1 92.43 61 ILE B N 1
ATOM 3249 C CA . ILE B 1 61 ? 11.628 44.951 24.908 1 92.43 61 ILE B CA 1
ATOM 3250 C C . ILE B 1 61 ? 11.252 43.542 25.361 1 92.43 61 ILE B C 1
ATOM 3252 O O . ILE B 1 61 ? 11.656 42.556 24.741 1 92.43 61 ILE B O 1
ATOM 3256 N N . TYR B 1 62 ? 10.467 43.474 26.351 1 91.92 62 TYR B N 1
ATOM 3257 C CA . TYR B 1 62 ? 10.02 42.181 26.856 1 91.92 62 TYR B CA 1
ATOM 3258 C C . TYR B 1 62 ? 9.14 41.471 25.835 1 91.92 62 TYR B C 1
ATOM 3260 O O . TYR B 1 62 ? 9.318 40.278 25.575 1 91.92 62 TYR B O 1
ATOM 3268 N N . ASP B 1 63 ? 8.241 42.192 25.274 1 90.62 63 ASP B N 1
ATOM 3269 C CA . ASP B 1 63 ? 7.322 41.633 24.287 1 90.62 63 ASP B CA 1
ATOM 3270 C C . ASP B 1 63 ? 8.075 41.12 23.062 1 90.62 63 ASP B C 1
ATOM 3272 O O . ASP B 1 63 ? 7.704 40.098 22.482 1 90.62 63 ASP B O 1
ATOM 3276 N N . PHE B 1 64 ? 9.07 41.814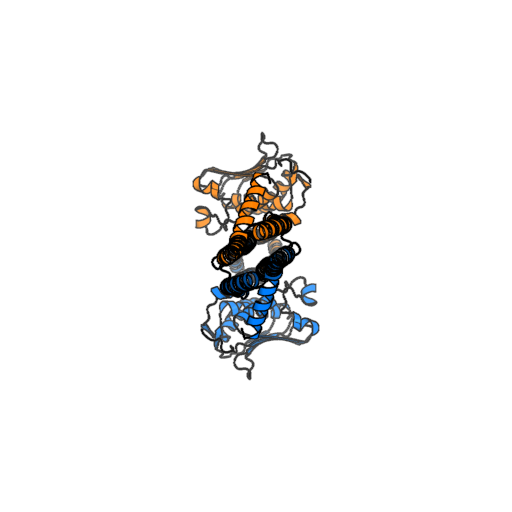 22.677 1 91.89 64 PHE B N 1
ATOM 3277 C CA . PHE B 1 64 ? 9.877 41.409 21.531 1 91.89 64 PHE B CA 1
ATOM 3278 C C . PHE B 1 64 ? 10.616 40.108 21.822 1 91.89 64 PHE B C 1
ATOM 3280 O O . PHE B 1 64 ? 10.702 39.231 20.96 1 91.89 64 PHE B O 1
ATOM 3287 N N . LYS B 1 65 ? 11.114 39.944 22.984 1 93.34 65 LYS B N 1
ATOM 3288 C CA . LYS B 1 65 ? 11.802 38.707 23.342 1 93.34 65 LYS B CA 1
ATOM 3289 C C . LYS B 1 65 ? 10.866 37.506 23.232 1 93.34 65 LYS B C 1
ATOM 3291 O O . LYS B 1 65 ? 11.248 36.462 22.7 1 93.34 65 LYS B O 1
ATOM 3296 N N . VAL B 1 66 ? 9.712 37.642 23.729 1 90.44 66 VAL B N 1
ATOM 3297 C CA . VAL B 1 66 ? 8.725 36.569 23.678 1 90.44 66 VAL B CA 1
ATOM 3298 C C . VAL B 1 66 ? 8.38 36.253 22.224 1 90.44 66 VAL B C 1
ATOM 3300 O O . VAL B 1 66 ? 8.296 35.084 21.839 1 90.44 66 VAL B O 1
ATOM 3303 N N . TYR B 1 67 ? 8.199 37.338 21.46 1 91.52 67 TYR B N 1
ATOM 3304 C CA . TYR B 1 67 ? 7.907 37.237 20.034 1 91.52 67 TYR B CA 1
ATOM 3305 C C . TYR B 1 67 ? 9.03 36.518 19.297 1 91.52 67 TYR B C 1
ATOM 3307 O O . TYR B 1 67 ? 8.777 35.616 18.496 1 91.52 67 TYR B O 1
ATOM 3315 N N . TYR B 1 68 ? 10.212 36.875 19.585 1 92.14 68 TYR B N 1
ATOM 3316 C CA . TYR B 1 68 ? 11.396 36.303 18.955 1 92.14 68 TYR B CA 1
ATOM 3317 C C . TYR B 1 68 ? 11.524 34.82 19.281 1 92.14 68 TYR B C 1
ATOM 3319 O O . TYR B 1 68 ? 11.753 33.999 18.39 1 92.14 68 TYR B O 1
ATOM 3327 N N . ASP B 1 69 ? 11.344 34.433 20.498 1 91.25 69 ASP B N 1
ATOM 3328 C CA . ASP B 1 69 ? 11.459 33.044 20.934 1 91.25 69 ASP B CA 1
ATOM 3329 C C . ASP B 1 69 ? 10.403 32.169 20.262 1 91.25 69 ASP B C 1
ATOM 3331 O O . ASP B 1 69 ? 10.696 31.049 19.838 1 91.25 69 ASP B O 1
ATOM 3335 N N . LYS B 1 70 ? 9.293 32.659 20.164 1 90.8 70 LYS B N 1
ATOM 3336 C CA . LYS B 1 70 ? 8.214 31.904 19.534 1 90.8 70 LYS B CA 1
ATOM 3337 C C . LYS B 1 70 ? 8.512 31.644 18.06 1 90.8 70 LYS B C 1
ATOM 3339 O O . LYS B 1 70 ? 8.335 30.525 17.573 1 90.8 70 LYS B O 1
ATOM 3344 N N . HIS B 1 71 ? 8.918 32.725 17.402 1 91.42 71 HIS B N 1
ATOM 3345 C CA . HIS B 1 71 ? 9.273 32.589 15.994 1 91.42 71 HIS B CA 1
ATOM 3346 C C . HIS B 1 71 ? 10.367 31.545 15.8 1 91.42 71 HIS B C 1
ATOM 3348 O O . HIS B 1 71 ? 10.259 30.68 14.928 1 91.42 71 HIS B O 1
ATOM 3354 N N . MET B 1 72 ? 11.323 31.575 16.644 1 89.15 72 MET B N 1
ATOM 3355 C CA . MET B 1 72 ? 12.445 30.649 16.525 1 89.15 72 MET B CA 1
ATOM 3356 C C . MET B 1 72 ? 11.998 29.216 16.794 1 89.15 72 MET B C 1
ATOM 3358 O O . MET B 1 72 ? 12.442 28.285 16.118 1 89.15 72 MET B O 1
ATOM 3362 N N . ASN B 1 73 ? 11.145 29.018 17.754 1 87.7 73 ASN B N 1
ATOM 3363 C CA . ASN B 1 73 ? 10.63 27.688 18.063 1 87.7 73 ASN B CA 1
ATOM 3364 C C . ASN B 1 73 ? 9.837 27.109 16.896 1 87.7 73 ASN B C 1
ATOM 3366 O O . ASN B 1 73 ? 9.99 25.934 16.558 1 87.7 73 ASN B O 1
ATOM 3370 N N . LEU B 1 74 ? 9.078 27.925 16.265 1 88.62 74 LEU B N 1
ATOM 3371 C CA . LEU B 1 74 ? 8.252 27.479 15.148 1 88.62 74 LEU B CA 1
ATOM 3372 C C . LEU B 1 74 ? 9.112 27.152 13.932 1 88.62 74 LEU B C 1
ATOM 3374 O O . LEU B 1 74 ? 8.831 26.196 13.206 1 88.62 74 LEU B O 1
ATOM 3378 N N . GLN B 1 75 ? 10.155 27.908 13.718 1 87.2 75 GLN B N 1
ATOM 3379 C CA . GLN B 1 75 ? 11.072 27.641 12.615 1 87.2 75 GLN B CA 1
ATOM 3380 C C . GLN B 1 75 ? 11.819 26.327 12.827 1 87.2 75 GLN B C 1
ATOM 3382 O O . GLN B 1 75 ? 12.108 25.61 11.866 1 87.2 75 GLN B O 1
ATOM 3387 N N . ASP B 1 76 ? 12.109 26.059 14.053 1 84.88 76 ASP B N 1
ATOM 3388 C CA . ASP B 1 76 ? 12.759 24.793 14.377 1 84.88 76 ASP B CA 1
ATOM 3389 C C . ASP B 1 76 ? 11.867 23.608 14.012 1 84.88 76 ASP B C 1
ATOM 3391 O O . ASP B 1 76 ? 12.35 22.592 13.509 1 84.88 76 ASP B O 1
ATOM 3395 N N . ILE B 1 77 ? 10.637 23.746 14.27 1 84.15 77 ILE B N 1
ATOM 3396 C CA . ILE B 1 77 ? 9.68 22.693 13.946 1 84.15 77 ILE B CA 1
ATOM 3397 C C . ILE B 1 77 ? 9.606 22.511 12.432 1 84.15 77 ILE B C 1
ATOM 3399 O O . ILE B 1 77 ? 9.579 21.382 11.936 1 84.15 77 ILE B O 1
ATOM 3403 N N . LEU B 1 78 ? 9.611 23.614 11.733 1 83.05 78 LEU B N 1
ATOM 3404 C CA . LEU B 1 78 ? 9.517 23.594 10.277 1 83.05 78 LEU B CA 1
ATOM 3405 C C . LEU B 1 78 ? 10.746 22.933 9.663 1 83.05 78 LEU B C 1
ATOM 3407 O O . LEU B 1 78 ? 10.636 22.209 8.671 1 83.05 78 LEU B O 1
ATOM 3411 N N . SER B 1 79 ? 11.969 23.236 9.99 1 74.79 79 SER B N 1
ATOM 3412 C CA . SER B 1 79 ? 13.209 22.762 9.384 1 74.79 79 SER B CA 1
ATOM 3413 C C . SER B 1 79 ? 13.428 21.278 9.66 1 74.79 79 SER B C 1
ATOM 3415 O O . SER B 1 79 ? 14.223 20.625 8.981 1 74.79 79 SER B O 1
ATOM 3417 N N . GLY B 1 80 ? 12.915 20.664 10.147 1 63.82 80 GLY B N 1
ATOM 3418 C CA . GLY B 1 80 ? 13.16 19.25 9.909 1 63.82 80 GLY B CA 1
ATOM 3419 C C . GLY B 1 80 ? 12.729 18.367 11.064 1 63.82 80 GLY B C 1
ATOM 3420 O O . GLY B 1 80 ? 12.542 17.161 10.894 1 63.82 80 GLY B O 1
ATOM 3421 N N . ILE B 1 81 ? 13.092 18.642 12.331 1 53.31 81 ILE B N 1
ATOM 3422 C CA . ILE B 1 81 ? 13.151 17.361 13.026 1 53.31 81 ILE B CA 1
ATOM 3423 C C . ILE B 1 81 ? 11.758 16.74 13.083 1 53.31 81 ILE B C 1
ATOM 3425 O O . ILE B 1 81 ? 10.752 17.452 13.049 1 53.31 81 ILE B O 1
ATOM 3429 N N . GLN B 1 82 ? 11.595 15.521 13.31 1 56.58 82 GLN B N 1
ATOM 3430 C CA . GLN B 1 82 ? 10.407 14.702 13.525 1 56.58 82 GLN B CA 1
ATOM 3431 C C . GLN B 1 82 ? 9.343 15.469 14.305 1 56.58 82 GLN B C 1
ATOM 3433 O O . GLN B 1 82 ? 9.555 15.829 15.464 1 56.58 82 GLN B O 1
ATOM 3438 N N . PHE B 1 83 ? 8.624 16.415 13.496 1 57.62 83 PHE B N 1
ATOM 3439 C CA . PHE B 1 83 ? 7.504 17.096 14.136 1 57.62 83 PHE B CA 1
ATOM 3440 C C . PHE B 1 83 ? 6.896 16.227 15.231 1 57.62 83 PHE B C 1
ATOM 3442 O O . PHE B 1 83 ? 6.406 15.13 14.958 1 57.62 83 PHE B O 1
ATOM 3449 N N . GLU B 1 84 ? 7.492 16.435 16.359 1 65.87 84 GLU B N 1
ATOM 3450 C CA . GLU B 1 84 ? 6.741 15.886 17.485 1 65.87 84 GLU B CA 1
ATOM 3451 C C . GLU B 1 84 ? 5.714 16.888 18.004 1 65.87 84 GLU B C 1
ATOM 3453 O O . GLU B 1 84 ? 6.065 18.012 18.371 1 65.87 84 GLU B O 1
ATOM 3458 N N . LEU B 1 85 ? 4.397 16.708 17.717 1 67.7 85 LEU B N 1
ATOM 3459 C CA . LEU B 1 85 ? 3.284 17.513 18.208 1 67.7 85 LEU B CA 1
ATOM 3460 C C . LEU B 1 85 ? 3.599 18.095 19.583 1 67.7 85 LEU B C 1
ATOM 3462 O O . LEU B 1 85 ? 3.165 19.202 19.907 1 67.7 85 LEU B O 1
ATOM 3466 N N . GLY B 1 86 ? 4.441 17.379 20.295 1 68.12 86 GLY B N 1
ATOM 3467 C CA . GLY B 1 86 ? 4.692 17.797 21.665 1 68.12 86 GLY B CA 1
ATOM 3468 C C . GLY B 1 86 ? 5.604 19.005 21.763 1 68.12 86 GLY B C 1
ATOM 3469 O O . GLY B 1 86 ? 5.694 19.639 22.816 1 68.12 86 GLY B O 1
ATOM 3470 N N . LYS B 1 87 ? 6.14 19.488 20.649 1 75.25 87 LYS B N 1
ATOM 3471 C CA . LYS B 1 87 ? 7.115 20.572 20.731 1 75.25 87 LYS B CA 1
ATOM 3472 C C . LYS B 1 87 ? 6.494 21.903 20.317 1 75.25 87 LYS B C 1
ATOM 3474 O O . LYS B 1 87 ? 7.187 22.919 20.237 1 75.25 87 LYS B O 1
ATOM 3479 N N . ILE B 1 88 ? 5.219 21.915 20.162 1 78.36 88 ILE B N 1
ATOM 3480 C CA . ILE B 1 88 ? 4.572 23.169 19.791 1 78.36 88 ILE B CA 1
ATOM 3481 C C . ILE B 1 88 ? 4.405 24.049 21.028 1 78.36 88 ILE B C 1
ATOM 3483 O O . ILE B 1 88 ? 3.928 23.587 22.067 1 78.36 88 ILE B O 1
ATOM 3487 N N . PRO B 1 89 ? 4.869 25.263 20.916 1 80.56 89 PRO B N 1
ATOM 3488 C CA . PRO B 1 89 ? 4.705 26.163 22.06 1 80.56 89 PRO B CA 1
ATOM 3489 C C . PRO B 1 89 ? 3.247 26.311 22.49 1 80.56 89 PRO B C 1
ATOM 3491 O O . PRO B 1 89 ? 2.339 26.149 21.672 1 80.56 89 PRO B O 1
ATOM 3494 N N . LYS B 1 90 ? 3.098 26.567 23.698 1 84.67 90 LYS B N 1
ATOM 3495 C CA . LYS B 1 90 ? 1.747 26.733 24.227 1 84.67 90 LYS B CA 1
ATOM 3496 C C . LYS B 1 90 ? 1.035 27.906 23.56 1 84.67 90 LYS B C 1
ATOM 3498 O O . LYS B 1 90 ? 1.638 28.958 23.337 1 84.67 90 LYS B O 1
ATOM 3503 N N . ALA B 1 91 ? -0.151 27.703 23.272 1 87.68 91 ALA B N 1
ATOM 3504 C CA . ALA B 1 91 ? -0.942 28.758 22.644 1 87.68 91 ALA B CA 1
ATOM 3505 C C . ALA B 1 91 ? -1.285 29.857 23.646 1 87.68 91 ALA B C 1
ATOM 3507 O O . ALA B 1 91 ? -1.686 29.571 24.776 1 87.68 91 ALA B O 1
ATOM 3508 N N . LYS B 1 92 ? -1.057 31.099 23.295 1 84.86 92 LYS B N 1
ATOM 3509 C CA . LYS B 1 92 ? -1.366 32.229 24.167 1 84.86 92 LYS B CA 1
ATOM 3510 C C . LYS B 1 92 ? -2.649 32.928 23.727 1 84.86 92 LYS B C 1
ATOM 3512 O O . LYS B 1 92 ? -3.277 33.638 24.515 1 84.86 92 LYS B O 1
ATOM 3517 N N . THR B 1 93 ? -3.05 32.791 22.533 1 88.87 93 THR B N 1
ATOM 3518 C CA . THR B 1 93 ? -4.244 33.416 21.976 1 88.87 93 THR B CA 1
ATOM 3519 C C . THR B 1 93 ? -5.184 32.365 21.394 1 88.87 93 THR B C 1
ATOM 3521 O O . THR B 1 93 ? -4.784 31.219 21.176 1 88.87 93 THR B O 1
ATOM 3524 N N . LEU B 1 94 ? -6.359 32.709 21.27 1 89.92 94 LEU B N 1
ATOM 3525 C CA . LEU B 1 94 ? -7.353 31.812 20.69 1 89.92 94 LEU B CA 1
ATOM 3526 C C . LEU B 1 94 ? -6.976 31.434 19.261 1 89.92 94 LEU B C 1
ATOM 3528 O O . LEU B 1 94 ? -7.136 30.28 18.857 1 89.92 94 LEU B O 1
ATOM 3532 N N . ILE B 1 95 ? -6.463 32.376 18.513 1 90.24 95 ILE B N 1
ATOM 3533 C CA . ILE B 1 95 ? -6.093 32.153 17.12 1 90.24 95 ILE B CA 1
ATOM 3534 C C . ILE B 1 95 ? -4.941 31.154 17.045 1 90.24 95 ILE B C 1
ATOM 3536 O O . ILE B 1 95 ? -4.93 30.273 16.182 1 90.24 95 ILE B O 1
ATOM 3540 N N . GLU B 1 96 ? -4.026 31.254 17.928 1 90.68 96 GLU B N 1
ATOM 3541 C CA . GLU B 1 96 ? -2.925 30.298 17.997 1 90.68 96 GLU B CA 1
ATOM 3542 C C . GLU B 1 96 ? -3.433 28.894 18.312 1 90.68 96 GLU B C 1
ATOM 3544 O O . GLU B 1 96 ? -2.948 27.911 17.747 1 90.68 96 GLU B O 1
ATOM 3549 N N . LYS B 1 97 ? -4.369 28.834 19.223 1 91.59 97 LYS B N 1
ATOM 3550 C CA . LYS B 1 97 ? -4.967 27.544 19.556 1 91.59 97 LYS B CA 1
ATOM 3551 C C . LYS B 1 97 ? -5.635 26.917 18.335 1 91.59 97 LYS B C 1
ATOM 3553 O O . LYS B 1 97 ? -5.558 25.704 18.134 1 91.59 97 LYS B O 1
ATOM 3558 N N . ASP B 1 98 ? -6.275 27.761 17.579 1 91.04 98 ASP B N 1
ATOM 3559 C CA . ASP B 1 98 ? -6.91 27.279 16.356 1 91.04 98 ASP B CA 1
ATOM 3560 C C . ASP B 1 98 ? -5.878 26.684 15.4 1 91.04 98 ASP B C 1
ATOM 3562 O O . ASP B 1 98 ? -6.07 25.583 14.879 1 91.04 98 ASP B O 1
ATOM 3566 N N . TYR B 1 99 ? -4.805 27.374 15.2 1 90.5 99 TYR B N 1
ATOM 3567 C CA . TYR B 1 99 ? -3.751 26.894 14.312 1 90.5 99 TYR B CA 1
ATOM 3568 C C . TYR B 1 99 ? -3.167 25.581 14.82 1 90.5 99 TYR B C 1
ATOM 3570 O O . TYR B 1 99 ? -2.933 24.656 14.039 1 90.5 99 TYR B O 1
ATOM 3578 N N . GLN B 1 100 ? -2.951 25.527 16.073 1 90.16 100 GLN B N 1
ATOM 3579 C CA . GLN B 1 100 ? -2.366 24.324 16.655 1 90.16 100 GLN B CA 1
ATOM 3580 C C . GLN B 1 100 ? -3.316 23.136 16.534 1 90.16 100 GLN B C 1
ATOM 3582 O O . GLN B 1 100 ? -2.879 22.005 16.31 1 90.16 100 GLN B O 1
ATOM 3587 N N . SER B 1 101 ? -4.592 23.405 16.686 1 90.19 101 SER B N 1
ATOM 3588 C CA . SER B 1 101 ? -5.58 22.345 16.51 1 90.19 101 SER B CA 1
ATOM 3589 C C . SER B 1 101 ? -5.577 21.818 15.08 1 90.19 101 SER B C 1
ATOM 3591 O O . SER B 1 101 ? -5.702 20.612 14.857 1 90.19 101 SER B O 1
ATOM 3593 N N . ILE B 1 102 ? -5.447 22.706 14.17 1 89.04 102 ILE B N 1
ATOM 3594 C CA . ILE B 1 102 ? -5.393 22.313 12.766 1 89.04 102 ILE B CA 1
ATOM 3595 C C . ILE B 1 102 ? -4.145 21.469 12.515 1 89.04 102 ILE B C 1
ATOM 3597 O O . ILE B 1 102 ? -4.218 20.419 11.871 1 89.04 102 ILE B O 1
ATOM 3601 N N . ILE B 1 103 ? -3.073 21.927 13.044 1 89.27 103 ILE B N 1
ATOM 3602 C CA . ILE B 1 103 ? -1.801 21.229 12.887 1 89.27 103 ILE B CA 1
ATOM 3603 C C . ILE B 1 103 ? -1.912 19.818 13.46 1 89.27 103 ILE B C 1
ATOM 3605 O O . ILE B 1 103 ? -1.525 18.845 12.81 1 89.27 103 ILE B O 1
ATOM 3609 N N . THR B 1 104 ? -2.456 19.732 14.664 1 88.32 104 THR B N 1
ATOM 3610 C CA . THR B 1 104 ? -2.594 18.444 15.334 1 88.32 104 THR B CA 1
ATOM 3611 C C . THR B 1 104 ? -3.496 17.51 14.531 1 88.32 104 THR B C 1
ATOM 3613 O O . THR B 1 104 ? -3.2 16.322 14.391 1 88.32 104 THR B O 1
ATOM 3616 N N . THR B 1 105 ? -4.514 18.049 14.006 1 88.53 105 THR B N 1
ATOM 3617 C CA . THR B 1 105 ? -5.466 17.24 13.253 1 88.53 105 THR B CA 1
ATOM 3618 C C . THR B 1 105 ? -4.825 16.697 11.979 1 88.53 105 THR B C 1
ATOM 3620 O O . THR B 1 105 ? -4.947 15.509 11.674 1 88.53 105 THR B O 1
ATOM 3623 N N . ILE B 1 106 ? -4.127 17.561 11.262 1 87.83 106 ILE B N 1
ATOM 3624 C CA . ILE B 1 106 ? -3.492 17.136 10.019 1 87.83 106 ILE B CA 1
ATOM 3625 C C . ILE B 1 106 ? -2.403 16.109 10.321 1 87.83 106 ILE B C 1
ATOM 3627 O O . ILE B 1 106 ? -2.236 15.137 9.581 1 87.83 106 ILE B O 1
ATOM 3631 N N . TYR B 1 107 ? -1.766 16.38 11.383 1 87.05 107 TYR B N 1
ATOM 3632 C CA . TYR B 1 107 ? -0.714 15.456 11.791 1 87.05 107 TYR B CA 1
ATOM 3633 C C . TYR B 1 107 ? -1.29 14.083 12.119 1 87.05 107 TYR B C 1
ATOM 3635 O O . TYR B 1 107 ? -0.726 13.058 11.73 1 87.05 107 TYR B O 1
ATOM 3643 N N . LYS B 1 108 ? -2.343 14.077 12.815 1 87.99 108 LYS B N 1
ATOM 3644 C CA . LYS B 1 108 ? -3.001 12.819 13.159 1 87.99 108 LYS B CA 1
ATOM 3645 C C . LYS B 1 108 ? -3.491 12.096 11.908 1 87.99 108 LYS B C 1
ATOM 3647 O O . LYS B 1 108 ? -3.358 10.875 11.799 1 87.99 108 LYS B O 1
ATOM 3652 N N . GLU B 1 109 ? -3.98 12.818 11.048 1 88.17 109 GLU B N 1
ATOM 3653 C CA . GLU B 1 109 ? -4.433 12.229 9.791 1 88.17 109 GLU B CA 1
ATOM 3654 C C . GLU B 1 109 ? -3.269 11.619 9.017 1 88.17 109 GLU B C 1
ATOM 3656 O O . GLU B 1 109 ? -3.396 10.531 8.45 1 88.17 109 GLU B O 1
ATOM 3661 N N . LYS B 1 110 ? -2.235 12.379 8.921 1 88.5 110 LYS B N 1
ATOM 3662 C CA . LYS B 1 110 ? -1.042 11.866 8.255 1 88.5 110 LYS B CA 1
ATOM 3663 C C . LYS B 1 110 ? -0.57 10.565 8.898 1 88.5 110 LYS B C 1
ATOM 3665 O O . LYS B 1 110 ? -0.272 9.593 8.2 1 88.5 110 LYS B O 1
ATOM 3670 N N . SER B 1 111 ? -0.564 10.537 10.19 1 89.03 111 SER B N 1
ATOM 3671 C CA . SER B 1 111 ? -0.128 9.354 10.924 1 89.03 111 SER B CA 1
ATOM 3672 C C . SER B 1 111 ? -1.063 8.175 10.678 1 89.03 111 SER B C 1
ATOM 3674 O O . SER B 1 111 ? -0.613 7.034 10.552 1 89.03 111 SER B O 1
ATOM 3676 N N . GLU B 1 112 ? -2.273 8.477 10.589 1 90.79 112 GLU B N 1
ATOM 3677 C CA . GLU B 1 112 ? -3.264 7.439 10.322 1 90.79 112 GLU B CA 1
ATOM 3678 C C . GLU B 1 112 ? -3.081 6.847 8.927 1 90.79 112 GLU B C 1
ATOM 3680 O O . GLU B 1 112 ? -3.171 5.63 8.747 1 90.79 112 GLU B O 1
ATOM 3685 N N . VAL B 1 113 ? -2.864 7.7 8.02 1 88.7 113 VAL B N 1
ATOM 3686 C CA . VAL B 1 113 ? -2.623 7.233 6.659 1 88.7 113 VAL B CA 1
ATOM 3687 C C . VAL B 1 113 ? -1.39 6.333 6.632 1 88.7 113 VAL B C 1
ATOM 3689 O O . VAL B 1 113 ? -1.411 5.257 6.029 1 88.7 113 VAL B O 1
ATOM 3692 N N . LEU B 1 114 ? -0.398 6.7 7.26 1 87.92 114 LEU B N 1
ATOM 3693 C CA . LEU B 1 114 ? 0.844 5.936 7.317 1 87.92 114 LEU B CA 1
ATOM 3694 C C . LEU B 1 114 ? 0.615 4.574 7.963 1 87.92 114 LEU B C 1
ATOM 3696 O O . LEU B 1 114 ? 1.056 3.55 7.436 1 87.92 114 LEU B O 1
ATOM 3700 N N . TYR B 1 115 ? -0.1 4.632 8.998 1 88.65 115 TYR B N 1
ATOM 3701 C CA . TYR B 1 115 ? -0.365 3.402 9.737 1 88.65 115 TYR B CA 1
ATOM 3702 C C . TYR B 1 115 ? -1.237 2.454 8.923 1 88.65 115 TYR B C 1
ATOM 3704 O O . TYR B 1 115 ? -0.931 1.265 8.805 1 88.65 115 TYR B O 1
ATOM 3712 N N . ASN B 1 116 ? -2.239 2.954 8.349 1 88.29 116 ASN B N 1
ATOM 3713 C CA . ASN B 1 116 ? -3.166 2.141 7.569 1 88.29 116 ASN B CA 1
ATOM 3714 C C . ASN B 1 116 ? -2.49 1.543 6.339 1 88.29 116 ASN B C 1
ATOM 3716 O O . ASN B 1 116 ? -2.721 0.38 6.002 1 88.29 116 ASN B O 1
ATOM 3720 N N . THR B 1 117 ? -1.741 2.319 5.717 1 84.85 117 THR B N 1
ATOM 3721 C CA . THR B 1 117 ? -1.054 1.85 4.519 1 84.85 117 THR B CA 1
ATOM 3722 C C . THR B 1 117 ? -0.02 0.784 4.87 1 84.85 117 THR B C 1
ATOM 3724 O O . THR B 1 117 ? 0.1 -0.225 4.173 1 84.85 117 THR B O 1
ATOM 3727 N N . ASP B 1 118 ? 0.725 0.995 5.887 1 84.1 118 ASP B N 1
ATOM 3728 C CA . ASP B 1 118 ? 1.708 0.015 6.34 1 84.1 118 ASP B CA 1
ATOM 3729 C C . ASP B 1 118 ? 1.037 -1.307 6.707 1 84.1 118 ASP B C 1
ATOM 3731 O O . ASP B 1 118 ? 1.559 -2.38 6.4 1 84.1 118 ASP B O 1
ATOM 3735 N N . ASN B 1 119 ? -0.06 -1.185 7.314 1 85.52 119 ASN B N 1
ATOM 3736 C CA . ASN B 1 119 ? -0.801 -2.385 7.686 1 85.52 119 ASN B CA 1
ATOM 3737 C C . ASN B 1 119 ? -1.323 -3.125 6.458 1 85.52 119 ASN B C 1
ATOM 3739 O O . ASN B 1 119 ? -1.225 -4.35 6.377 1 85.52 119 ASN B O 1
ATOM 3743 N N . LYS B 1 120 ? -1.837 -2.404 5.514 1 82.69 120 LYS B N 1
ATOM 3744 C CA . LYS B 1 120 ? -2.336 -3.012 4.284 1 82.69 120 LYS B CA 1
ATOM 3745 C C . LYS B 1 120 ? -1.216 -3.718 3.525 1 82.69 120 LYS B C 1
ATOM 3747 O O . LYS B 1 120 ? -1.396 -4.837 3.04 1 82.69 120 LYS B O 1
ATOM 3752 N N . LEU B 1 121 ? -0.142 -3.09 3.438 1 81.7 121 LEU B N 1
ATOM 3753 C CA . LEU B 1 121 ? 1.001 -3.662 2.735 1 81.7 121 LEU B CA 1
ATOM 3754 C C . LEU B 1 121 ? 1.508 -4.911 3.448 1 81.7 121 LEU B C 1
ATOM 3756 O O . LEU B 1 121 ? 1.796 -5.924 2.807 1 81.7 121 LEU B O 1
ATOM 3760 N N . SER B 1 122 ? 1.583 -4.781 4.735 1 84.14 122 SER B N 1
ATOM 3761 C CA . SER B 1 122 ? 2.03 -5.925 5.523 1 84.14 122 SER B CA 1
ATOM 3762 C C . SER B 1 122 ? 1.073 -7.103 5.378 1 84.14 122 SER B C 1
ATOM 3764 O O . SER B 1 122 ? 1.507 -8.251 5.258 1 84.14 122 SER B O 1
ATOM 3766 N N . GLU B 1 123 ? -0.123 -6.834 5.335 1 82.06 123 GLU B N 1
ATOM 3767 C CA . GLU B 1 123 ? -1.137 -7.869 5.156 1 82.06 123 GLU B CA 1
ATOM 3768 C C . GLU B 1 123 ? -1.012 -8.533 3.788 1 82.06 123 GLU B C 1
ATOM 3770 O O . GLU B 1 123 ? -1.136 -9.754 3.671 1 82.06 123 GLU B O 1
ATOM 3775 N N . MET B 1 124 ? -0.829 -7.77 2.847 1 80.38 124 MET B N 1
ATOM 3776 C CA . MET B 1 124 ? -0.662 -8.301 1.497 1 80.38 124 MET B CA 1
ATOM 3777 C C . MET B 1 124 ? 0.573 -9.191 1.412 1 80.38 124 MET B C 1
ATOM 3779 O O . MET B 1 124 ? 0.521 -10.278 0.833 1 80.38 124 MET B O 1
ATOM 3783 N N . VAL B 1 125 ? 1.599 -8.731 2 1 82.75 125 VAL B N 1
ATOM 3784 C CA . VAL B 1 125 ? 2.84 -9.498 2.01 1 82.75 125 VAL B CA 1
ATOM 3785 C C . VAL B 1 125 ? 2.618 -10.831 2.72 1 82.75 125 VAL B C 1
ATOM 3787 O O . VAL B 1 125 ? 3.033 -11.882 2.225 1 82.75 125 VAL B O 1
ATOM 3790 N N . ASP B 1 126 ? 2.012 -10.769 3.828 1 82.61 126 ASP B N 1
ATOM 3791 C CA . ASP B 1 126 ? 1.718 -11.98 4.588 1 82.61 126 ASP B CA 1
ATOM 3792 C C . ASP B 1 126 ? 0.849 -12.94 3.779 1 82.61 126 ASP B C 1
ATOM 3794 O O . ASP B 1 126 ? 1.099 -14.147 3.761 1 82.61 126 ASP B O 1
ATOM 3798 N N . TYR B 1 127 ? -0.047 -12.418 3.153 1 81.81 127 TYR B N 1
ATOM 3799 C CA . TYR B 1 127 ? -0.948 -13.222 2.335 1 81.81 127 TYR B CA 1
ATOM 3800 C C . TYR B 1 127 ? -0.19 -13.915 1.209 1 81.81 127 TYR B C 1
ATOM 3802 O O . TYR B 1 127 ? -0.334 -15.124 1.008 1 81.81 127 TYR B O 1
ATOM 3810 N N . TYR B 1 128 ? 0.531 -13.176 0.561 1 81.32 128 TYR B N 1
ATOM 3811 C CA . TYR B 1 128 ? 1.214 -13.717 -0.609 1 81.32 128 TYR B CA 1
ATOM 3812 C C . TYR B 1 128 ? 2.272 -14.735 -0.201 1 81.32 128 TYR B C 1
ATOM 3814 O O . TYR B 1 128 ? 2.507 -15.715 -0.912 1 81.32 128 TYR B O 1
ATOM 3822 N N . THR B 1 129 ? 2.883 -14.455 0.9 1 82.07 129 THR B N 1
ATOM 3823 C CA . THR B 1 129 ? 3.852 -15.413 1.419 1 82.07 129 THR B CA 1
ATOM 3824 C C . THR B 1 129 ? 3.175 -16.74 1.754 1 82.07 129 THR B C 1
ATOM 3826 O O . THR B 1 129 ? 3.665 -17.805 1.374 1 82.07 129 THR B O 1
ATOM 3829 N N . MET B 1 130 ? 2.072 -16.628 2.342 1 83.18 130 MET B N 1
ATOM 3830 C CA . MET B 1 130 ? 1.303 -17.824 2.677 1 83.18 130 MET B CA 1
ATOM 3831 C C . MET B 1 130 ? 0.804 -18.52 1.415 1 83.18 130 MET B C 1
ATOM 3833 O O . MET B 1 130 ? 0.887 -19.744 1.302 1 83.18 130 MET B O 1
ATOM 3837 N N . TRP B 1 131 ? 0.302 -17.746 0.523 1 85.96 131 TRP B N 1
ATOM 3838 C CA . TRP B 1 131 ? -0.177 -18.272 -0.751 1 85.96 131 TRP B CA 1
ATOM 3839 C C . TRP B 1 131 ? 0.934 -19.014 -1.486 1 85.96 131 TRP B C 1
ATOM 3841 O O . TRP B 1 131 ? 0.72 -20.116 -1.997 1 85.96 131 TRP B O 1
ATOM 3851 N N . ALA B 1 132 ? 2.073 -18.405 -1.583 1 84.11 132 ALA B N 1
ATOM 3852 C CA . ALA B 1 132 ? 3.206 -19.019 -2.271 1 84.11 132 ALA B CA 1
ATOM 3853 C C . ALA B 1 132 ? 3.584 -20.35 -1.627 1 84.11 132 ALA B C 1
ATOM 3855 O O . ALA B 1 132 ? 3.915 -21.312 -2.324 1 84.11 132 ALA B O 1
ATOM 3856 N N . HIS B 1 133 ? 3.486 -20.381 -0.328 1 82.48 133 HIS B N 1
ATOM 3857 C CA . HIS B 1 133 ? 3.772 -21.622 0.382 1 82.48 133 HIS B CA 1
ATOM 3858 C C . HIS B 1 133 ? 2.729 -22.689 0.07 1 82.48 133 HIS B C 1
ATOM 3860 O O . HIS B 1 133 ? 3.068 -23.86 -0.112 1 82.48 133 HIS B O 1
ATOM 3866 N N . GLN B 1 134 ? 1.543 -22.291 -0.156 1 84.75 134 GLN B N 1
ATOM 3867 C CA . GLN B 1 134 ? 0.462 -23.244 -0.381 1 84.75 134 GLN B CA 1
ATOM 3868 C C . GLN B 1 134 ? 0.503 -23.797 -1.803 1 84.75 134 GLN B C 1
ATOM 3870 O O . GLN B 1 134 ? 0.267 -24.988 -2.018 1 84.75 134 GLN B O 1
ATOM 3875 N N . ILE B 1 135 ? 0.731 -22.93 -2.694 1 90.01 135 ILE B N 1
ATOM 3876 C CA . ILE B 1 135 ? 0.721 -23.372 -4.084 1 90.01 135 ILE B CA 1
ATOM 3877 C C . ILE B 1 135 ? 1.925 -24.273 -4.347 1 90.01 135 ILE B C 1
ATOM 3879 O O . ILE B 1 135 ? 1.915 -25.075 -5.284 1 90.01 135 ILE B O 1
ATOM 3883 N N . LYS B 1 136 ? 2.981 -24.219 -3.525 1 89.79 136 LYS B N 1
ATOM 3884 C CA . LYS B 1 136 ? 4.168 -25.055 -3.669 1 89.79 136 LYS B CA 1
ATOM 3885 C C . LYS B 1 136 ? 3.848 -26.519 -3.381 1 89.79 136 LYS B C 1
ATOM 3887 O O . LYS B 1 136 ? 4.477 -27.42 -3.941 1 89.79 136 LYS B O 1
ATOM 3892 N N . THR B 1 137 ? 2.865 -26.695 -2.589 1 88.89 137 THR B N 1
ATOM 3893 C CA . THR B 1 137 ? 2.512 -28.052 -2.187 1 88.89 137 THR B CA 1
ATOM 3894 C C . THR B 1 137 ? 1.98 -28.848 -3.376 1 88.89 137 THR B C 1
ATOM 3896 O O . THR B 1 137 ? 2.518 -29.905 -3.712 1 88.89 137 THR B O 1
ATOM 3899 N N . PRO B 1 138 ? 0.926 -28.364 -4.067 1 91.65 138 PRO B N 1
ATOM 3900 C CA . PRO B 1 138 ? 0.49 -29.129 -5.237 1 91.65 138 PRO B CA 1
ATOM 3901 C C . PRO B 1 138 ? 1.546 -29.175 -6.339 1 91.65 138 PRO B C 1
ATOM 3903 O O . PRO B 1 138 ? 1.614 -30.149 -7.094 1 91.65 138 PRO B O 1
ATOM 3906 N N . ILE B 1 139 ? 2.375 -28.2 -6.426 1 93.34 139 ILE B N 1
ATOM 3907 C CA . ILE B 1 139 ? 3.452 -28.211 -7.41 1 93.34 139 ILE B CA 1
ATOM 3908 C C . ILE B 1 139 ? 4.43 -29.339 -7.092 1 93.34 139 ILE B C 1
ATOM 3910 O O . ILE B 1 139 ? 4.833 -30.09 -7.983 1 93.34 139 ILE B O 1
ATOM 3914 N N . ALA B 1 140 ? 4.787 -29.469 -5.788 1 91.52 140 ALA B N 1
ATOM 3915 C CA . ALA B 1 140 ? 5.684 -30.539 -5.358 1 91.52 140 ALA B CA 1
ATOM 3916 C C . ALA B 1 140 ? 5.058 -31.91 -5.6 1 91.52 140 ALA B C 1
ATOM 3918 O O . ALA B 1 140 ? 5.728 -32.83 -6.076 1 91.52 140 ALA B O 1
ATOM 3919 N N . ALA B 1 141 ? 3.786 -32.041 -5.272 1 90.49 141 ALA B N 1
ATOM 3920 C CA . ALA B 1 141 ? 3.072 -33.292 -5.516 1 90.49 141 ALA B CA 1
ATOM 3921 C C . ALA B 1 141 ? 3.076 -33.645 -7 1 90.49 141 ALA B C 1
ATOM 3923 O O . ALA B 1 141 ? 3.315 -34.797 -7.37 1 90.49 141 ALA B O 1
ATOM 3924 N N . PHE B 1 142 ? 2.851 -32.64 -7.766 1 91.46 142 PHE B N 1
ATOM 3925 C CA . PHE B 1 142 ? 2.846 -32.817 -9.213 1 91.46 142 PHE B CA 1
ATOM 3926 C C . PHE B 1 142 ? 4.214 -33.269 -9.708 1 91.46 142 PHE B C 1
ATOM 3928 O O . PHE B 1 142 ? 4.312 -34.175 -10.539 1 91.46 142 PHE B O 1
ATOM 3935 N N . SER B 1 143 ? 5.243 -32.676 -9.188 1 91.3 143 SER B N 1
ATOM 3936 C CA . SER B 1 143 ? 6.613 -33.038 -9.537 1 91.3 143 SER B CA 1
ATOM 3937 C C . SER B 1 143 ? 6.898 -34.501 -9.215 1 91.3 143 SER B C 1
ATOM 3939 O O . SER B 1 143 ? 7.545 -35.2 -9.997 1 91.3 143 SER B O 1
ATOM 3941 N N . MET B 1 144 ? 6.343 -34.982 -8.135 1 91.61 144 MET B N 1
ATOM 3942 C CA . MET B 1 144 ? 6.54 -36.369 -7.724 1 91.61 144 MET B CA 1
ATOM 3943 C C . MET B 1 144 ? 5.854 -37.326 -8.694 1 91.61 144 MET B C 1
ATOM 3945 O O . MET B 1 144 ? 6.407 -38.374 -9.033 1 91.61 144 MET B O 1
ATOM 3949 N N . ILE B 1 145 ? 4.719 -36.988 -9.175 1 90.72 145 ILE B N 1
ATOM 3950 C CA . ILE B 1 145 ? 3.979 -37.811 -10.126 1 90.72 145 ILE B CA 1
ATOM 3951 C C . ILE B 1 145 ? 4.757 -37.91 -11.437 1 90.72 145 ILE B C 1
ATOM 3953 O O . ILE B 1 145 ? 4.912 -39 -11.993 1 90.72 145 ILE B O 1
ATOM 3957 N N . ILE B 1 146 ? 5.249 -36.803 -11.865 1 90.13 146 ILE B N 1
ATOM 3958 C CA . ILE B 1 146 ? 5.992 -36.766 -13.12 1 90.13 146 ILE B CA 1
ATOM 3959 C C . ILE B 1 146 ? 7.256 -37.614 -12.996 1 90.13 146 ILE B C 1
ATOM 3961 O O . ILE B 1 146 ? 7.613 -38.346 -13.922 1 90.13 146 ILE B O 1
ATOM 3965 N N . GLN B 1 147 ? 7.897 -37.556 -11.824 1 88.4 147 GLN B N 1
ATOM 3966 C CA . GLN B 1 147 ? 9.125 -38.31 -11.593 1 88.4 147 GLN B CA 1
ATOM 3967 C C . GLN B 1 147 ? 8.868 -39.813 -11.653 1 88.4 147 GLN B C 1
ATOM 3969 O O . GLN B 1 147 ? 9.748 -40.583 -12.044 1 88.4 147 GLN B O 1
ATOM 3974 N N . SER B 1 148 ? 7.667 -40.239 -11.358 1 87.94 148 SER B N 1
ATOM 3975 C CA . SER B 1 148 ? 7.326 -41.657 -11.325 1 87.94 148 SER B CA 1
ATOM 3976 C C . SER B 1 148 ? 6.944 -42.167 -12.711 1 87.94 148 SER B C 1
ATOM 3978 O O . SER B 1 148 ? 6.861 -43.377 -12.932 1 87.94 148 SER B O 1
ATOM 3980 N N . MET B 1 149 ? 6.818 -41.278 -13.626 1 85.96 149 MET B N 1
ATOM 3981 C CA . MET B 1 149 ? 6.439 -41.659 -14.984 1 85.96 149 MET B CA 1
ATOM 3982 C C . MET B 1 149 ? 7.634 -42.222 -15.746 1 85.96 149 MET B C 1
ATOM 3984 O O . MET B 1 149 ? 8.782 -41.91 -15.426 1 85.96 149 MET B O 1
ATOM 3988 N N . GLN B 1 150 ? 7.261 -43.05 -16.672 1 83.04 150 GLN B N 1
ATOM 3989 C CA . GLN B 1 150 ? 8.307 -43.584 -17.539 1 83.04 150 GLN B CA 1
ATOM 3990 C C . GLN B 1 150 ? 8.895 -42.492 -18.428 1 83.04 150 GLN B C 1
ATOM 3992 O O . GLN B 1 150 ? 8.181 -41.584 -18.859 1 83.04 150 GLN B O 1
ATOM 3997 N N . VAL B 1 151 ? 10.173 -42.662 -18.6 1 81.27 151 VAL B N 1
ATOM 3998 C CA . VAL B 1 151 ? 10.888 -41.683 -19.412 1 81.27 151 VAL B CA 1
ATOM 3999 C C . VAL B 1 151 ? 10.319 -41.673 -20.829 1 81.27 151 VAL B C 1
ATOM 4001 O O . VAL B 1 151 ? 10.115 -42.73 -21.431 1 81.27 151 VAL B O 1
ATOM 4004 N N . GLY B 1 152 ? 9.865 -40.52 -21.357 1 82.62 152 GLY B N 1
ATOM 4005 C CA . GLY B 1 152 ? 9.311 -40.305 -22.684 1 82.62 152 GLY B CA 1
ATOM 4006 C C . GLY B 1 152 ? 9.111 -38.839 -23.017 1 82.62 152 GLY B C 1
ATOM 4007 O O . GLY B 1 152 ? 9.51 -37.962 -22.249 1 82.62 152 GLY B O 1
ATOM 4008 N N . THR B 1 153 ? 8.686 -38.613 -24.175 1 82.32 153 THR B N 1
ATOM 4009 C CA . THR B 1 153 ? 8.492 -37.257 -24.676 1 82.32 153 THR B CA 1
ATOM 4010 C C . THR B 1 153 ? 7.47 -36.507 -23.827 1 82.32 153 THR B C 1
ATOM 4012 O O . THR B 1 153 ? 7.65 -35.324 -23.531 1 82.32 153 THR B O 1
ATOM 4015 N N . GLU B 1 154 ? 6.484 -37.237 -23.416 1 83.57 154 GLU B N 1
ATOM 4016 C CA . GLU B 1 154 ? 5.438 -36.621 -22.605 1 83.57 154 GLU B CA 1
ATOM 4017 C C . GLU B 1 154 ? 5.981 -36.172 -21.252 1 83.57 154 GLU B C 1
ATOM 4019 O O . GLU B 1 154 ? 5.643 -35.089 -20.77 1 83.57 154 GLU B O 1
ATOM 4024 N N . LYS B 1 155 ? 6.784 -36.994 -20.696 1 87.42 155 LYS B N 1
ATOM 4025 C CA . LYS B 1 155 ? 7.389 -36.666 -19.408 1 87.42 155 LYS B CA 1
ATOM 4026 C C . LYS B 1 155 ? 8.241 -35.404 -19.507 1 87.42 155 LYS B C 1
ATOM 4028 O O . LYS B 1 155 ? 8.146 -34.516 -18.657 1 87.42 155 LYS B O 1
ATOM 4033 N N . LYS B 1 156 ? 8.998 -35.317 -20.546 1 87 156 LYS B N 1
ATOM 4034 C CA . LYS B 1 156 ? 9.885 -34.173 -20.737 1 87 156 LYS B CA 1
ATOM 4035 C C . LYS B 1 156 ? 9.088 -32.883 -20.91 1 87 156 LYS B C 1
ATOM 4037 O O . LYS B 1 156 ? 9.433 -31.851 -20.331 1 87 156 LYS B O 1
ATOM 4042 N N . LEU B 1 157 ? 8.036 -32.945 -21.621 1 87.76 157 LEU B N 1
ATOM 4043 C CA . LEU B 1 157 ? 7.185 -31.783 -21.853 1 87.76 157 LEU B CA 1
ATOM 4044 C C . LEU B 1 157 ? 6.528 -31.323 -20.556 1 87.76 157 LEU B C 1
ATOM 4046 O O . LEU B 1 157 ? 6.468 -30.123 -20.278 1 87.76 157 LEU B O 1
ATOM 4050 N N . MET B 1 158 ? 6.13 -32.261 -19.782 1 90.08 158 MET B N 1
ATOM 4051 C CA . MET B 1 158 ? 5.477 -31.954 -18.513 1 90.08 158 MET B CA 1
ATOM 4052 C C . MET B 1 158 ? 6.463 -31.328 -17.531 1 90.08 158 MET B C 1
ATOM 4054 O O . MET B 1 158 ? 6.118 -30.388 -16.813 1 90.08 158 MET B O 1
ATOM 4058 N N . GLU B 1 159 ? 7.602 -31.844 -17.551 1 90.04 159 GLU B N 1
ATOM 4059 C CA . GLU B 1 159 ? 8.64 -31.298 -16.682 1 90.04 159 GLU B CA 1
ATOM 4060 C C . GLU B 1 159 ? 8.944 -29.844 -17.031 1 90.04 159 GLU B C 1
ATOM 4062 O O . GLU B 1 159 ? 9.118 -29.009 -16.141 1 90.04 159 GLU B O 1
ATOM 4067 N N . GLN B 1 160 ? 8.932 -29.549 -18.236 1 89.22 160 GLN B N 1
ATOM 4068 C CA . GLN B 1 160 ? 9.219 -28.193 -18.693 1 89.22 160 GLN B CA 1
ATOM 4069 C C . GLN B 1 160 ? 8.117 -27.225 -18.271 1 89.22 160 GLN B C 1
ATOM 4071 O O . GLN B 1 160 ? 8.4 -26.135 -17.769 1 89.22 160 GLN B O 1
ATOM 4076 N N . GLU B 1 161 ? 6.905 -27.634 -18.494 1 91.07 161 GLU B N 1
ATOM 4077 C CA . GLU B 1 161 ? 5.793 -26.751 -18.154 1 91.07 161 GLU B CA 1
ATOM 4078 C C . GLU B 1 161 ? 5.692 -26.546 -16.645 1 91.07 161 GLU B C 1
ATOM 4080 O O . GLU B 1 161 ? 5.408 -25.44 -16.181 1 91.07 161 GLU B O 1
ATOM 4085 N N . LEU B 1 162 ? 5.933 -27.622 -15.924 1 92.16 162 LEU B N 1
ATOM 4086 C CA . LEU B 1 162 ? 5.919 -27.507 -14.47 1 92.16 162 LEU B CA 1
ATOM 4087 C C . LEU B 1 162 ? 7.024 -26.573 -13.988 1 92.16 162 LEU B C 1
ATOM 4089 O O . LEU B 1 162 ? 6.817 -25.785 -13.062 1 92.16 162 LEU B O 1
ATOM 4093 N N . PHE B 1 163 ? 8.137 -26.706 -14.632 1 91.5 163 PHE B N 1
ATOM 4094 C CA . PHE B 1 163 ? 9.267 -25.847 -14.297 1 91.5 163 PHE B CA 1
ATOM 4095 C C . PHE B 1 163 ? 8.909 -24.379 -14.493 1 91.5 163 PHE B C 1
ATOM 4097 O O . PHE B 1 163 ? 9.238 -23.537 -13.655 1 91.5 163 PHE B O 1
ATOM 4104 N N . LYS B 1 164 ? 8.232 -24.042 -15.509 1 91.46 164 LYS B N 1
ATOM 4105 C CA . LYS B 1 164 ? 7.791 -22.673 -15.759 1 91.46 164 LYS B CA 1
ATOM 4106 C C . LYS B 1 164 ? 6.871 -22.179 -14.646 1 91.46 164 LYS B C 1
ATOM 4108 O O . LYS B 1 164 ? 7.005 -21.046 -14.18 1 91.46 164 LYS B O 1
ATOM 4113 N N . ILE B 1 165 ? 5.98 -22.976 -14.265 1 93.04 165 ILE B N 1
ATOM 4114 C CA . ILE B 1 165 ? 5.05 -22.631 -13.195 1 93.04 165 ILE B CA 1
ATOM 4115 C C . ILE B 1 165 ? 5.826 -22.339 -11.912 1 93.04 165 ILE B C 1
ATOM 4117 O O . ILE B 1 165 ? 5.559 -21.347 -11.23 1 93.04 165 ILE B O 1
ATOM 4121 N N . GLU B 1 166 ? 6.764 -23.188 -11.633 1 92.45 166 GLU B N 1
ATOM 4122 C CA . GLU B 1 166 ? 7.596 -23.003 -10.448 1 92.45 166 GLU B CA 1
ATOM 4123 C C . GLU B 1 166 ? 8.35 -21.678 -10.504 1 92.45 166 GLU B C 1
ATOM 4125 O O . GLU B 1 166 ? 8.441 -20.966 -9.502 1 92.45 166 GLU B O 1
ATOM 4130 N N . GLN B 1 167 ? 8.82 -21.38 -11.621 1 90.48 167 GLN B N 1
ATOM 4131 C CA . GLN B 1 167 ? 9.568 -20.14 -11.8 1 90.48 167 GLN B CA 1
ATOM 4132 C C . GLN B 1 167 ? 8.676 -18.922 -11.578 1 90.48 167 GLN B C 1
ATOM 4134 O O . GLN B 1 167 ? 9.102 -17.937 -10.972 1 90.48 167 GLN B O 1
ATOM 4139 N N . TYR B 1 168 ? 7.507 -19.006 -12.062 1 90.25 168 TYR B N 1
ATOM 4140 C CA . TYR B 1 168 ? 6.587 -17.887 -11.89 1 90.25 168 TYR B CA 1
ATOM 4141 C C . TYR B 1 168 ? 6.212 -17.71 -10.423 1 90.25 168 TYR B C 1
ATOM 4143 O O . TYR B 1 168 ? 6.105 -16.583 -9.935 1 90.25 168 TYR B O 1
ATOM 4151 N N . VAL B 1 169 ? 6.03 -18.763 -9.739 1 91.24 169 VAL B N 1
ATOM 4152 C CA . VAL B 1 169 ? 5.713 -18.693 -8.316 1 91.24 169 VAL B CA 1
ATOM 4153 C C . VAL B 1 169 ? 6.893 -18.099 -7.551 1 91.24 169 VAL B C 1
ATOM 4155 O O . VAL B 1 169 ? 6.709 -17.255 -6.671 1 91.24 169 VAL B O 1
ATOM 4158 N N . GLU B 1 170 ? 8.064 -18.519 -7.932 1 89.04 170 GLU B N 1
ATOM 4159 C CA . GLU B 1 170 ? 9.261 -17.984 -7.29 1 89.04 170 GLU B CA 1
ATOM 4160 C C . GLU B 1 170 ? 9.398 -16.485 -7.541 1 89.04 170 GLU B C 1
ATOM 4162 O O . GLU B 1 170 ? 9.824 -15.739 -6.657 1 89.04 170 GLU B O 1
ATOM 4167 N N . MET B 1 171 ? 9.049 -16.086 -8.666 1 88.93 171 MET B N 1
ATOM 4168 C CA . MET B 1 171 ? 9.149 -14.678 -9.04 1 88.93 171 MET B CA 1
ATOM 4169 C C . MET B 1 171 ? 8.251 -13.816 -8.159 1 88.93 171 MET B C 1
ATOM 4171 O O . MET B 1 171 ? 8.667 -12.754 -7.691 1 88.93 171 MET B O 1
ATOM 4175 N N . VAL B 1 172 ? 7.1 -14.264 -7.95 1 86.77 172 VAL B N 1
ATOM 4176 C CA . VAL B 1 172 ? 6.167 -13.488 -7.14 1 86.77 172 VAL B CA 1
ATOM 4177 C C . VAL B 1 172 ? 6.674 -13.407 -5.702 1 86.77 172 VAL B C 1
ATOM 4179 O O . VAL B 1 172 ? 6.56 -12.364 -5.054 1 86.77 172 VAL B O 1
ATOM 4182 N N . LEU B 1 173 ? 7.228 -14.462 -5.259 1 86.28 173 LEU B N 1
ATOM 4183 C CA . LEU B 1 173 ? 7.765 -14.485 -3.903 1 86.28 173 LEU B CA 1
ATOM 4184 C C . LEU B 1 173 ? 8.903 -13.48 -3.752 1 86.28 173 LEU B C 1
ATOM 4186 O O . LEU B 1 173 ? 8.959 -12.742 -2.766 1 86.28 173 LEU B O 1
ATOM 4190 N N . HIS B 1 174 ? 9.733 -13.506 -4.726 1 87.96 174 HIS B N 1
ATOM 4191 C CA . HIS B 1 174 ? 10.852 -12.571 -4.675 1 87.96 174 HIS B CA 1
ATOM 4192 C C . HIS B 1 174 ? 10.372 -11.13 -4.807 1 87.96 174 HIS B C 1
ATOM 4194 O O . HIS B 1 174 ? 10.939 -10.223 -4.193 1 87.96 174 HIS B O 1
ATOM 4200 N N . TYR B 1 175 ? 9.347 -10.931 -5.559 1 86.36 175 TYR B N 1
ATOM 4201 C CA . TYR B 1 175 ? 8.77 -9.599 -5.695 1 86.36 175 TYR B CA 1
ATOM 4202 C C . TYR B 1 175 ? 8.254 -9.089 -4.355 1 86.36 175 TYR B C 1
ATOM 4204 O O . TYR B 1 175 ? 8.497 -7.937 -3.987 1 86.36 175 TYR B O 1
ATOM 4212 N N . ILE B 1 176 ? 7.593 -9.919 -3.716 1 82.36 176 ILE B N 1
ATOM 4213 C CA . ILE B 1 176 ? 7.026 -9.567 -2.419 1 82.36 176 ILE B CA 1
ATOM 4214 C C . ILE B 1 176 ? 8.149 -9.244 -1.436 1 82.36 176 ILE B C 1
ATOM 4216 O O . ILE B 1 176 ? 8.066 -8.266 -0.689 1 82.36 176 ILE B O 1
ATOM 4220 N N . ARG B 1 177 ? 9.139 -9.965 -1.457 1 83.41 177 ARG B N 1
ATOM 4221 C CA . ARG B 1 177 ? 10.226 -9.855 -0.489 1 83.41 177 ARG B CA 1
ATOM 4222 C C . ARG B 1 177 ? 11.099 -8.639 -0.782 1 83.41 177 ARG B C 1
ATOM 4224 O O . ARG B 1 177 ? 11.829 -8.168 0.092 1 83.41 177 ARG B O 1
ATOM 4231 N N . LEU B 1 178 ? 11.051 -8.201 -1.993 1 84.4 178 LEU B N 1
ATOM 4232 C CA . LEU B 1 178 ? 11.869 -7.066 -2.405 1 84.4 178 LEU B CA 1
ATOM 4233 C C . LEU B 1 178 ? 11.553 -5.834 -1.563 1 84.4 178 LEU B C 1
ATOM 4235 O O . LEU B 1 178 ? 12.439 -5.021 -1.289 1 84.4 178 LEU B O 1
ATOM 4239 N N . GLY B 1 179 ? 10.287 -5.703 -1.16 1 76.36 179 GLY B N 1
ATOM 4240 C CA . GLY B 1 179 ? 9.894 -4.562 -0.349 1 76.36 179 GLY B CA 1
ATOM 4241 C C . GLY B 1 179 ? 10.604 -4.509 0.991 1 76.36 179 GLY B C 1
ATOM 4242 O O . GLY B 1 179 ? 10.783 -3.432 1.562 1 76.36 179 GLY B O 1
ATOM 4243 N N . ASN B 1 180 ? 10.906 -5.659 1.48 1 76.65 180 ASN B N 1
ATOM 4244 C CA . ASN B 1 180 ? 11.594 -5.728 2.764 1 76.65 180 ASN B CA 1
ATOM 4245 C C . ASN B 1 180 ? 12.965 -6.385 2.631 1 76.65 180 ASN B C 1
ATOM 4247 O O . ASN B 1 180 ? 13.393 -7.124 3.519 1 76.65 180 ASN B O 1
ATOM 4251 N N . LEU B 1 181 ? 13.527 -6.17 1.562 1 77 181 LEU B N 1
ATOM 4252 C CA . LEU B 1 181 ? 14.786 -6.83 1.238 1 77 181 LEU B CA 1
ATOM 4253 C C . LEU B 1 181 ? 15.83 -6.573 2.32 1 77 181 LEU B C 1
ATOM 4255 O O . LEU B 1 181 ? 16.571 -7.481 2.702 1 77 181 LEU B O 1
ATOM 4259 N N . SER B 1 182 ? 15.808 -5.383 2.878 1 73.46 182 SER B N 1
ATOM 4260 C CA . SER B 1 182 ? 16.823 -5.021 3.862 1 73.46 182 SER B CA 1
ATOM 4261 C C . SER B 1 182 ? 16.741 -5.914 5.095 1 73.46 182 SER B C 1
ATOM 4263 O O . SER B 1 182 ? 17.767 -6.297 5.661 1 73.46 182 SER B O 1
ATOM 4265 N N . SER B 1 183 ? 15.573 -6.305 5.445 1 70.85 183 SER B N 1
ATOM 4266 C CA . SER B 1 183 ? 15.399 -7.121 6.642 1 70.85 183 SER B CA 1
ATOM 4267 C C . SER B 1 183 ? 15.659 -8.595 6.349 1 70.85 183 SER B C 1
ATOM 4269 O O . SER B 1 183 ? 15.925 -9.377 7.264 1 70.85 183 SER B O 1
ATOM 4271 N N . ASP B 1 184 ? 15.821 -8.903 5.104 1 77.41 184 ASP B N 1
ATOM 4272 C CA . ASP B 1 184 ? 15.908 -10.301 4.693 1 77.41 184 ASP B CA 1
ATOM 4273 C C . ASP B 1 184 ? 17.304 -10.635 4.173 1 77.41 184 ASP B C 1
ATOM 4275 O O . ASP B 1 184 ? 17.613 -11.8 3.913 1 77.41 184 ASP B O 1
ATOM 4279 N N . LEU B 1 185 ? 18.243 -9.689 4.173 1 85.73 185 LEU B N 1
ATOM 4280 C CA . LEU B 1 185 ? 19.516 -9.872 3.484 1 85.73 185 LEU B CA 1
ATOM 4281 C C . LEU B 1 185 ? 20.508 -10.622 4.366 1 85.73 185 LEU B C 1
ATOM 4283 O O . LEU B 1 185 ? 20.644 -10.316 5.553 1 85.73 185 LEU B O 1
ATOM 4287 N N . LYS B 1 186 ? 21.076 -11.67 3.886 1 90.26 186 LYS B N 1
ATOM 4288 C CA . LYS B 1 186 ? 22.188 -12.403 4.484 1 90.26 186 LYS B CA 1
ATOM 4289 C C . LYS B 1 186 ? 23.458 -12.249 3.652 1 90.26 186 LYS B C 1
ATOM 4291 O O . LYS B 1 186 ? 23.71 -13.042 2.742 1 90.26 186 LYS B O 1
ATOM 4296 N N . LEU B 1 187 ? 24.334 -11.326 4.038 1 91.36 187 LEU B N 1
ATOM 4297 C CA . LEU B 1 187 ? 25.539 -11.019 3.276 1 91.36 187 LEU B CA 1
ATOM 4298 C C . LEU B 1 187 ? 26.721 -11.848 3.77 1 91.36 187 LEU B C 1
ATOM 4300 O O . LEU B 1 187 ? 27.07 -11.796 4.951 1 91.36 187 LEU B O 1
ATOM 4304 N N . GLU B 1 188 ? 27.181 -12.656 2.94 1 94.15 188 GLU B N 1
ATOM 4305 C CA . GLU B 1 188 ? 28.355 -13.482 3.207 1 94.15 188 GLU B CA 1
ATOM 4306 C C . GLU B 1 188 ? 29.236 -13.607 1.967 1 94.15 188 GLU B C 1
ATOM 4308 O O . GLU B 1 188 ? 28.891 -13.093 0.9 1 94.15 188 GLU B O 1
ATOM 4313 N N . LEU B 1 189 ? 30.345 -14.195 2.21 1 95.09 189 LEU B N 1
ATOM 4314 C CA . LEU B 1 189 ? 31.26 -14.461 1.105 1 95.09 189 LEU B CA 1
ATOM 4315 C C . LEU B 1 189 ? 30.848 -15.721 0.35 1 95.09 189 LEU B C 1
ATOM 4317 O O . LEU B 1 189 ? 30.777 -16.804 0.934 1 95.09 189 LEU B O 1
ATOM 4321 N N . TYR B 1 190 ? 30.522 -15.517 -0.89 1 95.24 190 TYR B N 1
ATOM 4322 C CA . TYR B 1 190 ? 30.077 -16.656 -1.685 1 95.24 190 TYR B CA 1
ATOM 4323 C C . TYR B 1 190 ? 30.906 -16.791 -2.957 1 95.24 190 TYR B C 1
ATOM 4325 O O . TYR B 1 190 ? 31.424 -15.799 -3.476 1 95.24 190 TYR B O 1
ATOM 4333 N N . SER B 1 191 ? 31.022 -18.003 -3.435 1 95.08 191 SER B N 1
ATOM 4334 C CA . SER B 1 191 ? 31.625 -18.282 -4.734 1 95.08 191 SER B CA 1
ATOM 4335 C C . SER B 1 191 ? 30.63 -18.052 -5.866 1 95.08 191 SER B C 1
ATOM 4337 O O . SER B 1 191 ? 29.607 -18.734 -5.949 1 95.08 191 SER B O 1
ATOM 4339 N N . LEU B 1 192 ? 30.964 -17.143 -6.731 1 94.9 192 LEU B N 1
ATOM 4340 C CA . LEU B 1 192 ? 30.085 -16.889 -7.867 1 94.9 192 LEU B CA 1
ATOM 4341 C C . LEU B 1 192 ? 29.992 -18.117 -8.767 1 94.9 192 LEU B C 1
ATOM 4343 O O . LEU B 1 192 ? 28.944 -18.378 -9.362 1 94.9 192 LEU B O 1
ATOM 4347 N N . HIS B 1 193 ? 31.054 -18.826 -8.799 1 95.16 193 HIS B N 1
ATOM 4348 C CA . HIS B 1 193 ? 31.074 -20.037 -9.612 1 95.16 193 HIS B CA 1
ATOM 4349 C C . HIS B 1 193 ? 30.08 -21.068 -9.09 1 95.16 193 HIS B C 1
ATOM 4351 O O . HIS B 1 193 ? 29.354 -21.688 -9.87 1 95.16 193 HIS B O 1
ATOM 4357 N N . ASP B 1 194 ? 30.06 -21.198 -7.817 1 96.5 194 ASP B N 1
ATOM 4358 C CA . ASP B 1 194 ? 29.146 -22.164 -7.214 1 96.5 194 ASP B CA 1
ATOM 4359 C C . ASP B 1 194 ? 27.692 -21.761 -7.446 1 96.5 194 ASP B C 1
ATOM 4361 O O . ASP B 1 194 ? 26.85 -22.608 -7.754 1 96.5 194 ASP B O 1
ATOM 4365 N N . ILE B 1 195 ? 27.461 -20.493 -7.357 1 96.72 195 ILE B N 1
ATOM 4366 C CA . ILE B 1 195 ? 26.105 -19.996 -7.566 1 96.72 195 ILE B CA 1
ATOM 4367 C C . ILE B 1 195 ? 25.695 -20.211 -9.021 1 96.72 195 ILE B C 1
ATOM 4369 O O . ILE B 1 195 ? 24.582 -20.664 -9.298 1 96.72 195 ILE B O 1
ATOM 4373 N N . ALA B 1 196 ? 26.558 -19.942 -9.947 1 96.71 196 ALA B N 1
ATOM 4374 C CA . ALA B 1 196 ? 26.285 -20.125 -11.37 1 96.71 196 ALA B CA 1
ATOM 4375 C C . ALA B 1 196 ? 26.05 -21.596 -11.699 1 96.71 196 ALA B C 1
ATOM 4377 O O . ALA B 1 196 ? 25.115 -21.934 -12.429 1 96.71 196 ALA B O 1
ATOM 4378 N N . CYS B 1 197 ? 26.814 -22.459 -11.101 1 96.8 197 CYS B N 1
ATOM 4379 C CA . CYS B 1 197 ? 26.698 -23.893 -11.337 1 96.8 197 CYS B CA 1
ATOM 4380 C C . CYS B 1 197 ? 25.351 -24.418 -10.855 1 96.8 197 CYS B C 1
ATOM 4382 O O . CYS B 1 197 ? 24.693 -25.189 -11.555 1 96.8 197 CYS B O 1
ATOM 4384 N N . GLN B 1 198 ? 25.026 -23.968 -9.731 1 95.88 198 GLN B N 1
ATOM 4385 C CA . GLN B 1 198 ? 23.75 -24.388 -9.161 1 95.88 198 GLN B CA 1
ATOM 4386 C C . GLN B 1 198 ? 22.582 -23.936 -10.034 1 95.88 198 GLN B C 1
ATOM 4388 O O . GLN B 1 198 ? 21.633 -24.693 -10.251 1 95.88 198 GLN B O 1
ATOM 4393 N N . THR B 1 199 ? 22.656 -22.743 -10.532 1 95.94 199 THR B N 1
ATOM 4394 C CA . THR B 1 199 ? 21.595 -22.18 -11.36 1 95.94 199 THR B CA 1
ATOM 4395 C C . THR B 1 199 ? 21.497 -22.92 -12.691 1 95.94 199 THR B C 1
ATOM 4397 O O . THR B 1 199 ? 20.402 -23.277 -13.129 1 95.94 199 THR B O 1
ATOM 4400 N N . VAL B 1 200 ? 22.616 -23.219 -13.302 1 95.94 200 VAL B N 1
ATOM 4401 C CA . VAL B 1 200 ? 22.667 -23.909 -14.587 1 95.94 200 VAL B CA 1
ATOM 4402 C C . VAL B 1 200 ? 22.105 -25.322 -14.437 1 95.94 200 VAL B C 1
ATOM 4404 O O . VAL B 1 200 ? 21.401 -25.813 -15.323 1 95.94 200 VAL B O 1
ATOM 4407 N N . LYS B 1 201 ? 22.42 -25.911 -13.32 1 95.19 201 LYS B N 1
ATOM 4408 C CA . LYS B 1 201 ? 21.942 -27.268 -13.067 1 95.19 201 LYS B CA 1
ATOM 4409 C C . LYS B 1 201 ? 20.417 -27.32 -13.052 1 95.19 201 LYS B C 1
ATOM 4411 O O . LYS B 1 201 ? 19.818 -28.263 -13.573 1 95.19 201 LYS B O 1
ATOM 4416 N N . LYS B 1 202 ? 19.834 -26.355 -12.523 1 92.7 202 LYS B N 1
ATOM 4417 C CA . LYS B 1 202 ? 18.378 -26.272 -12.45 1 92.7 202 LYS B CA 1
ATOM 4418 C C . LYS B 1 202 ? 17.762 -26.202 -13.845 1 92.7 202 LYS B C 1
ATOM 4420 O O . LYS B 1 202 ? 16.633 -26.653 -14.053 1 92.7 202 LYS B O 1
ATOM 4425 N N . TYR B 1 203 ? 18.509 -25.67 -14.833 1 94.37 203 TYR B N 1
ATOM 4426 C CA . TYR B 1 203 ? 17.978 -25.451 -16.174 1 94.37 203 TYR B CA 1
ATOM 4427 C C . TYR B 1 203 ? 18.496 -26.506 -17.144 1 94.37 203 TYR B C 1
ATOM 4429 O O . TYR B 1 203 ? 18.296 -26.395 -18.356 1 94.37 203 TYR B O 1
ATOM 4437 N N . ALA B 1 204 ? 19.12 -27.52 -16.656 1 91.4 204 ALA B N 1
ATOM 4438 C CA . ALA B 1 204 ? 19.768 -28.54 -17.475 1 91.4 204 ALA B CA 1
ATOM 4439 C C . ALA B 1 204 ? 18.78 -29.166 -18.455 1 91.4 204 ALA B C 1
ATOM 4441 O O . ALA B 1 204 ? 19.071 -29.287 -19.648 1 91.4 204 ALA B O 1
ATOM 4442 N N . ALA B 1 205 ? 17.614 -29.498 -17.99 1 87.45 205 ALA B N 1
ATOM 4443 C CA . ALA B 1 205 ? 16.602 -30.136 -18.828 1 87.45 205 ALA B CA 1
ATOM 4444 C C . ALA B 1 205 ? 16.176 -29.216 -19.969 1 87.45 205 ALA B C 1
ATOM 4446 O O . ALA B 1 205 ? 15.95 -29.674 -21.092 1 87.45 205 ALA B O 1
ATOM 4447 N N . THR B 1 206 ? 16.11 -28.048 -19.666 1 90.13 206 THR B N 1
ATOM 4448 C CA . THR B 1 206 ? 15.699 -27.081 -20.678 1 90.13 206 THR B CA 1
ATOM 4449 C C . THR B 1 206 ? 16.783 -26.914 -21.739 1 90.13 206 THR B C 1
ATOM 4451 O O . THR B 1 206 ? 16.484 -26.821 -22.931 1 90.13 206 THR B O 1
ATOM 4454 N N . PHE B 1 207 ? 18.055 -26.892 -21.328 1 92.62 207 PHE B N 1
ATOM 4455 C CA . PHE B 1 207 ? 19.173 -26.827 -22.261 1 92.62 207 PHE B CA 1
ATOM 4456 C C . PHE B 1 207 ? 19.131 -27.995 -23.239 1 92.62 207 PHE B C 1
ATOM 4458 O O . PHE B 1 207 ? 19.295 -27.806 -24.446 1 92.62 207 PHE B O 1
ATOM 4465 N N . ILE B 1 208 ? 18.851 -29.127 -22.686 1 89.19 208 ILE B N 1
ATOM 4466 C CA . ILE B 1 208 ? 18.82 -30.346 -23.487 1 89.19 208 ILE B CA 1
ATOM 4467 C C . ILE B 1 208 ? 17.636 -30.299 -24.451 1 89.19 208 ILE B C 1
ATOM 4469 O O . ILE B 1 208 ? 17.79 -30.566 -25.645 1 89.19 208 ILE B O 1
ATOM 4473 N N . TYR B 1 209 ? 16.545 -29.91 -23.931 1 86.48 209 TYR B N 1
ATOM 4474 C CA . TYR B 1 209 ? 15.315 -29.881 -24.714 1 86.48 209 TYR B CA 1
ATOM 4475 C C . TYR B 1 209 ? 15.433 -28.903 -25.877 1 86.48 209 TYR B C 1
ATOM 4477 O O . TYR B 1 209 ? 15.021 -29.21 -26.999 1 86.48 209 TYR B O 1
ATOM 4485 N N . LYS B 1 210 ? 16.045 -27.813 -25.67 1 90.22 210 LYS B N 1
ATOM 4486 C CA . LYS B 1 210 ? 16.134 -26.765 -26.682 1 90.22 210 LYS B CA 1
ATOM 4487 C C . LYS B 1 210 ? 17.381 -26.939 -27.545 1 90.22 210 LYS B C 1
ATOM 4489 O O . LYS B 1 210 ? 17.574 -26.21 -28.52 1 90.22 210 LYS B O 1
ATOM 4494 N N . LYS B 1 211 ? 18.23 -27.899 -27.147 1 92.92 211 LYS B N 1
ATOM 4495 C CA . LYS B 1 211 ? 19.471 -28.179 -27.863 1 92.92 211 LYS B CA 1
ATOM 4496 C C . LYS B 1 211 ? 20.37 -26.946 -27.906 1 92.92 211 LYS B C 1
ATOM 4498 O O . LYS B 1 211 ? 20.894 -26.59 -28.964 1 92.92 211 LYS B O 1
ATOM 4503 N N . ILE B 1 212 ? 20.435 -26.253 -26.827 1 95.83 212 ILE B N 1
ATOM 4504 C CA . ILE B 1 212 ? 21.298 -25.087 -26.67 1 95.83 212 ILE B CA 1
ATOM 4505 C C . ILE B 1 212 ? 22.573 -25.485 -25.929 1 95.83 212 ILE B C 1
ATOM 4507 O O . ILE B 1 212 ? 22.516 -26.184 -24.914 1 95.83 212 ILE B O 1
ATOM 4511 N N . SER B 1 213 ? 23.678 -25.104 -26.447 1 96.51 213 SER B N 1
ATOM 4512 C CA . SER B 1 213 ? 24.954 -25.437 -25.824 1 96.51 213 SER B CA 1
ATOM 4513 C C . SER B 1 213 ? 25.28 -24.476 -24.685 1 96.51 213 SER B C 1
ATOM 4515 O O . SER B 1 213 ? 25.02 -23.275 -24.785 1 96.51 213 SER B O 1
ATOM 4517 N N . LEU B 1 214 ? 25.808 -25.006 -23.615 1 96.63 214 LEU B N 1
ATOM 4518 C CA . LEU B 1 214 ? 26.225 -24.218 -22.46 1 96.63 214 LEU B CA 1
ATOM 4519 C C . LEU B 1 214 ? 27.745 -24.187 -22.343 1 96.63 214 LEU B C 1
ATOM 4521 O O . LEU B 1 214 ? 28.396 -25.233 -22.377 1 96.63 214 LEU B O 1
ATOM 4525 N N . ASN B 1 215 ? 28.318 -23.022 -22.324 1 96.39 215 ASN B N 1
ATOM 4526 C CA . ASN B 1 215 ? 29.739 -22.821 -22.061 1 96.39 215 ASN B CA 1
ATOM 4527 C C . ASN B 1 215 ? 29.968 -22.115 -20.728 1 96.39 215 ASN B C 1
ATOM 4529 O O . ASN B 1 215 ? 29.989 -20.884 -20.668 1 96.39 215 ASN B O 1
ATOM 4533 N N . LEU B 1 216 ? 30.054 -22.857 -19.687 1 95.55 216 LEU B N 1
ATOM 4534 C CA . LEU B 1 216 ? 30.363 -22.321 -18.366 1 95.55 216 LEU B CA 1
ATOM 4535 C C . LEU B 1 216 ? 31.849 -22.462 -18.056 1 95.55 216 LEU B C 1
ATOM 4537 O O . LEU B 1 216 ? 32.342 -23.573 -17.846 1 95.55 216 LEU B O 1
ATOM 4541 N N . LYS B 1 217 ? 32.532 -21.398 -18.03 1 90.76 217 LYS B N 1
ATOM 4542 C CA . LYS B 1 217 ? 33.96 -21.419 -17.725 1 90.76 217 LYS B CA 1
ATOM 4543 C C . LYS B 1 217 ? 34.199 -21.486 -16.219 1 90.76 217 LYS B C 1
ATOM 4545 O O . LYS B 1 217 ? 33.421 -20.937 -15.436 1 90.76 217 LYS B O 1
ATOM 4550 N N . GLU B 1 218 ? 35.215 -22.252 -15.865 1 90.38 218 GLU B N 1
ATOM 4551 C CA . GLU B 1 218 ? 35.612 -22.262 -14.46 1 90.38 218 GLU B CA 1
ATOM 4552 C C . GLU B 1 218 ? 36.343 -20.976 -14.084 1 90.38 218 GLU B C 1
ATOM 4554 O O . GLU B 1 218 ? 37.181 -20.488 -14.844 1 90.38 218 GLU B O 1
ATOM 4559 N N . PHE B 1 219 ? 35.861 -20.4 -13.028 1 90.56 219 PHE B N 1
ATOM 4560 C CA . PHE B 1 219 ? 36.514 -19.199 -12.521 1 90.56 219 PHE B CA 1
ATOM 4561 C C . PHE B 1 219 ? 36.439 -19.144 -11 1 90.56 219 PHE B C 1
ATOM 4563 O O . PHE B 1 219 ? 35.544 -19.738 -10.395 1 90.56 219 PHE B O 1
ATOM 4570 N N . ASP B 1 220 ? 37.435 -18.574 -10.438 1 88.93 220 ASP B N 1
ATOM 4571 C CA . ASP B 1 220 ? 37.46 -18.362 -8.994 1 88.93 220 ASP B CA 1
ATOM 4572 C C . ASP B 1 220 ? 37.178 -16.901 -8.648 1 88.93 220 ASP B C 1
ATOM 4574 O O . ASP B 1 220 ? 37.984 -16.02 -8.952 1 88.93 220 ASP B O 1
ATOM 4578 N N . CYS B 1 221 ? 36.003 -16.646 -8.136 1 91.01 221 CYS B N 1
ATOM 4579 C CA . CYS B 1 221 ? 35.601 -15.298 -7.751 1 91.01 221 CYS B CA 1
ATOM 4580 C C . CYS B 1 221 ? 34.651 -15.331 -6.56 1 91.01 221 CYS B C 1
ATOM 4582 O O . CYS B 1 221 ? 33.561 -15.899 -6.645 1 91.01 221 CYS B O 1
ATOM 4584 N N . LYS B 1 222 ? 35.157 -14.812 -5.48 1 92.91 222 LYS B N 1
ATOM 4585 C CA . LYS B 1 222 ? 34.32 -14.702 -4.289 1 92.91 222 LYS B CA 1
ATOM 4586 C C . LYS B 1 222 ? 33.859 -13.264 -4.071 1 92.91 222 LYS B C 1
ATOM 4588 O O . LYS B 1 222 ? 34.633 -12.323 -4.262 1 92.91 222 LYS B O 1
ATOM 4593 N N . VAL B 1 223 ? 32.592 -13.155 -3.743 1 93.04 223 VAL B N 1
ATOM 4594 C CA . VAL B 1 223 ? 32.039 -11.818 -3.554 1 93.04 223 VAL B CA 1
ATOM 4595 C C . VAL B 1 223 ? 31.151 -11.797 -2.312 1 93.04 223 VAL B C 1
ATOM 4597 O O . VAL B 1 223 ? 30.622 -12.832 -1.901 1 93.04 223 VAL B O 1
ATOM 4600 N N . ILE B 1 224 ? 31.121 -10.603 -1.704 1 93.49 224 ILE B N 1
ATOM 4601 C CA . ILE B 1 224 ? 30.181 -10.408 -0.605 1 93.49 224 ILE B CA 1
ATOM 4602 C C . ILE B 1 224 ? 28.794 -10.092 -1.163 1 93.49 224 ILE B C 1
ATOM 4604 O O . ILE B 1 224 ? 28.601 -9.066 -1.819 1 93.49 224 ILE B O 1
ATOM 4608 N N . THR B 1 225 ? 27.863 -10.953 -0.949 1 94.52 225 THR B N 1
ATOM 4609 C CA . THR B 1 225 ? 26.515 -10.789 -1.48 1 94.52 225 THR B CA 1
ATOM 4610 C C . THR B 1 225 ? 25.531 -11.698 -0.749 1 94.52 225 THR B C 1
ATOM 4612 O O . THR B 1 225 ? 25.794 -12.128 0.376 1 94.52 225 THR B O 1
ATOM 4615 N N . ASP B 1 226 ? 24.342 -11.809 -1.287 1 95.41 226 ASP B N 1
ATOM 4616 C CA . ASP B 1 226 ? 23.314 -12.73 -0.81 1 95.41 226 ASP B CA 1
ATOM 4617 C C . ASP B 1 226 ? 23.046 -13.831 -1.833 1 95.41 226 ASP B C 1
ATOM 4619 O O . ASP B 1 226 ? 22.647 -13.549 -2.966 1 95.41 226 ASP B O 1
ATOM 4623 N N . GLU B 1 227 ? 23.209 -15.038 -1.463 1 95.51 227 GLU B N 1
ATOM 4624 C CA . GLU B 1 227 ? 23.153 -16.178 -2.373 1 95.51 227 GLU B CA 1
ATOM 4625 C C . GLU B 1 227 ? 21.761 -16.335 -2.977 1 95.51 227 GLU B C 1
ATOM 4627 O O . GLU B 1 227 ? 21.622 -16.527 -4.187 1 95.51 227 GLU B O 1
ATOM 4632 N N . LYS B 1 228 ? 20.767 -16.233 -2.114 1 93.33 228 LYS B N 1
ATOM 4633 C CA . LYS B 1 228 ? 19.393 -16.454 -2.557 1 93.33 228 LYS B CA 1
ATOM 4634 C C . LYS B 1 228 ? 18.994 -15.449 -3.634 1 93.33 228 LYS B C 1
ATOM 4636 O O . LYS B 1 228 ? 18.446 -15.827 -4.671 1 93.33 228 LYS B O 1
ATOM 4641 N N . TRP B 1 229 ? 19.338 -14.227 -3.398 1 94.53 229 TRP B N 1
ATOM 4642 C CA . TRP B 1 229 ? 18.92 -13.165 -4.307 1 94.53 229 TRP B CA 1
ATOM 4643 C C . TRP B 1 229 ? 19.723 -13.21 -5.603 1 94.53 229 TRP B C 1
ATOM 4645 O O . TRP B 1 229 ? 19.173 -13.012 -6.689 1 94.53 229 TRP B O 1
ATOM 4655 N N . ILE B 1 230 ? 21.001 -13.504 -5.453 1 96.09 230 ILE B N 1
ATOM 4656 C CA . ILE B 1 230 ? 21.828 -13.575 -6.654 1 96.09 230 ILE B CA 1
ATOM 4657 C C . ILE B 1 230 ? 21.413 -14.78 -7.495 1 96.09 230 ILE B C 1
ATOM 4659 O O . ILE B 1 230 ? 21.397 -14.71 -8.726 1 96.09 230 ILE B O 1
ATOM 4663 N N . THR B 1 231 ? 21.07 -15.848 -6.847 1 96.46 231 THR B N 1
ATOM 4664 C CA . THR B 1 231 ? 20.571 -17.016 -7.563 1 96.46 231 THR B CA 1
ATOM 4665 C C . THR B 1 231 ? 19.326 -16.663 -8.372 1 96.46 231 THR B C 1
ATOM 4667 O O . THR B 1 231 ? 19.216 -17.031 -9.544 1 96.46 231 THR B O 1
ATOM 4670 N N . PHE B 1 232 ? 18.447 -15.949 -7.763 1 94.89 232 PHE B N 1
ATOM 4671 C CA . PHE B 1 232 ? 17.232 -15.519 -8.447 1 94.89 232 PHE B CA 1
ATOM 4672 C C . PHE B 1 232 ? 17.569 -14.676 -9.671 1 94.89 232 PHE B C 1
ATOM 4674 O O . PHE B 1 232 ? 16.987 -14.866 -10.741 1 94.89 232 PHE B O 1
ATOM 4681 N N . VAL B 1 233 ? 18.488 -13.743 -9.5 1 96.68 233 VAL B N 1
ATOM 4682 C CA . VAL B 1 233 ? 18.892 -12.857 -10.587 1 96.68 233 VAL B CA 1
ATOM 4683 C C . VAL B 1 233 ? 19.454 -13.682 -11.744 1 96.68 233 VAL B C 1
ATOM 4685 O O . VAL B 1 233 ? 19.057 -13.497 -12.896 1 96.68 233 VAL B O 1
ATOM 4688 N N . LEU B 1 234 ? 20.314 -14.609 -11.425 1 97.53 234 LEU B N 1
ATOM 4689 C CA . LEU B 1 234 ? 20.917 -15.448 -12.455 1 97.53 234 LEU B CA 1
ATOM 4690 C C . LEU B 1 234 ? 19.858 -16.293 -13.156 1 97.53 234 LEU B C 1
ATOM 4692 O O . LEU B 1 234 ? 19.921 -16.493 -14.371 1 97.53 234 LEU B O 1
ATOM 4696 N N . GLU B 1 235 ? 18.928 -16.746 -12.407 1 96.33 235 GLU B N 1
ATOM 4697 C CA . GLU B 1 235 ? 17.847 -17.542 -12.98 1 96.33 235 GLU B CA 1
ATOM 4698 C C . GLU B 1 235 ? 17.03 -16.726 -13.978 1 96.33 235 GLU B C 1
ATOM 4700 O O . GLU B 1 235 ? 16.673 -17.222 -15.048 1 96.33 235 GLU B O 1
ATOM 4705 N N . GLN B 1 236 ? 16.782 -15.537 -13.617 1 94.14 236 GLN B N 1
ATOM 4706 C CA . GLN B 1 236 ? 16 -14.678 -14.5 1 94.14 236 GLN B CA 1
ATOM 4707 C C . GLN B 1 236 ? 16.747 -14.402 -15.802 1 94.14 236 GLN B C 1
ATOM 4709 O O . GLN B 1 236 ? 16.153 -14.43 -16.882 1 94.14 236 GLN B O 1
ATOM 4714 N N . ILE B 1 237 ? 17.996 -14.144 -15.688 1 96.37 237 ILE B N 1
ATOM 4715 C CA . ILE B 1 237 ? 18.809 -13.839 -16.86 1 96.37 237 ILE B CA 1
ATOM 4716 C C . ILE B 1 237 ? 18.938 -15.083 -17.736 1 96.37 237 ILE B C 1
ATOM 4718 O O . ILE B 1 237 ? 18.789 -15.007 -18.958 1 96.37 237 ILE B O 1
ATOM 4722 N N . LEU B 1 238 ? 19.136 -16.187 -17.069 1 95.95 238 LEU B N 1
ATOM 4723 C CA . LEU B 1 238 ? 19.263 -17.444 -17.797 1 95.95 238 LEU B CA 1
ATOM 4724 C C . LEU B 1 238 ? 17.947 -17.816 -18.472 1 95.95 238 LEU B C 1
ATOM 4726 O O . LEU B 1 238 ? 17.939 -18.283 -19.613 1 95.95 238 LEU B O 1
ATOM 4730 N N . SER B 1 239 ? 16.863 -17.633 -17.716 1 92.74 239 SER B N 1
ATOM 4731 C CA . SER B 1 239 ? 15.545 -17.911 -18.275 1 92.74 239 SER B CA 1
ATOM 4732 C C . SER B 1 239 ? 15.295 -17.093 -19.538 1 92.74 239 SER B C 1
ATOM 4734 O O . SER B 1 239 ? 14.791 -17.617 -20.533 1 92.74 239 SER B O 1
ATOM 4736 N N . ASN B 1 240 ? 15.68 -15.889 -19.575 1 91.07 240 ASN B N 1
ATOM 4737 C CA . ASN B 1 240 ? 15.532 -15.033 -20.748 1 91.07 240 ASN B CA 1
ATOM 4738 C C . ASN B 1 240 ? 16.426 -15.495 -21.895 1 91.07 240 ASN B C 1
ATOM 4740 O O . ASN B 1 240 ? 15.997 -15.522 -23.05 1 91.07 240 ASN B O 1
ATOM 4744 N N . ALA B 1 241 ? 17.646 -15.817 -21.541 1 94.87 241 ALA B N 1
ATOM 4745 C CA . ALA B 1 241 ? 18.584 -16.302 -22.551 1 94.87 241 ALA B CA 1
ATOM 4746 C C . ALA B 1 241 ? 18.043 -17.545 -23.25 1 94.87 241 ALA B C 1
ATOM 4748 O O . ALA B 1 241 ? 18.093 -17.645 -24.478 1 94.87 241 ALA B O 1
ATOM 4749 N N . LEU B 1 242 ? 17.506 -18.424 -22.497 1 93.25 242 LEU B N 1
ATOM 4750 C CA . LEU B 1 242 ? 16.973 -19.67 -23.037 1 93.25 242 LEU B CA 1
ATOM 4751 C C . LEU B 1 242 ? 15.705 -19.414 -23.846 1 93.25 242 LEU B C 1
ATOM 4753 O O . LEU B 1 242 ? 15.463 -20.08 -24.855 1 93.25 242 LEU B O 1
ATOM 4757 N N . LYS B 1 243 ? 14.934 -18.455 -23.343 1 89.02 243 LYS B N 1
ATOM 4758 C CA . LYS B 1 243 ? 13.666 -18.124 -23.986 1 89.02 243 LYS B CA 1
ATOM 4759 C C . LYS B 1 243 ? 13.893 -17.521 -25.37 1 89.02 243 LYS B C 1
ATOM 4761 O O . LYS B 1 243 ? 13.177 -17.845 -26.319 1 89.02 243 LYS B O 1
ATOM 4766 N N . TYR B 1 244 ? 14.946 -16.773 -25.535 1 90.61 244 TYR B N 1
ATO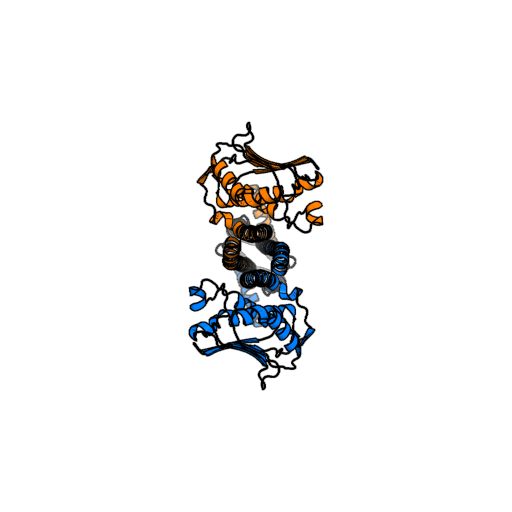M 4767 C CA . TYR B 1 244 ? 15.085 -15.97 -26.744 1 90.61 244 TYR B CA 1
ATOM 4768 C C . TYR B 1 244 ? 16.207 -16.503 -27.626 1 90.61 244 TYR B C 1
ATOM 4770 O O . TYR B 1 244 ? 16.528 -15.911 -28.659 1 90.61 244 TYR B O 1
ATOM 4778 N N . THR B 1 245 ? 16.785 -17.648 -27.192 1 92.82 245 THR B N 1
ATOM 4779 C CA . THR B 1 245 ? 17.769 -18.341 -28.016 1 92.82 245 THR B CA 1
ATOM 4780 C C . THR B 1 245 ? 17.159 -19.586 -28.654 1 92.82 245 THR B C 1
ATOM 4782 O O . THR B 1 245 ? 16.868 -20.564 -27.964 1 92.82 245 THR B O 1
ATOM 4785 N N . LYS B 1 246 ? 16.706 -19.685 -29.864 1 86.68 246 LYS B N 1
ATOM 4786 C CA . LYS B 1 246 ? 16.095 -20.826 -30.54 1 86.68 246 LYS B CA 1
ATOM 4787 C C . LYS B 1 246 ? 17.143 -21.872 -30.909 1 86.68 246 LYS B C 1
ATOM 4789 O O . LYS B 1 246 ? 16.866 -23.073 -30.879 1 86.68 246 LYS B O 1
ATOM 4794 N N . GLY B 1 247 ? 18.27 -21.543 -31.181 1 86.63 247 GLY B N 1
ATOM 4795 C CA . GLY B 1 247 ? 19.425 -22.365 -31.506 1 86.63 247 GLY B CA 1
ATOM 4796 C C . GLY B 1 247 ? 20.745 -21.646 -31.3 1 86.63 247 GLY B C 1
ATOM 4797 O O . GLY B 1 247 ? 20.835 -20.433 -31.499 1 86.63 247 GLY B O 1
ATOM 4798 N N . GLY B 1 248 ? 21.634 -22.232 -30.568 1 94.04 248 GLY B N 1
ATOM 4799 C CA . GLY B 1 248 ? 22.909 -21.579 -30.325 1 94.04 248 GLY B CA 1
ATOM 4800 C C . GLY B 1 248 ? 23.535 -21.968 -28.999 1 94.04 248 GLY B C 1
ATOM 4801 O O . GLY B 1 248 ? 23.56 -23.147 -28.64 1 94.04 248 GLY B O 1
ATOM 4802 N N . SER B 1 249 ? 24.146 -20.873 -28.437 1 96.9 249 SER B N 1
ATOM 4803 C CA . SER B 1 249 ? 24.876 -21.175 -27.21 1 96.9 249 SER B CA 1
ATOM 4804 C C . SER B 1 249 ? 24.702 -20.067 -26.176 1 96.9 249 SER B C 1
ATOM 4806 O O . SER B 1 249 ? 24.344 -18.939 -26.522 1 96.9 249 SER B O 1
ATOM 4808 N N . ILE B 1 250 ? 24.843 -20.396 -24.957 1 97.79 250 ILE B N 1
ATOM 4809 C CA . ILE B 1 250 ? 24.892 -19.482 -23.821 1 97.79 250 ILE B CA 1
ATOM 4810 C C . ILE B 1 250 ? 26.215 -19.653 -23.078 1 97.79 250 ILE B C 1
ATOM 4812 O O . ILE B 1 250 ? 26.623 -20.777 -22.774 1 97.79 250 ILE B O 1
ATOM 4816 N N . SER B 1 251 ? 26.918 -18.534 -22.835 1 97.43 251 SER B N 1
ATOM 4817 C CA . SER B 1 251 ? 28.209 -18.564 -22.155 1 97.43 251 SER B CA 1
ATOM 4818 C C . SER B 1 251 ? 28.158 -17.798 -20.838 1 97.43 251 SER B C 1
ATOM 4820 O O . SER B 1 251 ? 27.528 -16.741 -20.753 1 97.43 251 SER B O 1
ATOM 4822 N N . ILE B 1 252 ? 28.761 -18.338 -19.809 1 96.88 252 ILE B N 1
ATOM 4823 C CA . ILE B 1 252 ? 28.884 -17.711 -18.498 1 96.88 252 ILE B CA 1
ATOM 4824 C C . ILE B 1 252 ? 30.355 -17.655 -18.089 1 96.88 252 ILE B C 1
ATOM 4826 O O . ILE B 1 252 ? 31.015 -18.691 -17.98 1 96.88 252 ILE B O 1
ATOM 4830 N N . TYR B 1 253 ? 30.882 -16.483 -17.923 1 94.44 253 TYR B N 1
ATOM 4831 C CA . TYR B 1 253 ? 32.297 -16.336 -17.602 1 94.44 253 TYR B CA 1
ATOM 4832 C C . TYR B 1 253 ? 32.559 -15.017 -16.885 1 94.44 253 TYR B C 1
ATOM 4834 O O . TYR B 1 253 ? 31.676 -14.16 -16.804 1 94.44 253 TYR B O 1
ATOM 4842 N N . ILE B 1 254 ? 33.697 -14.901 -16.233 1 93.2 254 ILE B N 1
ATOM 4843 C CA . ILE B 1 254 ? 34.143 -13.641 -15.647 1 93.2 254 ILE B CA 1
ATOM 4844 C C . ILE B 1 254 ? 34.998 -12.877 -16.656 1 93.2 254 ILE B C 1
ATOM 4846 O O . ILE B 1 254 ? 35.867 -13.458 -17.309 1 93.2 254 ILE B O 1
ATOM 4850 N N . GLU B 1 255 ? 34.66 -11.613 -16.765 1 82.88 255 GLU B N 1
ATOM 4851 C CA . GLU B 1 255 ? 35.41 -10.785 -17.704 1 82.88 255 GLU B CA 1
ATOM 4852 C C . GLU B 1 255 ? 36.835 -10.547 -17.214 1 82.88 255 GLU B C 1
ATOM 4854 O O . GLU B 1 255 ? 37.045 -10.165 -16.06 1 82.88 255 GLU B O 1
ATOM 4859 N N . GLY B 1 256 ? 37.89 -11.305 -17.792 1 68.15 256 GLY B N 1
ATOM 4860 C CA . GLY B 1 256 ? 39.31 -11.298 -17.477 1 68.15 256 GLY B CA 1
ATOM 4861 C C . GLY B 1 256 ? 39.761 -10.026 -16.785 1 68.15 256 GLY B C 1
ATOM 4862 O O . GLY B 1 256 ? 40.382 -10.079 -15.722 1 68.15 256 GLY B O 1
ATOM 4863 N N . ASP B 1 257 ? 39.729 -8.908 -17.446 1 58.38 257 ASP B N 1
ATOM 4864 C CA . ASP B 1 257 ? 40.363 -7.678 -16.981 1 58.38 257 ASP B CA 1
ATOM 4865 C C . ASP B 1 257 ? 39.535 -7.016 -15.882 1 58.38 257 ASP B C 1
ATOM 4867 O O . ASP B 1 257 ? 40.027 -6.135 -15.173 1 58.38 257 ASP B O 1
ATOM 4871 N N . LEU B 1 258 ? 38.302 -7.456 -15.782 1 62.83 258 LEU B N 1
ATOM 4872 C CA . LEU B 1 258 ? 37.461 -6.799 -14.786 1 62.83 258 LEU B CA 1
ATOM 4873 C C . LEU B 1 258 ? 37.27 -7.689 -13.563 1 62.83 258 LEU B C 1
ATOM 4875 O O . LEU B 1 258 ? 36.935 -8.869 -13.695 1 62.83 258 LEU B O 1
ATOM 4879 N N . GLU B 1 259 ? 37.924 -7.555 -12.418 1 64.93 259 GLU B N 1
ATOM 4880 C CA . GLU B 1 259 ? 38.155 -8.437 -11.278 1 64.93 259 GLU B CA 1
ATOM 4881 C C . GLU B 1 259 ? 36.86 -9.105 -10.826 1 64.93 259 GLU B C 1
ATOM 4883 O O . GLU B 1 259 ? 36.835 -10.31 -10.564 1 64.93 259 GLU B O 1
ATOM 4888 N N . LYS B 1 260 ? 35.668 -8.542 -10.899 1 88.06 260 LYS B N 1
ATOM 4889 C CA . LYS B 1 260 ? 34.522 -9.173 -10.252 1 88.06 260 LYS B CA 1
ATOM 4890 C C . LYS B 1 260 ? 33.241 -8.935 -11.048 1 88.06 260 LYS B C 1
ATOM 4892 O O . LYS B 1 260 ? 32.204 -8.593 -10.477 1 88.06 260 LYS B O 1
ATOM 4897 N N . THR B 1 261 ? 33.439 -9.14 -12.49 1 93.56 261 THR B N 1
ATOM 4898 C CA . THR B 1 261 ? 32.266 -8.947 -13.336 1 93.56 261 THR B CA 1
ATOM 4899 C C . THR B 1 261 ? 31.843 -10.262 -13.982 1 93.56 261 THR B C 1
ATOM 4901 O O . THR B 1 261 ? 32.603 -10.856 -14.75 1 93.56 261 THR B O 1
ATOM 4904 N N . LEU B 1 262 ? 30.655 -10.714 -13.657 1 95.69 262 LEU B N 1
ATOM 4905 C CA . LEU B 1 262 ? 30.082 -11.925 -14.234 1 95.69 262 LEU B CA 1
ATOM 4906 C C . LEU B 1 262 ? 29.331 -11.61 -15.524 1 95.69 262 LEU B C 1
ATOM 4908 O O . LEU B 1 262 ? 28.507 -10.694 -15.559 1 95.69 262 LEU B O 1
ATOM 4912 N N . ILE B 1 263 ? 29.65 -12.349 -16.592 1 96.2 263 ILE B N 1
ATOM 4913 C CA . ILE B 1 263 ? 29.021 -12.123 -17.888 1 96.2 263 ILE B CA 1
ATOM 4914 C C . ILE B 1 263 ? 28.167 -13.331 -18.265 1 96.2 263 ILE B C 1
ATOM 4916 O O . ILE B 1 263 ? 28.604 -14.476 -18.127 1 96.2 263 ILE B O 1
ATOM 4920 N N . ILE B 1 264 ? 26.961 -13.119 -18.631 1 97.41 264 ILE B N 1
ATOM 4921 C CA . ILE B 1 264 ? 26.086 -14.104 -19.257 1 97.41 264 ILE B CA 1
ATOM 4922 C C . ILE B 1 264 ? 25.732 -13.654 -20.673 1 97.41 264 ILE B C 1
ATOM 4924 O O . ILE B 1 264 ? 25.09 -12.619 -20.861 1 97.41 264 ILE B O 1
ATOM 4928 N N . GLU B 1 265 ? 26.18 -14.471 -21.623 1 96.96 265 GLU B N 1
ATOM 4929 C CA . GLU B 1 265 ? 26.049 -14.098 -23.028 1 96.96 265 GLU B CA 1
ATOM 4930 C C . GLU B 1 265 ? 25.273 -15.154 -23.81 1 96.96 265 GLU B C 1
ATOM 4932 O O . GLU B 1 265 ? 25.572 -16.347 -23.718 1 96.96 265 GLU B O 1
ATOM 4937 N N . ASP B 1 266 ? 24.266 -14.67 -24.529 1 97.15 266 ASP B N 1
ATOM 4938 C CA . ASP B 1 266 ? 23.5 -15.587 -25.367 1 97.15 266 ASP B CA 1
ATOM 4939 C C . ASP B 1 266 ? 23.656 -15.241 -26.846 1 97.15 266 ASP B C 1
ATOM 4941 O O . ASP B 1 266 ? 24.109 -14.147 -27.188 1 97.15 266 ASP B O 1
ATOM 4945 N N . THR B 1 267 ? 23.402 -16.19 -27.73 1 96.93 267 THR B N 1
ATOM 4946 C CA . THR B 1 267 ? 23.45 -15.977 -29.173 1 96.93 267 THR B CA 1
ATOM 4947 C C . THR B 1 267 ? 22.041 -15.906 -29.755 1 96.93 267 THR B 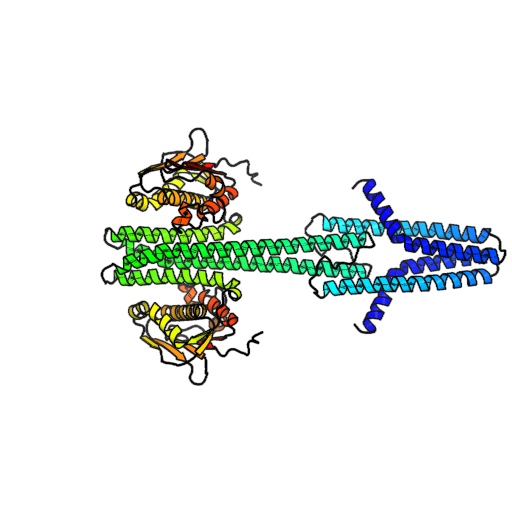C 1
ATOM 4949 O O . THR B 1 267 ? 21.776 -16.465 -30.822 1 96.93 267 THR B O 1
ATOM 4952 N N . GLY B 1 268 ? 21.131 -15.32 -29.017 1 94.05 268 GLY B N 1
ATOM 4953 C CA . GLY B 1 268 ? 19.73 -15.291 -29.404 1 94.05 268 GLY B CA 1
ATOM 4954 C C . GLY B 1 268 ? 19.404 -14.182 -30.386 1 94.05 268 GLY B C 1
ATOM 4955 O O . GLY B 1 268 ? 20.255 -13.781 -31.182 1 94.05 268 GLY B O 1
ATOM 4956 N N . ILE B 1 269 ? 18.176 -13.726 -30.372 1 92.13 269 ILE B N 1
ATOM 4957 C CA . ILE B 1 269 ? 17.616 -12.835 -31.382 1 92.13 269 ILE B CA 1
ATOM 4958 C C . ILE B 1 269 ? 18.129 -11.414 -31.159 1 92.13 269 ILE B C 1
ATOM 4960 O O . ILE B 1 269 ? 18.04 -10.568 -32.052 1 92.13 269 ILE B O 1
ATOM 4964 N N . GLY B 1 270 ? 18.655 -11.184 -29.98 1 92.58 270 GLY B N 1
ATOM 4965 C CA . GLY B 1 270 ? 19.154 -9.854 -29.668 1 92.58 270 GLY B CA 1
ATOM 4966 C C . GLY B 1 270 ? 18.049 -8.843 -29.428 1 92.58 270 GLY B C 1
ATOM 4967 O O . GLY B 1 270 ? 16.866 -9.166 -29.558 1 92.58 270 GLY B O 1
ATOM 4968 N N . ILE B 1 271 ? 18.435 -7.637 -28.984 1 91.59 271 ILE B N 1
ATOM 4969 C CA . ILE B 1 271 ? 17.506 -6.569 -28.635 1 91.59 271 ILE B CA 1
ATOM 4970 C C . ILE B 1 271 ? 17.815 -5.324 -29.463 1 91.59 271 ILE B C 1
ATOM 4972 O O . ILE B 1 271 ? 18.982 -4.99 -29.682 1 91.59 271 ILE B O 1
ATOM 4976 N N . ALA B 1 272 ? 16.836 -4.654 -29.853 1 91.62 272 ALA B N 1
ATOM 4977 C CA . ALA B 1 272 ? 17.003 -3.408 -30.597 1 91.62 272 ALA B CA 1
ATOM 4978 C C . ALA B 1 272 ? 17.64 -2.33 -29.725 1 91.62 272 ALA B C 1
ATOM 4980 O O . ALA B 1 272 ? 17.306 -2.2 -28.545 1 91.62 272 ALA B O 1
ATOM 4981 N N . PRO B 1 273 ? 18.475 -1.572 -30.331 1 90.8 273 PRO B N 1
ATOM 4982 C CA . PRO B 1 273 ? 19.183 -0.542 -29.567 1 90.8 273 PRO B CA 1
ATOM 4983 C C . PRO B 1 273 ? 18.234 0.429 -28.866 1 90.8 273 PRO B C 1
ATOM 4985 O O . PRO B 1 273 ? 18.532 0.902 -27.766 1 90.8 273 PRO B O 1
ATOM 4988 N N . GLU B 1 274 ? 17.13 0.723 -29.423 1 90.05 274 GLU B N 1
ATOM 4989 C CA . GLU B 1 274 ? 16.169 1.665 -28.856 1 90.05 274 GLU B CA 1
ATOM 4990 C C . GLU B 1 274 ? 15.527 1.104 -27.59 1 90.05 274 GLU B C 1
ATOM 4992 O O . GLU B 1 274 ? 15.045 1.861 -26.745 1 90.05 274 GLU B O 1
ATOM 4997 N N . ASP B 1 275 ? 15.558 -0.191 -27.449 1 90.65 275 ASP B N 1
ATOM 4998 C CA . ASP B 1 275 ? 14.893 -0.84 -26.323 1 90.65 275 ASP B CA 1
ATOM 4999 C C . ASP B 1 275 ? 15.865 -1.063 -25.166 1 90.65 275 ASP B C 1
ATOM 5001 O O . ASP B 1 275 ? 15.445 -1.221 -24.018 1 90.65 275 ASP B O 1
ATOM 5005 N N . ILE B 1 276 ? 17.107 -1.05 -25.407 1 91.38 276 ILE B N 1
ATOM 5006 C CA . ILE B 1 276 ? 18.134 -1.468 -24.46 1 91.38 276 ILE B CA 1
ATOM 5007 C C . ILE B 1 276 ? 18.07 -0.594 -23.21 1 91.38 276 ILE B C 1
ATOM 5009 O O . ILE B 1 276 ? 18.083 -1.103 -22.087 1 91.38 276 ILE B O 1
ATOM 5013 N N . PRO B 1 277 ? 17.882 0.713 -23.39 1 90.56 277 PRO B N 1
ATOM 5014 C CA . PRO B 1 277 ? 17.871 1.544 -22.184 1 90.56 277 PRO B CA 1
ATOM 5015 C C . PRO B 1 277 ? 16.65 1.288 -21.303 1 90.56 277 PRO B C 1
ATOM 5017 O O . PRO B 1 277 ? 16.656 1.632 -20.119 1 90.56 277 PRO B O 1
ATOM 5020 N N . ARG B 1 278 ? 15.644 0.609 -21.808 1 91.14 278 ARG B N 1
ATOM 5021 C CA . ARG B 1 278 ? 14.369 0.491 -21.107 1 91.14 278 ARG B CA 1
ATOM 5022 C C . ARG B 1 278 ? 14.141 -0.937 -20.622 1 91.14 278 ARG B C 1
ATOM 5024 O O . ARG B 1 278 ? 13.142 -1.22 -19.957 1 91.14 278 ARG B O 1
ATOM 5031 N N . VAL B 1 279 ? 15.027 -1.839 -20.887 1 91 279 VAL B N 1
ATOM 5032 C CA . VAL B 1 279 ? 14.79 -3.259 -20.65 1 91 279 VAL B CA 1
ATOM 5033 C C . VAL B 1 279 ? 14.636 -3.515 -19.153 1 91 279 VAL B C 1
ATOM 5035 O O . VAL B 1 279 ? 13.996 -4.487 -18.745 1 91 279 VAL B O 1
ATOM 5038 N N . PHE B 1 280 ? 15.209 -2.546 -18.294 1 92.23 280 PHE B N 1
ATOM 5039 C CA . PHE B 1 280 ? 15.154 -2.758 -16.852 1 92.23 280 PHE B CA 1
ATOM 5040 C C . PHE B 1 280 ? 14.017 -1.957 -16.231 1 92.23 280 PHE B C 1
ATOM 5042 O O . PHE B 1 280 ? 13.869 -1.925 -15.007 1 92.23 280 PHE B O 1
ATOM 5049 N N . GLU B 1 281 ? 13.263 -1.358 -17.078 1 88.25 281 GLU B N 1
ATOM 5050 C CA . GLU B 1 281 ? 12.108 -0.615 -16.58 1 88.25 281 GLU B CA 1
ATOM 5051 C C . GLU B 1 281 ? 10.927 -1.545 -16.316 1 88.25 281 GLU B C 1
ATOM 5053 O O . GLU B 1 281 ? 10.727 -2.523 -17.038 1 88.25 281 GLU B O 1
ATOM 5058 N N . ARG B 1 282 ? 10.193 -1.12 -15.402 1 80.52 282 ARG B N 1
ATOM 5059 C CA . ARG B 1 282 ? 9.058 -1.941 -14.992 1 80.52 282 ARG B CA 1
ATOM 5060 C C . ARG B 1 282 ? 8.045 -2.079 -16.124 1 80.52 282 ARG B C 1
ATOM 5062 O O . ARG B 1 282 ? 7.616 -1.081 -16.706 1 80.52 282 ARG B O 1
ATOM 5069 N N . GLY B 1 283 ? 7.707 -3.278 -16.376 1 77.28 283 GLY B N 1
ATOM 5070 C CA . GLY B 1 283 ? 6.637 -3.54 -17.326 1 77.28 283 GLY B CA 1
ATOM 5071 C C . GLY B 1 283 ? 7.087 -3.443 -18.771 1 77.28 283 GLY B C 1
ATOM 5072 O O . GLY B 1 283 ? 6.274 -3.573 -19.69 1 77.28 283 GLY B O 1
ATOM 5073 N N . PHE B 1 284 ? 8.317 -3.25 -18.94 1 80.3 284 PHE B N 1
ATOM 5074 C CA . PHE B 1 284 ? 8.793 -3.083 -20.308 1 80.3 284 PHE B CA 1
ATOM 5075 C C . PHE B 1 284 ? 8.962 -4.435 -20.991 1 80.3 284 PHE B C 1
ATOM 5077 O O . PHE B 1 284 ? 9.614 -5.331 -20.452 1 80.3 284 PHE B O 1
ATOM 5084 N N . THR B 1 285 ? 8.158 -4.569 -22.072 1 79.59 285 THR B N 1
ATOM 5085 C CA . THR B 1 285 ? 8.318 -5.754 -22.908 1 79.59 285 THR B CA 1
ATOM 5086 C C . THR B 1 285 ? 8.64 -5.362 -24.347 1 79.59 285 THR B C 1
ATOM 5088 O O . THR B 1 285 ? 7.98 -4.493 -24.921 1 79.59 285 THR B O 1
ATOM 5091 N N . GLY B 1 286 ? 9.852 -5.285 -24.709 1 68.61 286 GLY B N 1
ATOM 5092 C CA . GLY B 1 286 ? 10.227 -4.958 -26.076 1 68.61 286 GLY B CA 1
ATOM 5093 C C . GLY B 1 286 ? 9.292 -5.556 -27.11 1 68.61 286 GLY B C 1
ATOM 5094 O O . GLY B 1 286 ? 8.288 -6.178 -26.761 1 68.61 286 GLY B O 1
ATOM 5095 N N . TYR B 1 287 ? 9.484 -5.205 -28.344 1 63.25 287 TYR B N 1
ATOM 5096 C CA . TYR B 1 287 ? 8.666 -5.649 -29.467 1 63.25 287 TYR B CA 1
ATOM 5097 C C . TYR B 1 287 ? 8.462 -7.159 -29.43 1 63.25 287 TYR B C 1
ATOM 5099 O O . TYR B 1 287 ? 7.336 -7.643 -29.57 1 63.25 287 TYR B O 1
ATOM 5107 N N . ASN B 1 288 ? 9.446 -7.828 -29.178 1 57.13 288 ASN B N 1
ATOM 5108 C CA . ASN B 1 288 ? 9.376 -9.285 -29.197 1 57.13 288 ASN B CA 1
ATOM 5109 C C . ASN B 1 288 ? 8.581 -9.824 -28.011 1 57.13 288 ASN B C 1
ATOM 5111 O O . ASN B 1 288 ? 7.837 -10.797 -28.148 1 57.13 288 ASN B O 1
ATOM 5115 N N . GLY B 1 289 ? 8.785 -9.228 -26.917 1 59.22 289 GLY B N 1
ATOM 5116 C CA . GLY B 1 289 ? 8.065 -9.633 -25.72 1 59.22 289 GLY B CA 1
ATOM 5117 C C . GLY B 1 289 ? 6.571 -9.387 -25.811 1 59.22 289 GLY B C 1
ATOM 5118 O O . GLY B 1 289 ? 5.774 -10.176 -25.3 1 59.22 289 GLY B O 1
ATOM 5119 N N . ARG B 1 290 ? 6.336 -8.386 -26.522 1 57.51 290 ARG B N 1
ATOM 5120 C CA . ARG B 1 290 ? 4.934 -8.027 -26.711 1 57.51 290 ARG B CA 1
ATOM 5121 C C . ARG B 1 290 ? 4.258 -8.965 -27.706 1 57.51 290 ARG B C 1
ATOM 5123 O O . ARG B 1 290 ? 3.089 -9.319 -27.537 1 57.51 290 ARG B O 1
ATOM 5130 N N . MET B 1 291 ? 4.904 -9.295 -28.659 1 51.28 291 MET B N 1
ATOM 5131 C CA . MET B 1 291 ? 4.359 -10.165 -29.697 1 51.28 291 MET B CA 1
ATOM 5132 C C . MET B 1 291 ? 4.053 -11.552 -29.14 1 51.28 291 MET B C 1
ATOM 5134 O O . MET B 1 291 ? 3.05 -12.166 -29.509 1 51.28 291 MET B O 1
ATOM 5138 N N . ASP B 1 292 ? 4.845 -11.875 -28.252 1 54.14 292 ASP B N 1
ATOM 5139 C CA . ASP B 1 292 ? 4.641 -13.221 -27.724 1 54.14 292 ASP B CA 1
ATOM 5140 C C . ASP B 1 292 ? 3.841 -13.186 -26.424 1 54.14 292 ASP B C 1
ATOM 5142 O O . ASP B 1 292 ? 3.487 -14.233 -25.879 1 54.14 292 ASP B O 1
ATOM 5146 N N . LYS B 1 293 ? 3.331 -11.999 -26.091 1 54.88 293 LYS B N 1
ATOM 5147 C CA . LYS B 1 293 ? 2.481 -11.816 -24.918 1 54.88 293 LYS B CA 1
ATOM 5148 C C . LYS B 1 293 ? 2.955 -12.684 -23.755 1 54.88 293 LYS B C 1
ATOM 5150 O O . LYS B 1 293 ? 2.15 -13.112 -22.925 1 54.88 293 LYS B O 1
ATOM 5155 N N . LYS B 1 294 ? 4.213 -12.958 -23.791 1 61.46 294 LYS B N 1
ATOM 5156 C CA . LYS B 1 294 ? 4.681 -13.961 -22.839 1 61.46 294 LYS B CA 1
ATOM 5157 C C . LYS B 1 294 ? 5.588 -13.336 -21.783 1 61.46 294 LYS B C 1
ATOM 5159 O O . LYS B 1 294 ? 6.143 -14.04 -20.937 1 61.46 294 LYS B O 1
ATOM 5164 N N . SER B 1 295 ? 5.711 -12.12 -21.915 1 66.56 295 SER B N 1
ATOM 5165 C CA . SER B 1 295 ? 6.643 -11.525 -20.962 1 66.56 295 SER B CA 1
ATOM 5166 C C . SER B 1 295 ? 5.958 -10.464 -20.108 1 66.56 295 SER B C 1
ATOM 5168 O O . SER B 1 295 ? 5.071 -9.754 -20.584 1 66.56 295 SER B O 1
ATOM 5170 N N . THR B 1 296 ? 6.266 -10.418 -18.856 1 65.88 296 THR B N 1
ATOM 5171 C CA . THR B 1 296 ? 5.671 -9.47 -17.922 1 65.88 296 THR B CA 1
ATOM 5172 C C . THR B 1 296 ? 6.494 -8.186 -17.856 1 65.88 296 THR B C 1
ATOM 5174 O O . THR B 1 296 ? 6.004 -7.152 -17.398 1 65.88 296 THR B O 1
ATOM 5177 N N . GLY B 1 297 ? 7.744 -8.282 -18.36 1 76.35 297 GLY B N 1
ATOM 5178 C CA . GLY B 1 297 ? 8.651 -7.157 -18.2 1 76.35 297 GLY B CA 1
ATOM 5179 C C . GLY B 1 297 ? 9.045 -6.908 -16.757 1 76.35 297 GLY B C 1
ATOM 5180 O O . GLY B 1 297 ? 9.588 -5.85 -16.429 1 76.35 297 GLY B O 1
ATOM 5181 N N . ILE B 1 298 ? 8.813 -7.897 -15.917 1 81.14 298 ILE B N 1
ATOM 5182 C CA . ILE B 1 298 ? 9.084 -7.709 -14.496 1 81.14 298 ILE B CA 1
ATOM 5183 C C . ILE B 1 298 ? 10.415 -8.363 -14.133 1 81.14 298 ILE B C 1
ATOM 5185 O O . ILE B 1 298 ? 11.109 -7.909 -13.221 1 81.14 298 ILE B O 1
ATOM 5189 N N . GLY B 1 299 ? 10.763 -9.327 -14.844 1 88.5 299 GLY B N 1
ATOM 5190 C CA . GLY B 1 299 ? 11.948 -10.093 -14.494 1 88.5 299 GLY B CA 1
ATOM 5191 C C . GLY B 1 299 ? 13.203 -9.245 -14.407 1 88.5 299 GLY B C 1
ATOM 5192 O O . GLY B 1 299 ? 13.855 -9.199 -13.362 1 88.5 299 GLY B O 1
ATOM 5193 N N . LEU B 1 300 ? 13.449 -8.514 -15.448 1 92.06 300 LEU B N 1
ATOM 5194 C CA . LEU B 1 300 ? 14.677 -7.728 -15.501 1 92.06 300 LEU B CA 1
ATOM 5195 C C . LEU B 1 300 ? 14.591 -6.522 -14.572 1 92.06 300 LEU B C 1
ATOM 5197 O O . LEU B 1 300 ? 15.603 -6.087 -14.018 1 92.06 300 LEU B O 1
ATOM 5201 N N . TYR B 1 301 ? 13.455 -6.034 -14.433 1 89.51 301 TYR B N 1
ATOM 5202 C CA . TYR B 1 301 ? 13.259 -4.967 -13.458 1 89.51 301 TYR B CA 1
ATOM 5203 C C . TYR B 1 301 ? 13.64 -5.431 -12.058 1 89.51 301 TYR B C 1
ATOM 5205 O O . TYR B 1 301 ? 14.356 -4.731 -11.338 1 89.51 301 TYR B O 1
ATOM 5213 N N . LEU B 1 302 ? 13.162 -6.624 -11.678 1 90.95 302 LEU B N 1
ATOM 5214 C CA . LEU B 1 302 ? 13.487 -7.185 -10.372 1 90.95 302 LEU B CA 1
ATOM 5215 C C . LEU B 1 302 ? 14.992 -7.384 -10.225 1 90.95 302 LEU B C 1
ATOM 5217 O O . LEU B 1 302 ? 15.555 -7.129 -9.159 1 90.95 302 LEU B O 1
ATOM 5221 N N . CYS B 1 303 ? 15.556 -7.817 -11.316 1 95.24 303 CYS B N 1
ATOM 5222 C CA . CYS B 1 303 ? 17.002 -8.006 -11.298 1 95.24 303 CYS B CA 1
ATOM 5223 C C . CYS B 1 303 ? 17.717 -6.705 -10.954 1 95.24 303 CYS B C 1
ATOM 5225 O O . CYS B 1 303 ? 18.587 -6.682 -10.081 1 95.24 303 CYS B O 1
ATOM 5227 N N . LYS B 1 304 ? 17.388 -5.662 -11.577 1 95.04 304 LYS B N 1
ATOM 5228 C CA . LYS B 1 304 ? 18.01 -4.361 -11.35 1 95.04 304 LYS B CA 1
ATOM 5229 C C . LYS B 1 304 ? 17.795 -3.892 -9.914 1 95.04 304 LYS B C 1
ATOM 5231 O O . LYS B 1 304 ? 18.729 -3.416 -9.264 1 95.04 304 LYS B O 1
ATOM 5236 N N . GLU B 1 305 ? 16.609 -4.068 -9.442 1 91.68 305 GLU B N 1
ATOM 5237 C CA . GLU B 1 305 ? 16.294 -3.659 -8.077 1 91.68 305 GLU B CA 1
ATOM 5238 C C . GLU B 1 305 ? 17.139 -4.425 -7.062 1 91.68 305 GLU B C 1
ATOM 5240 O O . GLU B 1 305 ? 17.695 -3.832 -6.136 1 91.68 305 GLU B O 1
ATOM 5245 N N . ILE B 1 306 ? 17.199 -5.664 -7.275 1 93.96 306 ILE B N 1
ATOM 5246 C CA . ILE B 1 306 ? 17.936 -6.528 -6.359 1 93.96 306 ILE B CA 1
ATOM 5247 C C . ILE B 1 306 ? 19.421 -6.173 -6.398 1 93.96 306 ILE B C 1
ATOM 5249 O O . ILE B 1 306 ? 20.043 -5.96 -5.355 1 93.96 306 ILE B O 1
ATOM 5253 N N . ILE B 1 307 ? 19.957 -6.049 -7.574 1 95.4 307 ILE B N 1
ATOM 5254 C CA . ILE B 1 307 ? 21.381 -5.795 -7.765 1 95.4 307 ILE B CA 1
ATOM 5255 C C . ILE B 1 307 ? 21.747 -4.436 -7.171 1 95.4 307 ILE B C 1
ATOM 5257 O O . ILE B 1 307 ? 22.768 -4.303 -6.491 1 95.4 307 ILE B O 1
ATOM 5261 N N . THR B 1 308 ? 20.93 -3.47 -7.355 1 92.73 308 THR B N 1
ATOM 5262 C CA . THR B 1 308 ? 21.16 -2.135 -6.813 1 92.73 308 THR B CA 1
ATOM 5263 C C . THR B 1 308 ? 21.151 -2.162 -5.287 1 92.73 308 THR B C 1
ATOM 5265 O O . THR B 1 308 ? 22.019 -1.567 -4.646 1 92.73 308 THR B O 1
ATOM 5268 N N . ARG B 1 309 ? 20.285 -2.851 -4.722 1 90.72 309 ARG B N 1
ATOM 5269 C CA . ARG B 1 309 ? 20.165 -2.927 -3.27 1 90.72 309 ARG B CA 1
ATOM 5270 C C . ARG B 1 309 ? 21.348 -3.672 -2.661 1 90.72 309 ARG B C 1
ATOM 5272 O O . ARG B 1 309 ? 21.704 -3.442 -1.503 1 90.72 309 ARG B O 1
ATOM 5279 N N . LEU B 1 310 ? 21.853 -4.505 -3.422 1 92.75 310 LEU B N 1
ATOM 5280 C CA . LEU B 1 310 ? 23.027 -5.246 -2.975 1 92.75 310 LEU B CA 1
ATOM 5281 C C . LEU B 1 310 ? 24.305 -4.467 -3.266 1 92.75 310 LEU B C 1
ATOM 5283 O O . LEU B 1 310 ? 25.409 -4.978 -3.061 1 92.75 310 LEU B O 1
ATOM 5287 N N . SER B 1 311 ? 24.141 -3.228 -3.81 1 91.65 311 SER B N 1
ATOM 5288 C CA . SER B 1 311 ? 25.233 -2.314 -4.129 1 91.65 311 SER B CA 1
ATOM 5289 C C . SER B 1 311 ? 26.105 -2.866 -5.252 1 91.65 311 SER B C 1
ATOM 5291 O O . SER B 1 311 ? 27.333 -2.766 -5.198 1 91.65 311 SER B O 1
ATOM 5293 N N . HIS B 1 312 ? 25.515 -3.625 -6.159 1 94.19 312 HIS B N 1
ATOM 5294 C CA . HIS B 1 312 ? 26.148 -4.081 -7.391 1 94.19 312 HIS B CA 1
ATOM 5295 C C . HIS B 1 312 ? 25.6 -3.331 -8.601 1 94.19 312 HIS B C 1
ATOM 5297 O O . HIS B 1 312 ? 24.746 -2.453 -8.458 1 94.19 312 HIS B O 1
ATOM 5303 N N . LYS B 1 313 ? 26.223 -3.552 -9.727 1 95.24 313 LYS B N 1
ATOM 5304 C CA . LYS B 1 313 ? 25.765 -2.907 -10.954 1 95.24 313 LYS B CA 1
ATOM 5305 C C . LYS B 1 313 ? 25.441 -3.939 -12.03 1 95.24 313 LYS B C 1
ATOM 5307 O O . LYS B 1 313 ? 26.092 -4.982 -12.113 1 95.24 313 LYS B O 1
ATOM 5312 N N . ILE B 1 314 ? 24.425 -3.663 -12.799 1 96.21 314 ILE B N 1
ATOM 5313 C CA . ILE B 1 314 ? 24.032 -4.542 -13.895 1 96.21 314 ILE B CA 1
ATOM 5314 C C . ILE B 1 314 ? 23.936 -3.741 -15.191 1 96.21 314 ILE B C 1
ATOM 5316 O O . ILE B 1 314 ? 23.471 -2.598 -15.189 1 96.21 314 ILE B O 1
ATOM 5320 N N . SER B 1 315 ? 24.466 -4.256 -16.249 1 95.26 315 SER B N 1
ATOM 5321 C CA . SER B 1 315 ? 24.393 -3.642 -17.57 1 95.26 315 SER B CA 1
ATOM 5322 C C . SER B 1 315 ? 24.124 -4.685 -18.65 1 95.26 315 SER B C 1
ATOM 5324 O O . SER B 1 315 ? 24.277 -5.885 -18.413 1 95.26 315 SER B O 1
ATOM 5326 N N . MET B 1 316 ? 23.614 -4.193 -19.775 1 95.82 316 MET B N 1
ATOM 5327 C CA . MET B 1 316 ? 23.246 -5.095 -20.862 1 95.82 316 MET B CA 1
ATOM 5328 C C . MET B 1 316 ? 23.652 -4.514 -22.212 1 95.82 316 MET B C 1
ATOM 5330 O O . MET B 1 316 ? 23.489 -3.316 -22.452 1 95.82 316 MET B O 1
ATOM 5334 N N . THR B 1 317 ? 24.32 -5.296 -23.045 1 95.52 317 THR B N 1
ATOM 5335 C CA . THR B 1 317 ? 24.623 -4.973 -24.435 1 95.52 317 THR B CA 1
ATOM 5336 C C . THR B 1 317 ? 24.044 -6.027 -25.374 1 95.52 317 THR B C 1
ATOM 5338 O O . THR B 1 317 ? 24.029 -7.216 -25.048 1 95.52 317 THR B O 1
ATOM 5341 N N . SER B 1 318 ? 23.492 -5.557 -26.485 1 95.46 318 SER B N 1
ATOM 5342 C CA . SER B 1 318 ? 22.845 -6.494 -27.397 1 95.46 318 SER B CA 1
ATOM 5343 C C . SER B 1 318 ? 22.838 -5.96 -28.826 1 95.46 318 SER B C 1
ATOM 5345 O O . SER B 1 318 ? 22.924 -4.749 -29.042 1 95.46 318 SER B O 1
ATOM 5347 N N . GLU B 1 319 ? 22.892 -6.874 -29.738 1 93.77 319 GLU B N 1
ATOM 5348 C CA . GLU B 1 319 ? 22.755 -6.595 -31.165 1 93.77 319 GLU B CA 1
ATOM 5349 C C . GLU B 1 319 ? 21.788 -7.571 -31.828 1 93.77 319 GLU B C 1
ATOM 5351 O O . GLU B 1 319 ? 21.845 -8.777 -31.577 1 93.77 319 GLU B O 1
ATOM 5356 N N . ILE B 1 320 ? 20.922 -7.054 -32.627 1 92.96 320 ILE B N 1
ATOM 5357 C CA . ILE B 1 320 ? 19.922 -7.878 -33.297 1 92.96 320 ILE B CA 1
ATOM 5358 C C . ILE B 1 320 ? 20.612 -8.97 -34.109 1 92.96 320 ILE B C 1
ATOM 5360 O O . ILE B 1 320 ? 21.545 -8.693 -34.867 1 92.96 320 ILE B O 1
ATOM 5364 N N . GLY B 1 321 ? 20.211 -10.146 -33.91 1 92.23 321 GLY B N 1
ATOM 5365 C CA . GLY B 1 321 ? 20.715 -11.28 -34.669 1 92.23 321 GLY B CA 1
ATOM 5366 C C . GLY B 1 321 ? 22.017 -11.833 -34.122 1 92.23 321 GLY B C 1
ATOM 5367 O O . GLY B 1 321 ? 22.511 -12.858 -34.597 1 92.23 321 GLY B O 1
ATOM 5368 N N . LYS B 1 322 ? 22.655 -11.233 -33.187 1 93.68 322 LYS B N 1
ATOM 5369 C CA . LYS B 1 322 ? 23.939 -11.67 -32.647 1 93.68 322 LYS B CA 1
ATOM 5370 C C . LYS B 1 322 ? 23.785 -12.2 -31.224 1 93.68 322 LYS B C 1
ATOM 5372 O O . LYS B 1 322 ? 24.499 -13.119 -30.818 1 93.68 322 LYS B O 1
ATOM 5377 N N . GLY B 1 323 ? 22.9 -11.545 -30.531 1 95.52 323 GLY B N 1
ATOM 5378 C CA . GLY B 1 323 ? 22.67 -12.026 -29.179 1 95.52 323 GLY B CA 1
ATOM 5379 C C . GLY B 1 323 ? 22.734 -10.927 -28.135 1 95.52 323 GLY B C 1
ATOM 5380 O O . GLY B 1 323 ? 22.67 -9.742 -28.47 1 95.52 323 GLY B O 1
ATOM 5381 N N . THR B 1 324 ? 22.708 -11.268 -26.901 1 96.45 324 THR B N 1
ATOM 5382 C CA . THR B 1 324 ? 22.668 -10.334 -25.782 1 96.45 324 THR B CA 1
ATOM 5383 C C . THR B 1 324 ? 23.707 -10.708 -24.728 1 96.45 324 THR B C 1
ATOM 5385 O O . THR B 1 324 ? 23.917 -11.89 -24.448 1 96.45 324 THR B O 1
ATOM 5388 N N . LYS B 1 325 ? 24.34 -9.705 -24.205 1 96.95 325 LYS B N 1
ATOM 5389 C CA . LYS B 1 325 ? 25.326 -9.85 -23.138 1 96.95 325 LYS B CA 1
ATOM 5390 C C . LYS B 1 325 ? 24.896 -9.091 -21.886 1 96.95 325 LYS B C 1
ATOM 5392 O O . LYS B 1 325 ? 24.701 -7.874 -21.927 1 96.95 325 LYS B O 1
ATOM 5397 N N . VAL B 1 326 ? 24.734 -9.793 -20.784 1 97.29 326 VAL B N 1
ATOM 5398 C CA . VAL B 1 326 ? 24.412 -9.181 -19.5 1 97.29 326 VAL B CA 1
ATOM 5399 C C . VAL B 1 326 ? 25.634 -9.223 -18.586 1 97.29 326 VAL B C 1
ATOM 5401 O O . VAL B 1 326 ? 26.262 -10.273 -18.426 1 97.29 326 VAL B O 1
ATOM 5404 N N . ALA B 1 327 ? 25.957 -8.081 -18.025 1 96.18 327 ALA B N 1
ATOM 5405 C CA . ALA B 1 327 ? 27.117 -7.981 -17.144 1 96.18 327 ALA B CA 1
ATOM 5406 C C . ALA B 1 327 ? 26.702 -7.563 -15.736 1 96.18 327 ALA B C 1
ATOM 5408 O O . ALA B 1 327 ? 25.988 -6.573 -15.561 1 96.18 327 ALA B O 1
ATOM 5409 N N . ILE B 1 328 ? 27.1 -8.316 -14.784 1 96.32 328 ILE B N 1
ATOM 5410 C CA . ILE B 1 328 ? 26.888 -7.964 -13.385 1 96.32 328 ILE B CA 1
ATOM 5411 C C . ILE B 1 328 ? 28.227 -7.65 -12.723 1 96.32 328 ILE B C 1
ATOM 5413 O O . ILE B 1 328 ? 29.111 -8.507 -12.658 1 96.32 328 ILE B O 1
ATOM 5417 N N . ASP B 1 329 ? 28.352 -6.468 -12.229 1 94.87 329 ASP B N 1
ATOM 5418 C CA . ASP B 1 329 ? 29.571 -5.992 -11.582 1 94.87 329 ASP B CA 1
ATOM 5419 C C . ASP B 1 329 ? 29.456 -6.08 -10.062 1 94.87 329 ASP B C 1
ATOM 5421 O O . ASP B 1 329 ? 28.674 -5.349 -9.45 1 94.87 329 ASP B O 1
ATOM 5425 N N . PHE B 1 330 ? 30.297 -6.904 -9.47 1 93.45 330 PHE B N 1
ATOM 5426 C CA . PHE B 1 330 ? 30.237 -7.138 -8.032 1 93.45 330 PHE B CA 1
ATOM 5427 C C . PHE B 1 330 ? 31.292 -6.313 -7.305 1 93.45 330 PHE B C 1
ATOM 5429 O O . PHE B 1 330 ? 31.529 -6.511 -6.112 1 93.45 330 PHE B O 1
ATOM 5436 N N . LEU B 1 331 ? 31.877 -5.402 -7.972 1 83.52 331 LEU B N 1
ATOM 5437 C CA . LEU B 1 331 ? 32.896 -4.579 -7.33 1 83.52 331 LEU B CA 1
ATOM 5438 C C . LEU B 1 331 ? 32.266 -3.613 -6.333 1 83.52 331 LEU B C 1
ATOM 5440 O O . LEU B 1 331 ? 31.281 -2.942 -6.65 1 83.52 331 LEU B O 1
ATOM 5444 N N . THR B 1 332 ? 31.95 -4.119 -5.122 1 64 332 THR B N 1
ATOM 5445 C CA . THR B 1 332 ? 31.316 -3.317 -4.082 1 64 332 THR B CA 1
ATOM 5446 C C . THR B 1 332 ? 32.038 -1.983 -3.913 1 64 332 THR B C 1
ATOM 5448 O O . THR B 1 332 ? 33.269 -1.94 -3.854 1 64 332 THR B O 1
ATOM 5451 N N . ASP B 1 333 ? 31.444 -0.931 -4.29 1 52.95 333 ASP B N 1
ATOM 5452 C CA . ASP B 1 333 ? 31.985 0.291 -3.704 1 52.95 333 ASP B CA 1
ATOM 5453 C C . ASP B 1 333 ? 32.059 0.185 -2.183 1 52.95 333 ASP B C 1
ATOM 5455 O O . ASP B 1 333 ? 31.326 -0.597 -1.573 1 52.95 333 ASP B O 1
ATOM 5459 N N . LYS B 1 334 ? 32.971 0.915 -1.317 1 45.87 334 LYS B N 1
ATOM 5460 C CA . LYS B 1 334 ? 33.153 0.979 0.131 1 45.87 334 LYS B CA 1
ATOM 5461 C C . LYS B 1 334 ? 31.81 0.968 0.855 1 45.87 334 LYS B C 1
ATOM 5463 O O . LYS B 1 334 ? 31.063 1.948 0.803 1 45.87 334 LYS B O 1
ATOM 5468 N N . ILE B 1 335 ? 30.933 0.024 0.811 1 41.96 335 ILE B N 1
ATOM 5469 C CA . ILE B 1 335 ? 29.888 0.095 1.827 1 41.96 335 ILE B CA 1
ATOM 5470 C C . ILE B 1 335 ? 30.501 0.477 3.172 1 41.96 335 ILE B C 1
ATOM 5472 O O . ILE B 1 335 ? 31.458 -0.154 3.626 1 41.96 335 ILE B O 1
ATOM 5476 N N . ASN B 1 336 ? 30.404 1.637 3.636 1 34.74 336 ASN B N 1
ATOM 5477 C CA . ASN B 1 336 ? 30.69 1.919 5.038 1 34.74 336 ASN B CA 1
ATOM 5478 C C . ASN B 1 336 ? 30.037 0.894 5.961 1 34.74 336 ASN B C 1
ATOM 5480 O O . ASN B 1 336 ? 28.811 0.777 5.997 1 34.74 336 ASN B O 1
ATOM 5484 N N . ILE B 1 337 ? 30.558 -0.257 6.134 1 34.83 337 ILE B N 1
ATOM 5485 C CA . ILE B 1 337 ? 30.178 -1.07 7.285 1 34.83 337 ILE B CA 1
ATOM 5486 C C . ILE B 1 337 ? 29.9 -0.167 8.484 1 34.83 337 ILE B C 1
ATOM 5488 O O . ILE B 1 337 ? 30.806 0.498 8.993 1 34.83 337 ILE B O 1
ATOM 5492 N N . GLU B 1 338 ? 28.848 0.67 8.473 1 27.27 338 GLU B N 1
ATOM 5493 C CA . GLU B 1 338 ? 28.515 1.117 9.822 1 27.27 338 GLU B CA 1
ATOM 5494 C C . GLU B 1 338 ? 28.113 -0.058 10.709 1 27.27 338 GLU B C 1
ATOM 5496 O O . GLU B 1 338 ? 27.454 -0.992 10.249 1 27.27 338 GLU B O 1
#

Solvent-accessible surface area (backbone atoms only — not comparable to full-atom values): 36552 Å² total; per-residue (Å²): 130,57,75,71,53,54,52,54,51,50,53,50,50,52,60,60,42,40,68,60,52,51,53,52,51,52,44,54,49,44,45,51,51,40,38,54,74,69,71,50,74,65,64,50,58,53,54,29,49,51,54,43,52,54,53,52,50,55,52,48,54,55,51,46,51,55,52,51,52,50,48,52,54,50,50,47,44,60,73,56,48,76,75,45,84,83,71,60,75,81,63,82,39,69,62,48,42,48,52,50,49,42,43,52,50,54,48,51,48,36,51,46,50,52,51,52,51,53,50,51,52,50,49,50,45,52,46,49,53,44,48,52,57,51,45,46,49,39,51,51,54,45,51,52,54,54,68,72,46,70,93,47,71,66,45,54,54,49,51,51,30,52,48,50,42,52,50,48,52,51,48,52,53,50,56,55,44,56,80,48,36,82,84,68,66,60,76,42,80,40,52,52,48,59,47,51,50,56,47,48,57,74,43,44,66,55,33,60,72,52,60,37,47,76,47,73,59,89,60,92,46,74,42,78,41,38,67,71,62,50,41,51,38,52,43,47,53,48,50,50,42,57,71,47,30,80,55,49,45,37,36,37,41,65,46,82,91,44,88,50,26,44,34,44,34,29,41,18,54,39,43,56,74,87,45,56,86,42,48,53,34,77,58,35,46,53,75,68,33,52,73,60,70,72,49,60,17,45,62,48,20,51,34,52,56,54,36,47,75,67,47,30,45,74,49,76,50,52,37,66,69,57,8,37,37,38,38,38,34,56,63,59,65,88,68,76,84,121,131,58,74,72,53,55,53,52,50,51,52,48,51,52,60,59,42,41,67,62,52,50,52,54,52,52,43,53,50,44,45,51,51,41,37,55,74,68,70,52,75,65,65,52,60,52,52,29,50,52,56,42,52,54,53,52,51,55,52,49,52,54,51,46,51,55,52,50,52,50,48,51,52,48,51,50,51,58,71,53,56,79,75,49,82,83,71,60,76,80,60,82,41,70,63,49,42,49,52,51,50,43,42,51,50,53,50,51,48,37,51,47,50,51,51,52,51,52,50,52,52,50,49,50,45,54,47,49,54,44,48,54,57,49,44,45,48,38,51,51,53,45,51,53,54,56,69,70,46,70,90,48,72,67,45,54,52,49,52,52,31,51,48,50,41,51,50,49,53,49,48,53,52,50,56,57,44,56,80,48,37,81,83,67,65,60,77,42,82,39,50,52,47,59,49,52,49,54,48,51,59,75,42,44,66,56,33,61,73,54,59,37,46,76,47,72,57,91,59,91,46,73,42,76,40,37,66,71,61,50,42,51,39,51,43,49,54,49,51,48,41,57,70,48,29,78,56,48,44,38,37,36,41,65,46,81,91,43,89,48,27,43,34,43,33,28,40,16,53,38,42,54,73,86,44,58,86,42,50,54,34,79,57,34,45,52,73,66,33,52,73,60,69,70,51,63,18,44,61,49,19,51,35,52,53,51,34,48,75,66,48,30,44,75,49,74,50,52,39,65,70,56,7,37,37,38,38,37,35,56,64,61,64,87,67,76,81,120

InterPro domains:
  IPR003594 Histidine kinase/HSP90-like ATPase domain [PF02518] (226-329)
  IPR003594 Histidine kinase/HSP90-like ATPase domain [SM00387] (225-334)
  IPR004358 Signal transduction histidine kinase-related protein, C-terminal [PR00344] (260-274)
  IPR004358 Signal transduction histidine kinase-related protein, C-terminal [PR00344] (278-288)
  IPR004358 Signal transduction histidine kinase-related protein, C-terminal [PR00344] (294-312)
  IPR004358 Signal transduction histidine kinase-related protein, C-terminal [PR00344] (318-331)
  IPR005467 Histidine kinase domain [PS50109] (130-334)
  IPR036890 Histidine kinase/HSP90-like ATPase superfamily [G3DSA:3.30.565.10] (157-330)
  IPR036890 Histidine kinase/HSP90-like ATPase superfamily [SSF55874] (185-330)
  IPR050351 Bacteriophytochrome/Sensor protein kinase WalK/GraS-like [PTHR45453] (126-330)

Secondary structure (DSSP, 8-state):
--HHHHHHHHHHHHHHTHHHHHHHHHHHHHHHHHHHHTT--HHHHHHHHHHHHHHHHHHHHHHHHHHHHHHHHHHHHHTTS---GGGSPPP-SHHHHHHHHHHHHHHHHHHHHHHHHHHHHHHHHHHHHHHHHHHHHHHHHHHHHHHHSPSSHHHHHHHHHHHHHHHHHHHHHHHHHHTTHHHH---EEEEHHHHHHHHHHHTHHHHHHHTEEEEE-----EEEE-HHHHHHHHHHHHHHHHHH-SSEEEEEEE-TTSTTEEEEEE-SS---TTTGGGTTSTT---HHHHHTT---S-HHHHHHHHHHHTT-EEEEEEETTTEEEEEEE---------/--HHHHHHHHHHHHHHTHHHHHHHHHHHHHHHHHHHHTT--HHHHHHHHHHHHHHHHHHHHHHHHHHHHHHHHHHHHHHTS---GGGSPPP-SHHHHHHHHHHHHHHHHHHHHHHHHHHHHHHHHHHHHHHHHHHHHHHHHHHHHHHHSPSSHHHHHHHHHHHHHHHHHHHHHHHHHHTTHHHH---EEEEHHHHHHHHHHHTHHHHHHHTEEEEE-----EEEE-HHHHHHHHHHHHHHHHHH-SSEEEEEEE-TTSTTEEEEEE-SS---TTTGGGTTSTT---HHHHHTT---S-HHHHHHHHHHHTT-EEEEEEETTTEEEEEEE---------